Protein AF-0000000079003391 (afdb_homodimer)

InterPro domains:
  IPR000846 Dihydrodipicolinate reductase, N-terminal [PF01113] (1-74)
  IPR036291 NAD(P)-binding domain superfamily [SSF51735] (1-126)
  IPR045760 2,4-diaminopentanoate dehydrogenase, C-terminal domain [PF19328] (134-318)

Radius of gyration: 26.22 Å; Cα contacts (8 Å, |Δi|>4): 1685; chains: 2; bounding box: 51×78×64 Å

Secondary structure (DSSP, 8-state):
-EEEEE--SHHHHHHHHHHHHTTPEEEEEE---TTTTTSBHHHHHT-SS--S-BEES-GGGGTT-SEEEE-S-S-HHHHHHHHHHHHHTT-EEEE--GGGGSTTTT-HHHHHHHHHHHHHHT-EEEE--STTTTTTTHHHHHTTTT-SSEEEEEEEEEEEGGGS-HHHHHHTTTTS-HHHHHHHHHHTS---S--HHHHHHHHHHHHT---SEEEEEEEEEE-SS-EEETTEEE-TTSEEEEEEEEEEEETTEEEEEEEEEEETTPPPEEEEEEEESS-EEEEEES---HHHHHHHHHHHHHTTGGGSPSEEE-HHHH------B--/-EEEEE--SHHHHHHHHHHHHTTPEEEEEE---TTTTTSBHHHHHT-SS--S-BEES-GGGGTT-SEEEE-S-S-HHHHHHHHHHHHHTT-EEEE--GGGGSTTTT-HHHHHHHHHHHHHHT-EEEE--STTTTTTTHHHHHTTTT-SSEEEEEEEEEEEGGGS-HHHHHHTTTTS-HHHHHHHHHHTS---S--HHHHHHHHHHHHT---SEEEEEEEEEE-SS-EEETTEEE-TTSEEEEEEEEEEEETTEEEEEEEEEEETTPPPEEEEEEEESS-EEEEEES---HHHHHHHHHHHHHTTGGGSPSEEE-HHHH------B--

Solvent-accessible surface area (backbone atoms only — not comparable to full-atom values): 32470 Å² total; per-residue (Å²): 101,36,34,15,34,38,21,67,48,75,68,26,46,50,40,51,56,55,37,47,75,73,64,35,42,73,59,25,36,28,39,84,56,75,90,49,50,71,36,40,48,17,62,75,72,65,44,95,53,77,67,83,35,45,27,30,77,57,73,71,56,36,66,81,24,65,29,31,45,36,39,78,54,55,42,50,87,81,39,43,67,62,54,48,54,39,33,75,64,54,29,29,34,36,26,53,21,23,36,41,33,34,26,61,75,88,36,43,67,63,38,52,52,48,24,52,49,17,47,76,50,63,19,28,36,34,19,32,23,38,70,24,44,26,69,62,17,48,46,56,39,53,69,34,39,50,39,65,36,33,57,31,41,39,31,38,38,32,32,35,39,76,78,50,55,68,71,58,41,59,31,35,32,55,54,31,50,55,67,59,43,53,49,29,42,73,70,62,77,29,67,51,81,60,27,43,57,29,18,44,48,44,43,31,55,34,39,72,52,81,66,78,42,75,48,68,52,73,45,75,35,62,30,90,46,70,43,75,54,90,92,44,74,32,50,51,60,16,17,40,10,34,40,32,36,13,34,28,24,45,94,92,34,78,34,34,40,36,35,44,32,37,22,63,79,38,70,45,24,36,38,40,34,41,34,31,83,87,54,64,39,42,36,37,36,60,27,76,61,61,70,62,17,20,43,11,29,42,51,44,47,52,73,48,46,85,78,51,73,53,18,62,44,38,64,59,75,50,42,68,53,50,45,41,63,70,129,102,36,34,16,34,39,20,66,50,75,67,27,46,49,40,51,56,54,38,46,76,74,66,36,40,72,60,24,35,27,40,83,56,74,90,49,51,70,37,40,48,16,62,75,72,65,45,95,52,75,65,84,35,45,27,30,76,58,73,72,56,37,64,82,25,65,30,31,44,35,40,78,53,56,43,50,85,80,38,43,66,62,54,48,54,38,35,75,66,54,31,30,34,37,26,53,21,23,36,40,32,34,27,59,75,88,37,44,68,61,40,52,51,49,24,51,48,17,47,74,50,63,18,28,35,34,20,33,23,38,69,25,45,26,70,63,18,50,48,56,39,52,68,34,39,51,39,64,37,32,59,31,41,38,31,37,37,32,34,36,40,76,78,50,56,68,68,58,41,59,31,35,34,55,55,30,50,54,67,59,42,54,48,30,43,74,70,63,76,28,67,51,82,60,27,44,56,30,19,45,46,45,44,32,55,36,40,72,51,82,66,78,42,75,48,70,50,73,45,76,38,64,30,88,46,70,44,75,56,91,90,43,74,32,50,53,59,14,15,39,11,34,38,33,36,13,36,30,25,45,96,93,33,76,36,35,40,36,36,45,34,38,21,62,80,38,69,46,24,36,37,41,32,43,34,32,82,88,53,62,37,42,36,38,36,60,29,77,60,62,71,63,18,21,43,11,29,43,51,44,46,55,72,47,46,84,80,49,73,53,18,61,43,41,64,61,74,50,43,68,54,49,44,41,62,69,129

pLDDT: mean 97.01, std 3.18, range [74.75, 99.0]

Organism: Staphylothermus marinus (strain ATCC 43588 / DSM 3639 / JCM 9404 / F1) (NCBI:txid399550)

Nearest PDB structures (foldseek):
  7xdu-assembly1_A  TM=9.373E-01  e=1.355E-35  Thermoanaerobacter thermohydrosulfuricus
  6g1h-assembly1_A-2  TM=9.211E-01  e=6.405E-36  Petrotoga mobilis SJ95
  6g1m-assembly2_C  TM=9.127E-01  e=1.635E-35  Petrotoga mobilis SJ95
  6g1m-assembly1_B  TM=9.037E-01  e=2.531E-35  Petrotoga mobilis SJ95
  6iaq-assembly1_A  TM=8.822E-01  e=6.039E-28  Mycolicibacterium smegmatis

Structure (mmCIF, N/CA/C/O backbone):
data_AF-0000000079003391-model_v1
#
loop_
_entity.id
_entity.type
_entity.pdbx_description
1 polymer 'Dihydrodipicolinate reductase'
#
loop_
_atom_site.group_PDB
_atom_site.id
_atom_site.type_symbol
_atom_site.label_atom_id
_atom_site.label_alt_id
_atom_site.label_comp_id
_atom_site.label_asym_id
_atom_site.label_entity_id
_atom_site.label_seq_id
_atom_site.pdbx_PDB_ins_code
_atom_site.Cartn_x
_atom_site.Cartn_y
_atom_site.Cartn_z
_atom_site.occupancy
_atom_site.B_iso_or_equiv
_atom_site.auth_seq_id
_atom_site.auth_comp_id
_atom_site.auth_asym_id
_atom_site.auth_atom_id
_atom_site.pdbx_PDB_model_num
ATOM 1 N N . MET A 1 1 ? -21.406 12.531 0.949 1 96.5 1 MET A N 1
ATOM 2 C CA . MET A 1 1 ? -20.703 12.602 2.23 1 96.5 1 MET A CA 1
ATOM 3 C C . MET A 1 1 ? -20.719 14.016 2.785 1 96.5 1 MET A C 1
ATOM 5 O O . MET A 1 1 ? -20.516 14.984 2.045 1 96.5 1 MET A O 1
ATOM 9 N N . ARG A 1 2 ? -21.141 14.242 4.055 1 98.69 2 ARG A N 1
ATOM 10 C CA . ARG A 1 2 ? -21.078 15.516 4.766 1 98.69 2 ARG A CA 1
ATOM 11 C C . ARG A 1 2 ? -19.812 15.633 5.594 1 98.69 2 ARG A C 1
ATOM 13 O O . ARG A 1 2 ? -19.562 14.812 6.477 1 98.69 2 ARG A O 1
ATOM 20 N N . ILE A 1 3 ? -18.969 16.672 5.281 1 98.94 3 ILE A N 1
ATOM 21 C CA . ILE A 1 3 ? -17.656 16.781 5.922 1 98.94 3 ILE A CA 1
ATOM 22 C C . ILE A 1 3 ? -17.594 18.078 6.734 1 98.94 3 ILE A C 1
ATOM 24 O O . ILE A 1 3 ? -18.109 19.109 6.309 1 98.94 3 ILE A O 1
ATOM 28 N N . GLY A 1 4 ? -17.109 17.984 7.945 1 98.94 4 GLY A N 1
ATOM 29 C CA . GLY A 1 4 ? -16.703 19.156 8.727 1 98.94 4 GLY A CA 1
ATOM 30 C C . GLY A 1 4 ? -15.203 19.391 8.695 1 98.94 4 GLY A C 1
ATOM 31 O O . GLY A 1 4 ? -14.422 18.438 8.555 1 98.94 4 GLY A O 1
ATOM 32 N N . ILE A 1 5 ? -14.836 20.609 8.836 1 98.94 5 ILE A N 1
ATOM 33 C CA . ILE A 1 5 ? -13.414 20.969 8.844 1 98.94 5 ILE A CA 1
ATOM 34 C C . ILE A 1 5 ? -13.07 21.703 10.133 1 98.94 5 ILE A C 1
ATOM 36 O O . ILE A 1 5 ? -13.68 22.719 10.453 1 98.94 5 ILE A O 1
ATOM 40 N N . TYR A 1 6 ? -12.195 21.172 10.953 1 98.94 6 TYR A N 1
ATOM 41 C CA . TYR A 1 6 ? -11.664 21.797 12.156 1 98.94 6 TYR A CA 1
ATOM 42 C C . TYR A 1 6 ? -10.25 22.312 11.922 1 98.94 6 TYR A C 1
ATOM 44 O O . TYR A 1 6 ? -9.297 21.531 11.891 1 98.94 6 TYR A O 1
ATOM 52 N N . GLY A 1 7 ? -10.039 23.516 11.875 1 98.81 7 GLY A N 1
ATOM 53 C CA . GLY A 1 7 ? -8.867 24.203 11.352 1 98.81 7 GLY A CA 1
ATOM 54 C C . GLY A 1 7 ? -9.023 24.656 9.914 1 98.81 7 GLY A C 1
ATOM 55 O O . GLY A 1 7 ? -9 23.844 8.992 1 98.81 7 GLY A O 1
ATOM 56 N N . PHE A 1 8 ? -9.211 25.953 9.703 1 98.56 8 PHE A N 1
ATOM 57 C CA . PHE A 1 8 ? -9.484 26.469 8.367 1 98.56 8 PHE A CA 1
ATOM 58 C C . PHE A 1 8 ? -8.344 27.359 7.887 1 98.56 8 PHE A C 1
ATOM 60 O O . PHE A 1 8 ? -8.578 28.438 7.348 1 98.56 8 PHE A O 1
ATOM 67 N N . GLY A 1 9 ? -7.129 26.891 8.234 1 97 9 GLY A N 1
ATOM 68 C CA . GLY A 1 9 ? -5.922 27.453 7.637 1 97 9 GLY A CA 1
ATOM 69 C C . GLY A 1 9 ? -5.652 26.922 6.238 1 97 9 GLY A C 1
ATOM 70 O O . GLY A 1 9 ? -6.582 26.562 5.516 1 97 9 GLY A O 1
ATOM 71 N N . SER A 1 10 ? -4.371 26.938 5.816 1 95.75 10 SER A N 1
ATOM 72 C CA . SER A 1 10 ? -3.99 26.562 4.457 1 95.75 10 SER A CA 1
ATOM 73 C C . SER A 1 10 ? -4.441 25.156 4.121 1 95.75 10 SER A C 1
ATOM 75 O O . SER A 1 10 ? -5.066 24.922 3.082 1 95.75 10 SER A O 1
ATOM 77 N N . ILE A 1 11 ? -4.137 24.188 5.02 1 97.62 11 ILE A N 1
ATOM 78 C CA . ILE A 1 11 ? -4.484 22.781 4.766 1 97.62 11 ILE A CA 1
ATOM 79 C C . ILE A 1 11 ? -6 22.609 4.832 1 97.62 11 ILE A C 1
ATOM 81 O O . ILE A 1 11 ? -6.594 21.953 3.977 1 97.62 11 ILE A O 1
ATOM 85 N N . GLY A 1 12 ? -6.641 23.172 5.832 1 98.62 12 GLY A N 1
ATOM 86 C CA . GLY A 1 12 ? -8.086 23.094 5.945 1 98.62 12 GLY A CA 1
ATOM 87 C C . GLY A 1 12 ? -8.812 23.641 4.738 1 98.62 12 GLY A C 1
ATOM 88 O O . GLY A 1 12 ? -9.812 23.078 4.289 1 98.62 12 GLY A O 1
ATOM 89 N N . ARG A 1 13 ? -8.375 24.75 4.219 1 98.56 13 ARG A N 1
ATOM 90 C CA . ARG A 1 13 ? -8.969 25.359 3.035 1 98.56 13 ARG A CA 1
ATOM 91 C C . ARG A 1 13 ? -8.789 24.484 1.808 1 98.56 13 ARG A 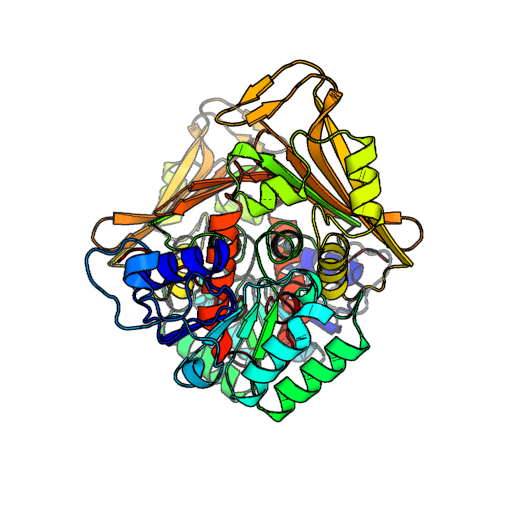C 1
ATOM 93 O O . ARG A 1 13 ? -9.695 24.344 0.985 1 98.56 13 ARG A O 1
ATOM 100 N N . LEU A 1 14 ? -7.582 23.906 1.726 1 98.38 14 LEU A N 1
ATOM 101 C CA . LEU A 1 14 ? -7.344 23 0.618 1 98.38 14 LEU A CA 1
ATOM 102 C C . LEU A 1 14 ? -8.227 21.75 0.735 1 98.38 14 LEU A C 1
ATOM 104 O O . LEU A 1 14 ? -8.75 21.266 -0.269 1 98.38 14 LEU A O 1
ATOM 108 N N . VAL A 1 15 ? -8.445 21.25 1.946 1 98.81 15 VAL A N 1
ATOM 109 C CA . VAL A 1 15 ? -9.367 20.141 2.186 1 98.81 15 VAL A CA 1
ATOM 110 C C . VAL A 1 15 ? -10.758 20.516 1.682 1 98.81 15 VAL A C 1
ATOM 112 O O . VAL A 1 15 ? -11.406 19.719 0.981 1 98.81 15 VAL A O 1
ATOM 115 N N . ALA A 1 16 ? -11.18 21.703 2.012 1 98.88 16 ALA A N 1
ATOM 116 C CA . ALA A 1 16 ? -12.5 22.156 1.607 1 98.88 16 ALA A CA 1
ATOM 117 C C . ALA A 1 16 ? -12.641 22.172 0.087 1 98.88 16 ALA A C 1
ATOM 119 O O . ALA A 1 16 ? -13.594 21.609 -0.46 1 98.88 16 ALA A O 1
ATOM 120 N N . ARG A 1 17 ? -11.68 22.781 -0.566 1 98.31 17 ARG A N 1
ATOM 121 C CA . ARG A 1 17 ? -11.719 22.875 -2.021 1 98.31 17 ARG A CA 1
ATOM 122 C C . ARG A 1 17 ? -11.758 21.5 -2.662 1 98.31 17 ARG A C 1
ATOM 124 O O . ARG A 1 17 ? -12.555 21.25 -3.572 1 98.31 17 ARG A O 1
ATOM 131 N N . GLU A 1 18 ? -10.891 20.594 -2.186 1 98.38 18 GLU A N 1
ATOM 132 C CA . GLU A 1 18 ? -10.773 19.266 -2.785 1 98.38 18 GLU A CA 1
ATOM 133 C C . GLU A 1 18 ? -12 18.406 -2.477 1 98.38 18 GLU A C 1
ATOM 135 O O . GLU A 1 18 ? -12.414 17.594 -3.301 1 98.38 18 GLU A O 1
ATOM 140 N N . ALA A 1 19 ? -12.555 18.562 -1.299 1 98.5 19 ALA A N 1
ATOM 141 C CA . ALA A 1 19 ? -13.773 17.844 -0.953 1 98.5 19 ALA A CA 1
ATOM 142 C C . ALA A 1 19 ? -14.93 18.25 -1.867 1 98.5 19 ALA A C 1
ATOM 144 O O . ALA A 1 19 ? -15.695 17.391 -2.324 1 98.5 19 ALA A O 1
ATOM 145 N N . VAL A 1 20 ? -15.055 19.531 -2.115 1 97.81 20 VAL A N 1
ATOM 146 C CA . VAL A 1 20 ? -16.109 20.031 -2.996 1 97.81 20 VAL A CA 1
ATOM 147 C C . VAL A 1 20 ? -15.922 19.453 -4.398 1 97.81 20 VAL A C 1
ATOM 149 O O . VAL A 1 20 ? -16.891 19.062 -5.051 1 97.81 20 VAL A O 1
ATOM 152 N N . LYS A 1 21 ? -14.656 19.359 -4.84 1 96.44 21 LYS A N 1
ATOM 153 C CA . LYS A 1 21 ? -14.367 18.781 -6.152 1 96.44 21 LYS A CA 1
ATOM 154 C C . LYS A 1 21 ? -14.852 17.328 -6.238 1 96.44 21 LYS A C 1
ATOM 156 O O . LYS A 1 21 ? -15.203 16.859 -7.316 1 96.44 21 LYS A O 1
ATOM 161 N N . ARG A 1 22 ? -14.93 16.609 -5.094 1 95.75 22 ARG A N 1
ATOM 162 C CA . ARG A 1 22 ? -15.383 15.219 -5.039 1 95.75 22 ARG A CA 1
ATOM 163 C C . ARG A 1 22 ? -16.906 15.141 -4.977 1 95.75 22 ARG A C 1
ATOM 165 O O . ARG A 1 22 ? -17.469 14.047 -5.023 1 95.75 22 ARG A O 1
ATOM 172 N N . GLY A 1 23 ? -17.484 16.234 -4.711 1 96.94 23 GLY A N 1
ATOM 173 C CA . GLY A 1 23 ? -18.938 16.25 -4.574 1 96.94 23 GLY A CA 1
ATOM 174 C C . GLY A 1 23 ? -19.406 16.141 -3.137 1 96.94 23 GLY A C 1
ATOM 175 O O . GLY A 1 23 ? -20.578 15.828 -2.879 1 96.94 23 GLY A O 1
ATOM 176 N N . TRP A 1 24 ? -18.469 16.344 -2.205 1 98.25 24 TRP A N 1
ATOM 177 C CA . TRP A 1 24 ? -18.844 16.297 -0.798 1 98.25 24 TRP A CA 1
ATOM 178 C C . TRP A 1 24 ? -19.438 17.625 -0.347 1 98.25 24 TRP A C 1
ATOM 180 O O . TRP A 1 24 ? -19.203 18.656 -0.972 1 98.25 24 TRP A O 1
ATOM 190 N N . GLU A 1 25 ? -20.234 17.594 0.652 1 98.75 25 GLU A N 1
ATOM 191 C CA . GLU A 1 25 ? -20.859 18.781 1.211 1 98.75 25 GLU A CA 1
ATOM 192 C C . GLU A 1 25 ? -20.172 19.219 2.492 1 98.75 25 GLU A C 1
ATOM 194 O O . GLU A 1 25 ? -20.031 18.438 3.432 1 98.75 25 GLU A O 1
ATOM 199 N N . ILE A 1 26 ? -19.719 20.453 2.488 1 98.81 26 ILE A N 1
ATOM 200 C CA . ILE A 1 26 ? -19.141 21.016 3.705 1 98.81 26 ILE A CA 1
ATOM 201 C C . ILE A 1 26 ? -20.25 21.516 4.625 1 98.81 26 ILE A C 1
ATOM 203 O O . ILE A 1 26 ? -21.031 22.391 4.246 1 98.81 26 ILE A O 1
ATOM 207 N N . VAL A 1 27 ? -20.266 21 5.848 1 98.81 27 VAL A N 1
ATOM 208 C CA . VAL A 1 27 ? -21.438 21.312 6.68 1 98.81 27 VAL A CA 1
ATOM 209 C C . VAL A 1 27 ? -21.016 22.234 7.824 1 98.81 27 VAL A C 1
ATOM 211 O O . VAL A 1 27 ? -21.859 22.766 8.547 1 98.81 27 VAL A O 1
ATOM 214 N N . GLY A 1 28 ? -19.688 22.406 7.988 1 98.75 28 GLY A N 1
ATOM 215 C CA . GLY A 1 28 ? -19.172 23.281 9.039 1 98.75 28 GLY A CA 1
ATOM 216 C C . GLY A 1 28 ? -17.672 23.5 8.945 1 98.75 28 GLY A C 1
ATOM 217 O O . GLY A 1 28 ? -16.953 22.688 8.352 1 98.75 28 GLY A O 1
ATOM 218 N N . ALA A 1 29 ? -17.234 24.594 9.469 1 98.88 29 ALA A N 1
ATOM 219 C CA . ALA A 1 29 ? -15.82 24.969 9.539 1 98.88 29 ALA A CA 1
ATOM 220 C C . ALA A 1 29 ? -15.508 25.672 10.859 1 98.88 29 ALA A C 1
ATOM 222 O O . ALA A 1 29 ? -16.203 26.609 11.25 1 98.88 29 ALA A O 1
ATOM 223 N N . ILE A 1 30 ? -14.492 25.156 11.492 1 98.88 30 ILE A N 1
ATOM 224 C CA . ILE A 1 30 ? -14.109 25.688 12.797 1 98.88 30 ILE A CA 1
ATOM 225 C C . ILE A 1 30 ? -12.711 26.281 12.727 1 98.88 30 ILE A C 1
ATOM 227 O O . ILE A 1 30 ? -11.805 25.688 12.141 1 98.88 30 ILE A O 1
ATOM 231 N N . ASP A 1 31 ? -12.523 27.422 13.242 1 98.56 31 ASP A N 1
ATOM 232 C CA . ASP A 1 31 ? -11.211 28.047 13.398 1 98.56 31 ASP A CA 1
ATOM 233 C C . ASP A 1 31 ? -11.203 29.031 14.555 1 98.56 31 ASP A C 1
ATOM 235 O O . ASP A 1 31 ? -12.266 29.406 15.07 1 98.56 31 ASP A O 1
ATOM 239 N N . ILE A 1 32 ? -10.016 29.391 15.023 1 97.38 32 ILE A N 1
ATOM 240 C CA . ILE A 1 32 ? -9.914 30.312 16.141 1 97.38 32 ILE A CA 1
ATOM 241 C C . ILE A 1 32 ? -9.539 31.703 15.633 1 97.38 32 ILE A C 1
ATOM 243 O O . ILE A 1 32 ? -9.578 32.688 16.375 1 97.38 32 ILE A O 1
ATOM 247 N N . ASP A 1 33 ? -9.086 31.797 14.336 1 97.25 33 ASP A N 1
ATOM 248 C CA . ASP A 1 33 ? -8.633 33.062 13.773 1 97.25 33 ASP A CA 1
ATOM 249 C C . ASP A 1 33 ? -9.773 34.062 13.703 1 97.25 33 ASP A C 1
ATOM 251 O O . ASP A 1 33 ? -10.672 33.938 12.867 1 97.25 33 ASP A O 1
ATOM 255 N N . GLU A 1 34 ? -9.641 35.188 14.414 1 97.38 34 GLU A N 1
ATOM 256 C CA . GLU A 1 34 ? -10.68 36.219 14.508 1 97.38 34 GLU A CA 1
ATOM 257 C C . GLU A 1 34 ? -10.938 36.875 13.156 1 97.38 34 GLU A C 1
ATOM 259 O O . GLU A 1 34 ? -12.039 37.375 12.898 1 97.38 34 GLU A O 1
ATOM 264 N N . LYS A 1 35 ? -10.008 36.812 12.305 1 97.69 35 LYS A N 1
ATOM 265 C CA . LYS A 1 35 ? -10.094 37.5 11.008 1 97.69 35 LYS A CA 1
ATOM 266 C C . LYS A 1 35 ? -11.07 36.781 10.078 1 97.69 35 LYS A C 1
ATOM 268 O O . LYS A 1 35 ? -11.586 37.375 9.133 1 97.69 35 LYS A O 1
ATOM 273 N N . ILE A 1 36 ? -11.32 35.5 10.375 1 98 36 ILE A N 1
ATOM 274 C CA . ILE A 1 36 ? -12.133 34.75 9.406 1 98 36 ILE A CA 1
ATOM 275 C C . ILE A 1 36 ? -13.414 34.25 10.078 1 98 36 ILE A C 1
ATOM 277 O O . ILE A 1 36 ? -14.352 33.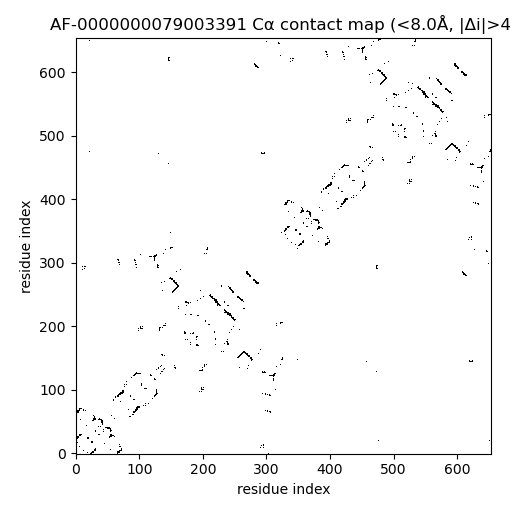844 9.398 1 98 36 ILE A O 1
ATOM 281 N N . ILE A 1 37 ? -13.57 34.344 11.367 1 98.06 37 ILE A N 1
ATOM 282 C CA . ILE A 1 37 ? -14.781 33.938 12.078 1 98.06 37 ILE A CA 1
ATOM 283 C C . ILE A 1 37 ? -15.969 34.75 11.57 1 98.06 37 ILE A C 1
ATOM 285 O O . ILE A 1 37 ? -15.867 35.969 11.422 1 98.06 37 ILE A O 1
ATOM 289 N N . GLY A 1 38 ? -17.031 34.062 11.273 1 98.19 38 GLY A N 1
ATOM 290 C CA . GLY A 1 38 ? -18.234 34.719 10.812 1 98.19 38 GLY A CA 1
ATOM 291 C C . GLY A 1 38 ? -18.281 34.906 9.305 1 98.19 38 GLY A C 1
ATOM 292 O O . GLY A 1 38 ? -19.328 35.25 8.75 1 98.19 38 GLY A O 1
ATOM 293 N N . LYS A 1 39 ? -17.25 34.625 8.664 1 98.38 39 LYS A N 1
ATOM 294 C CA . LYS A 1 39 ? -17.188 34.781 7.215 1 98.38 39 LYS A CA 1
ATOM 295 C C . LYS A 1 39 ? -17.609 33.469 6.523 1 98.38 39 LYS A C 1
ATOM 297 O O . LYS A 1 39 ? -17.312 32.375 7.004 1 98.38 39 LYS A O 1
ATOM 302 N N . ASP A 1 40 ? -18.281 33.625 5.359 1 98.75 40 ASP A N 1
ATOM 303 C CA . ASP A 1 40 ? -18.672 32.469 4.555 1 98.75 40 ASP A CA 1
ATOM 304 C C . ASP A 1 40 ? -17.453 31.781 3.943 1 98.75 40 ASP A C 1
ATOM 306 O O . ASP A 1 40 ? -16.562 32.438 3.41 1 98.75 40 ASP A O 1
ATOM 310 N N . ILE A 1 41 ? -17.406 30.453 3.99 1 98.69 41 ILE A N 1
ATOM 311 C CA . ILE A 1 41 ? -16.234 29.719 3.508 1 98.69 41 ILE A CA 1
ATOM 312 C C . ILE A 1 41 ? -16.094 29.922 2 1 98.69 41 ILE A C 1
ATOM 314 O O . ILE A 1 41 ? -14.984 29.875 1.467 1 98.69 41 ILE A O 1
ATOM 318 N N . GLY A 1 42 ? -17.172 30.078 1.275 1 98.25 42 GLY A N 1
ATOM 319 C CA . GLY A 1 42 ? -17.078 30.359 -0.149 1 98.25 42 GLY A CA 1
ATOM 320 C C . GLY A 1 42 ? -16.297 31.625 -0.457 1 98.25 42 GLY A C 1
ATOM 321 O O . GLY A 1 42 ? -15.5 31.656 -1.397 1 98.25 42 GLY A O 1
ATOM 322 N N . GLU A 1 43 ? -16.547 32.688 0.321 1 97.81 43 GLU A N 1
ATOM 323 C CA . GLU A 1 43 ? -15.812 33.938 0.179 1 97.81 43 GLU A CA 1
ATOM 324 C C . GLU A 1 43 ? -14.328 33.719 0.455 1 97.81 43 GLU A C 1
ATOM 326 O O . GLU A 1 43 ? -13.477 34.219 -0.285 1 97.81 43 GLU A O 1
ATOM 331 N N . ILE A 1 44 ? -14.141 33.031 1.476 1 98.06 44 ILE A N 1
ATOM 332 C CA . ILE A 1 44 ? -12.758 32.781 1.88 1 98.06 44 ILE A CA 1
ATOM 333 C C . ILE A 1 44 ? -12.039 31.984 0.796 1 98.06 44 ILE A C 1
ATOM 335 O O . ILE A 1 44 ? -10.867 32.25 0.507 1 98.06 44 ILE A O 1
ATOM 339 N N . LEU A 1 45 ? -12.734 31.016 0.194 1 97.69 45 LEU A N 1
ATOM 340 C CA . LEU A 1 45 ? -12.133 30.109 -0.778 1 97.69 45 LEU A CA 1
ATOM 341 C C . LEU A 1 45 ? -12.148 30.719 -2.174 1 97.69 45 LEU A C 1
ATOM 343 O O . LEU A 1 45 ? -11.562 30.172 -3.107 1 97.69 45 LEU A O 1
ATOM 347 N N . GLY A 1 46 ? -12.82 31.828 -2.354 1 96.62 46 GLY A N 1
ATOM 348 C CA . GLY A 1 46 ? -12.859 32.531 -3.637 1 96.62 46 GLY A CA 1
ATOM 349 C C . GLY A 1 46 ? -13.875 31.938 -4.598 1 96.62 46 GLY A C 1
ATOM 350 O O . GLY A 1 46 ? -13.672 31.969 -5.812 1 96.62 46 GLY A O 1
ATOM 351 N N . PHE A 1 47 ? -14.922 31.344 -4.027 1 96.5 47 PHE A N 1
ATOM 352 C CA . PHE A 1 47 ? -16 30.859 -4.875 1 96.5 47 PHE A CA 1
ATOM 353 C C . PHE A 1 47 ? -16.844 32 -5.402 1 96.5 47 PHE A C 1
ATOM 355 O O . PHE A 1 47 ? -16.812 33.125 -4.836 1 96.5 47 PHE A O 1
ATOM 362 N N . GLU A 1 48 ? -17.484 31.766 -6.516 1 94.31 48 GLU A N 1
ATOM 363 C CA . GLU A 1 48 ? -18.297 32.812 -7.129 1 94.31 48 GLU A CA 1
ATOM 364 C C . GLU A 1 48 ? -19.484 33.188 -6.23 1 94.31 48 GLU A C 1
ATOM 366 O O . GLU A 1 48 ? -19.859 34.344 -6.152 1 94.31 48 GLU A O 1
ATOM 371 N N . GLU A 1 49 ? -20.016 32.156 -5.551 1 95.25 49 GLU A N 1
ATOM 372 C CA . GLU A 1 49 ? -21.172 32.375 -4.668 1 95.25 49 GLU A CA 1
ATOM 373 C C . GLU A 1 49 ? -20.859 31.906 -3.248 1 95.25 49 GLU A C 1
ATOM 375 O O . GLU A 1 49 ? -19.953 31.094 -3.037 1 95.25 49 GLU A O 1
ATOM 380 N N . LYS A 1 50 ? -21.609 32.5 -2.391 1 97.12 50 LYS A N 1
ATOM 381 C CA . LYS A 1 50 ? -21.531 32.031 -1.015 1 97.12 50 LYS A CA 1
ATOM 382 C C . LYS A 1 50 ? -21.859 30.531 -0.93 1 97.12 50 LYS A C 1
ATOM 384 O O . LYS A 1 50 ? -22.734 30.047 -1.649 1 97.12 50 LYS A O 1
ATOM 389 N N . TYR A 1 51 ? -21.094 29.891 -0.074 1 97.88 51 TYR A N 1
ATOM 390 C CA . TYR A 1 51 ? -21.328 28.469 0.105 1 97.88 51 TYR A CA 1
ATOM 391 C C . TYR A 1 51 ? -22.484 28.203 1.049 1 97.88 51 TYR A C 1
ATOM 393 O O . TYR A 1 51 ? -23.203 27.203 0.914 1 97.88 51 TYR A O 1
ATOM 401 N N . GLY A 1 52 ? -22.656 29.125 2.043 1 98.19 52 GLY A N 1
ATOM 402 C CA . GLY A 1 52 ? -23.734 28.984 3.01 1 98.19 52 GLY A CA 1
ATOM 403 C C . GLY A 1 52 ? -23.281 28.438 4.344 1 98.19 52 GLY A C 1
ATOM 404 O O . GLY A 1 52 ? -2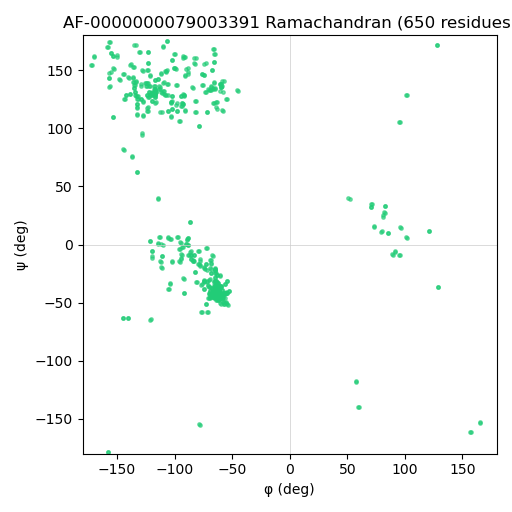4.094 28.109 5.203 1 98.19 52 GLY A O 1
ATOM 405 N N . VAL A 1 53 ? -22.016 28.281 4.504 1 98.5 53 VAL A N 1
ATOM 406 C CA . VAL A 1 53 ? -21.391 27.859 5.75 1 98.5 53 VAL A CA 1
ATOM 407 C C . VAL A 1 53 ? -20.406 28.922 6.23 1 98.5 53 VAL A C 1
ATOM 409 O O . VAL A 1 53 ? -19.578 29.391 5.457 1 98.5 53 VAL A O 1
ATOM 412 N N . VAL A 1 54 ? -20.484 29.328 7.461 1 98.44 54 VAL A N 1
ATOM 413 C CA . VAL A 1 54 ? -19.594 30.344 8.008 1 98.44 54 VAL A CA 1
ATOM 414 C C . VAL A 1 54 ? -18.594 29.688 8.969 1 98.44 54 VAL A C 1
ATOM 416 O O . VAL A 1 54 ? -18.906 28.656 9.586 1 98.44 54 VAL A O 1
ATOM 419 N N . VAL A 1 55 ? -17.422 30.234 9.062 1 98.75 55 VAL A N 1
ATOM 420 C CA . VAL A 1 55 ? -16.438 29.766 10.023 1 98.75 55 VAL A CA 1
ATOM 421 C C . VAL A 1 55 ? -16.891 30.094 11.438 1 98.75 55 VAL A C 1
ATOM 423 O O . VAL A 1 55 ? -17.312 31.219 11.711 1 98.75 55 VAL A O 1
ATOM 426 N N . SER A 1 56 ? -16.828 29.172 12.32 1 98.62 56 SER A N 1
ATOM 427 C CA . SER A 1 56 ? -17.297 29.344 13.695 1 98.62 56 SER A CA 1
ATOM 428 C C . SER A 1 56 ? -16.234 28.891 14.695 1 98.62 56 SER A C 1
ATOM 430 O O . SER A 1 56 ? -15.25 28.25 14.32 1 98.62 56 SER A O 1
ATOM 432 N N . ARG A 1 57 ? -16.469 29.297 15.938 1 97.56 57 ARG A N 1
ATOM 433 C CA . ARG A 1 57 ? -15.648 28.797 17.031 1 97.56 57 ARG A CA 1
ATOM 434 C C . ARG A 1 57 ? -16.312 27.609 17.719 1 97.56 57 ARG A C 1
ATOM 436 O O . ARG A 1 57 ? -15.656 26.891 18.484 1 97.56 57 ARG A O 1
ATOM 443 N N . ASP A 1 58 ? -17.5 27.453 17.438 1 97.75 58 ASP A N 1
ATOM 444 C CA . ASP A 1 58 ? -18.297 26.484 18.172 1 97.75 58 ASP A CA 1
ATOM 445 C C . ASP A 1 58 ? -18.266 25.109 17.484 1 97.75 58 ASP A C 1
ATOM 447 O O . ASP A 1 58 ? -18.875 24.922 16.438 1 97.75 58 ASP A O 1
ATOM 451 N N . VAL A 1 59 ? -17.703 24.156 18.156 1 98.38 59 VAL A N 1
ATOM 452 C CA . VAL A 1 59 ? -17.5 22.812 17.625 1 98.38 59 VAL A CA 1
ATOM 453 C C . VAL A 1 59 ? -18.859 22.156 17.375 1 98.38 59 VAL A C 1
ATOM 455 O O . VAL A 1 59 ? -18.984 21.266 16.516 1 98.38 59 VAL A O 1
ATOM 458 N N . GLU A 1 60 ? -19.938 22.594 17.984 1 98.25 60 GLU A N 1
ATOM 459 C CA . GLU A 1 60 ? -21.281 22.031 17.828 1 98.25 60 GLU A CA 1
ATOM 460 C C . GLU A 1 60 ? -21.797 22.219 16.406 1 98.25 60 GLU A C 1
ATOM 462 O O . GLU A 1 60 ? -22.688 21.5 15.961 1 98.25 60 GLU A O 1
ATOM 467 N N . GLU A 1 61 ? -21.234 23.141 15.727 1 98.12 61 GLU A N 1
ATOM 468 C CA . GLU A 1 61 ? -21.625 23.406 14.352 1 98.12 61 GLU A CA 1
ATOM 469 C C . GLU A 1 61 ? -21.25 22.25 13.43 1 98.12 61 GLU A C 1
ATOM 471 O O . GLU A 1 61 ? -21.719 22.172 12.297 1 98.12 61 GLU A O 1
ATOM 476 N N . LEU A 1 62 ? -20.469 21.281 13.945 1 98.69 62 LEU A N 1
ATOM 477 C CA . LEU A 1 62 ? -20.031 20.141 13.141 1 98.69 62 LEU A CA 1
ATOM 478 C C . LEU A 1 62 ? -20.922 18.938 13.383 1 98.69 62 LEU A C 1
ATOM 480 O O . LEU A 1 62 ? -20.703 17.875 12.797 1 98.69 62 LEU A O 1
ATOM 484 N N . ILE A 1 63 ? -21.953 19.062 14.094 1 97.94 63 ILE A N 1
ATOM 485 C CA . ILE A 1 63 ? -22.734 17.953 14.617 1 97.94 63 ILE A CA 1
ATOM 486 C C . ILE A 1 63 ? -23.328 17.156 13.461 1 97.94 63 ILE A C 1
ATOM 488 O O . ILE A 1 63 ? -23.562 15.945 13.586 1 97.94 63 ILE A O 1
ATOM 492 N N . ASP A 1 64 ? -23.562 17.75 12.297 1 97.62 64 ASP A N 1
ATOM 493 C CA . ASP A 1 64 ? -24.219 17.078 11.172 1 97.62 64 ASP A CA 1
ATOM 494 C C . ASP A 1 64 ? -23.203 16.391 10.266 1 97.62 64 ASP A C 1
ATOM 496 O O . ASP A 1 64 ? -23.578 15.789 9.258 1 97.62 64 ASP A O 1
ATOM 500 N N . ALA A 1 65 ? -21.938 16.453 10.57 1 98.88 65 ALA A N 1
ATOM 501 C CA . ALA A 1 65 ? -20.891 15.891 9.719 1 98.88 65 ALA A CA 1
ATOM 502 C C . ALA A 1 65 ? -20.844 14.367 9.836 1 98.88 65 ALA A C 1
ATOM 504 O O . ALA A 1 65 ? -20.984 13.82 10.93 1 98.88 65 ALA A O 1
ATOM 505 N N . ASP A 1 66 ? -20.688 13.688 8.688 1 98.81 66 ASP A N 1
ATOM 506 C CA . ASP A 1 66 ? -20.375 12.258 8.695 1 98.81 66 ASP A CA 1
ATOM 507 C C . ASP A 1 66 ? -18.953 12.008 9.18 1 98.81 66 ASP A C 1
ATOM 509 O O . ASP A 1 66 ? -18.656 10.961 9.758 1 98.81 66 ASP A O 1
ATOM 513 N N . VAL A 1 67 ? -18.062 12.969 8.922 1 98.94 67 VAL A N 1
ATOM 514 C CA . VAL A 1 67 ? -16.641 12.891 9.25 1 98.94 67 VAL A CA 1
ATOM 515 C C . VAL A 1 67 ? -16.078 14.305 9.383 1 98.94 67 VAL A C 1
ATOM 517 O O . VAL A 1 67 ? -16.547 15.242 8.742 1 98.94 67 VAL A O 1
ATOM 520 N N . VAL A 1 68 ? -15.094 14.461 10.25 1 98.94 68 VAL A N 1
ATOM 521 C CA . VAL A 1 68 ? -14.383 15.734 10.375 1 98.94 68 VAL A CA 1
ATOM 522 C C . VAL A 1 68 ? -12.914 15.531 10.023 1 98.94 68 VAL A C 1
ATOM 524 O O . VAL A 1 68 ? -12.289 14.562 10.461 1 98.94 68 VAL A O 1
ATOM 527 N N . VAL A 1 69 ? -12.414 16.391 9.188 1 98.94 69 VAL A N 1
ATOM 528 C CA . VAL A 1 69 ? -10.969 16.516 9.016 1 98.94 69 VAL A CA 1
ATOM 529 C C . VAL A 1 69 ? -10.43 17.594 9.953 1 98.94 69 VAL A C 1
ATOM 531 O O . VAL A 1 69 ? -10.906 18.734 9.93 1 98.94 69 VAL A O 1
ATOM 534 N N . HIS A 1 70 ? -9.516 17.188 10.805 1 98.94 70 HIS A N 1
ATOM 535 C CA . HIS A 1 70 ? -8.883 18.062 11.789 1 98.94 70 HIS A CA 1
ATOM 536 C C . HIS A 1 70 ? -7.48 18.469 11.344 1 98.94 70 HIS A C 1
ATOM 538 O O . HIS A 1 70 ? -6.617 17.609 11.148 1 98.94 70 HIS A O 1
ATOM 544 N N . ALA A 1 71 ? -7.207 19.719 11.109 1 98.5 71 ALA A N 1
ATOM 545 C CA . ALA A 1 71 ? -5.938 20.219 10.594 1 98.5 71 ALA A CA 1
ATOM 546 C C . ALA A 1 71 ? -5.508 21.484 11.336 1 98.5 71 ALA A C 1
ATOM 548 O O . ALA A 1 71 ? -5.531 22.578 10.781 1 98.5 71 ALA A O 1
ATOM 549 N N . THR A 1 72 ? -4.996 21.344 12.57 1 97.5 72 THR A N 1
ATOM 550 C CA . THR A 1 72 ? -4.66 22.516 13.367 1 97.5 72 THR A CA 1
ATOM 551 C C . THR A 1 72 ? -3.18 22.5 13.742 1 97.5 72 THR A C 1
ATOM 553 O O . THR A 1 72 ? -2.383 23.25 13.156 1 97.5 72 THR A O 1
ATOM 556 N N . SER A 1 73 ? -2.758 21.5 14.562 1 95.12 73 SER A N 1
ATOM 557 C CA . SER A 1 73 ? -1.382 21.5 15.047 1 95.12 73 SER A CA 1
ATOM 558 C C . SER A 1 73 ? -0.74 20.125 14.914 1 95.12 73 SER A C 1
ATOM 560 O O . SER A 1 73 ? -1.425 19.141 14.633 1 95.12 73 SER A O 1
ATOM 562 N N . SER A 1 74 ? 0.59 20.125 15.188 1 96.06 74 SER A N 1
ATOM 563 C CA . SER A 1 74 ? 1.382 18.938 14.938 1 96.06 74 SER A CA 1
ATOM 564 C C . SER A 1 74 ? 1.501 18.078 16.203 1 96.06 74 SER A C 1
ATOM 566 O O . SER A 1 74 ? 1.963 16.938 16.141 1 96.06 74 SER A O 1
ATOM 568 N N . TYR A 1 75 ? 1.05 18.578 17.312 1 97.12 75 TYR A N 1
ATOM 569 C CA . TYR A 1 75 ? 1.353 17.922 18.578 1 97.12 75 TYR A CA 1
ATOM 570 C C . TYR A 1 75 ? 0.073 17.547 19.312 1 97.12 75 TYR A C 1
ATOM 572 O O . TYR A 1 75 ? -0.79 18.391 19.547 1 97.12 75 TYR A O 1
ATOM 580 N N . LEU A 1 76 ? 0.017 16.328 19.75 1 98.56 76 LEU A N 1
ATOM 581 C CA . LEU A 1 76 ? -1.206 15.758 20.312 1 98.56 76 LEU A CA 1
ATOM 582 C C . LEU A 1 76 ? -1.62 16.5 21.578 1 98.56 76 LEU A C 1
ATOM 584 O O . LEU A 1 76 ? -2.811 16.734 21.797 1 98.56 76 LEU A O 1
ATOM 588 N N . ASP A 1 77 ? -0.642 16.906 22.344 1 97.81 77 ASP A N 1
ATOM 589 C CA . ASP A 1 77 ? -0.985 17.594 23.594 1 97.81 77 ASP A CA 1
ATOM 590 C C . ASP A 1 77 ? -1.679 18.922 23.297 1 97.81 77 ASP A C 1
ATOM 592 O O . ASP A 1 77 ? -2.516 19.375 24.078 1 97.81 77 ASP A O 1
ATOM 596 N N . LYS A 1 78 ? -1.363 19.5 22.172 1 97.19 78 LYS A N 1
ATOM 597 C CA . LYS A 1 78 ? -1.949 20.781 21.812 1 97.19 78 LYS A CA 1
ATOM 598 C C . LYS A 1 78 ? -3.33 20.594 21.188 1 97.19 78 LYS A C 1
ATOM 600 O O . LYS A 1 78 ? -4.176 21.5 21.266 1 97.19 78 LYS A O 1
ATOM 605 N N . VAL A 1 79 ? -3.553 19.375 20.625 1 98.38 79 VAL A N 1
ATOM 606 C CA . VAL A 1 79 ? -4.797 19.234 19.891 1 98.38 79 VAL A CA 1
ATOM 607 C C . VAL A 1 79 ? -5.746 18.312 20.625 1 98.38 79 VAL A C 1
ATOM 609 O O . VAL A 1 79 ? -6.875 18.078 20.188 1 98.38 79 VAL A O 1
ATOM 612 N N . TYR A 1 80 ? -5.344 17.812 21.703 1 98.81 80 TYR A N 1
ATOM 613 C CA . TYR A 1 80 ? -6.082 16.781 22.422 1 98.81 80 TYR A CA 1
ATOM 614 C C . TYR A 1 80 ? -7.52 17.219 22.672 1 98.81 80 TYR A C 1
ATOM 616 O O . TYR A 1 80 ? -8.461 16.5 22.328 1 98.81 80 TYR A O 1
ATOM 624 N N . ASP A 1 81 ? -7.715 18.391 23.234 1 98.75 81 ASP A N 1
ATOM 625 C CA . ASP A 1 81 ? -9.047 18.859 23.594 1 98.75 81 ASP A CA 1
ATOM 626 C C . ASP A 1 81 ? -9.922 19.062 22.359 1 98.75 81 ASP A C 1
ATOM 628 O O . ASP A 1 81 ? -11.133 18.844 22.406 1 98.75 81 ASP A O 1
ATOM 632 N N . GLN A 1 82 ? -9.32 19.5 21.297 1 98.81 82 GLN A N 1
ATOM 633 C CA . GLN A 1 82 ? -10.047 19.656 20.047 1 98.81 82 GLN A CA 1
ATOM 634 C C . GLN A 1 82 ? -10.594 18.328 19.547 1 98.81 82 GLN A C 1
ATOM 636 O O . GLN A 1 82 ? -11.781 18.203 19.25 1 98.81 82 GLN A O 1
ATOM 641 N N . ILE A 1 83 ? -9.742 17.312 19.547 1 98.94 83 ILE A N 1
ATOM 642 C CA . ILE A 1 83 ? -10.133 15.992 19.062 1 98.94 83 ILE A CA 1
ATOM 643 C C . ILE A 1 83 ? -11.141 15.367 20.016 1 98.94 83 ILE A C 1
ATOM 645 O O . ILE A 1 83 ? -12.125 14.766 19.578 1 98.94 83 ILE A O 1
ATOM 649 N N . LEU A 1 84 ? -10.898 15.562 21.281 1 98.88 84 LEU A N 1
ATOM 650 C CA . LEU A 1 84 ? -11.812 15.023 22.281 1 98.88 84 LEU A CA 1
ATOM 651 C C . LEU A 1 84 ? -13.211 15.602 22.109 1 98.88 84 LEU A C 1
ATOM 653 O O . LEU A 1 84 ? -14.203 14.891 22.266 1 98.88 84 LEU A O 1
ATOM 657 N N . SER A 1 85 ? -13.328 16.859 21.844 1 98.88 85 SER A N 1
ATOM 658 C CA . SER A 1 85 ? -14.625 17.484 21.641 1 98.88 85 SER A CA 1
ATOM 659 C C . SER A 1 85 ? -15.375 16.844 20.469 1 98.88 85 SER A C 1
ATOM 661 O O . SER A 1 85 ? -16.594 16.703 20.516 1 98.88 85 SER A O 1
ATOM 663 N N . LEU A 1 86 ? -14.703 16.453 19.438 1 98.94 86 LEU A N 1
ATOM 664 C CA . LEU A 1 86 ? -15.312 15.781 18.297 1 98.94 86 LEU A CA 1
ATOM 665 C C . LEU A 1 86 ? -15.766 14.375 18.672 1 98.94 86 LEU A C 1
ATOM 667 O O . LEU A 1 86 ? -16.859 13.945 18.281 1 98.94 86 LEU A O 1
ATOM 671 N N . VAL A 1 87 ? -14.898 13.695 19.422 1 98.88 87 VAL A N 1
ATOM 672 C CA . VAL A 1 87 ? -15.234 12.359 19.922 1 98.88 87 VAL A CA 1
ATOM 673 C C . VAL A 1 87 ? -16.531 12.422 20.719 1 98.88 87 VAL A C 1
ATOM 675 O O . VAL A 1 87 ? -17.438 11.609 20.5 1 98.88 87 VAL A O 1
ATOM 678 N N . ARG A 1 88 ? -16.672 13.422 21.516 1 98.56 88 ARG A N 1
ATOM 679 C CA . ARG A 1 88 ? -17.812 13.547 22.406 1 98.56 88 ARG A CA 1
ATOM 680 C C . ARG A 1 88 ? -19.062 13.945 21.625 1 98.56 88 ARG A C 1
ATOM 682 O O . ARG A 1 88 ? -20.188 13.758 22.094 1 98.56 88 ARG A O 1
ATOM 689 N N . LEU A 1 89 ? -18.938 14.484 20.438 1 98.62 89 LEU A N 1
ATOM 690 C CA . LEU A 1 89 ? -20.047 14.766 19.547 1 98.62 89 LEU A CA 1
ATOM 691 C C . LEU A 1 89 ? -20.438 13.531 18.75 1 98.62 89 LEU A C 1
ATOM 693 O O . LEU A 1 89 ? -21.422 13.547 18.016 1 98.62 89 LEU A O 1
ATOM 697 N N . GLY A 1 90 ? -19.625 12.438 18.812 1 98.81 90 GLY A N 1
ATOM 698 C CA . GLY A 1 90 ? -19.922 11.195 18.125 1 98.81 90 GLY A CA 1
ATOM 699 C C . GLY A 1 90 ? -19.5 11.219 16.656 1 98.81 90 GLY A C 1
ATOM 700 O O . GLY A 1 90 ? -20.141 10.586 15.812 1 98.81 90 GLY A O 1
ATOM 701 N N . ILE A 1 91 ? -18.422 11.922 16.344 1 98.94 91 ILE A N 1
ATOM 702 C CA . ILE A 1 91 ? -18.062 12.094 14.93 1 98.94 91 ILE A CA 1
ATOM 703 C C . ILE A 1 91 ? -16.703 11.445 14.664 1 98.94 91 ILE A C 1
ATOM 705 O O . ILE A 1 91 ? -15.742 11.695 15.383 1 98.94 91 ILE A O 1
ATOM 709 N N . ASP A 1 92 ? -16.547 10.586 13.648 1 98.94 92 ASP A N 1
ATOM 710 C CA . ASP A 1 92 ? -15.281 10.062 13.172 1 98.94 92 ASP A CA 1
ATOM 711 C C . ASP A 1 92 ? -14.367 11.188 12.695 1 98.94 92 ASP A C 1
ATOM 713 O O . ASP A 1 92 ? -14.828 12.133 12.055 1 98.94 92 ASP A O 1
ATOM 717 N N . THR A 1 93 ? -13.055 11.062 13.062 1 98.94 93 THR A N 1
ATOM 718 C CA . THR A 1 93 ? -12.148 12.188 12.828 1 98.94 93 THR A CA 1
ATOM 719 C C . THR A 1 93 ? -10.844 11.703 12.195 1 98.94 93 THR A C 1
ATOM 721 O O . THR A 1 93 ? -10.234 10.742 12.672 1 98.94 93 THR A O 1
ATOM 724 N N . VAL A 1 94 ? -10.453 12.297 11.102 1 99 94 VAL A N 1
ATOM 725 C CA . VAL A 1 94 ? -9.117 12.148 10.539 1 99 94 VAL A CA 1
ATOM 726 C C . VAL A 1 94 ? -8.305 13.422 10.781 1 99 94 VAL A C 1
ATOM 728 O O . VAL A 1 94 ? -8.758 14.523 10.445 1 99 94 VAL A O 1
ATOM 731 N N . SER A 1 95 ? -7.129 13.305 11.328 1 98.94 95 SER A N 1
ATOM 732 C CA . SER A 1 95 ? -6.344 14.477 11.703 1 98.94 95 SER A CA 1
ATOM 733 C C . SER A 1 95 ? -4.992 14.484 11 1 98.94 95 SER A C 1
ATOM 735 O O . SER A 1 95 ? -4.367 13.438 10.828 1 98.94 95 SER A O 1
ATOM 737 N N . THR A 1 96 ? -4.48 15.664 10.648 1 98.62 96 THR A N 1
ATOM 738 C CA . THR A 1 96 ? -3.164 15.812 10.047 1 98.62 96 THR A CA 1
ATOM 739 C C . THR A 1 96 ? -2.09 15.977 11.117 1 98.62 96 THR A C 1
ATOM 741 O O . THR A 1 96 ? -0.924 16.219 10.805 1 98.62 96 THR A O 1
ATOM 744 N N . CYS A 1 97 ? -2.486 15.875 12.391 1 98.5 97 CYS A N 1
ATOM 745 C CA . CYS A 1 97 ? -1.533 15.977 13.492 1 98.5 97 CYS A CA 1
ATOM 746 C C . CYS A 1 97 ? -0.458 14.898 13.375 1 98.5 97 CYS A C 1
ATOM 748 O O . CYS A 1 97 ? -0.741 13.711 13.547 1 98.5 97 CYS A O 1
ATOM 750 N N . GLU A 1 98 ? 0.761 15.336 13.18 1 98.12 98 GLU A N 1
ATOM 751 C CA . GLU A 1 98 ? 1.847 14.406 12.891 1 98.12 98 GLU A CA 1
ATOM 752 C C . GLU A 1 98 ? 2.09 13.453 14.055 1 98.12 98 GLU A C 1
ATOM 754 O O . GLU A 1 98 ? 2.285 12.25 13.859 1 98.12 98 GLU A O 1
ATOM 759 N N . THR A 1 99 ? 1.969 13.945 15.281 1 98.5 99 THR A N 1
ATOM 760 C CA . THR A 1 99 ? 2.264 13.086 16.422 1 98.5 99 THR A CA 1
ATOM 761 C C . THR A 1 99 ? 1.107 12.133 16.703 1 98.5 99 THR A C 1
ATOM 763 O O . THR A 1 99 ? 1.264 11.148 17.422 1 98.5 99 THR A O 1
ATOM 766 N N . LEU A 1 100 ? 0.01 12.367 16.109 1 98.81 100 LEU A N 1
ATOM 767 C CA . LEU A 1 100 ? -1.135 11.469 16.25 1 98.81 100 LEU A CA 1
ATOM 768 C C . LEU A 1 100 ? -0.972 10.25 15.352 1 98.81 100 LEU A C 1
ATOM 770 O O . LEU A 1 100 ? -1.672 9.25 15.523 1 98.81 100 LEU A O 1
ATOM 774 N N . SER A 1 101 ? -0.062 10.305 14.359 1 98.62 101 SER A N 1
ATOM 775 C CA . SER A 1 101 ? 0.17 9.164 13.469 1 98.62 101 SER A CA 1
ATOM 776 C C . SER A 1 101 ? 0.677 7.953 14.242 1 98.62 101 SER A C 1
ATOM 778 O O . SER A 1 101 ? 0.415 6.812 13.859 1 98.62 101 SER A O 1
ATOM 780 N N . TYR A 1 102 ? 1.422 8.203 15.273 1 98.75 102 TYR A N 1
ATOM 781 C CA . TYR A 1 102 ? 1.812 7.223 16.281 1 98.75 102 TYR A CA 1
ATOM 782 C C . TYR A 1 102 ? 1.882 7.855 17.656 1 98.75 102 TYR A C 1
ATOM 784 O O . TYR A 1 102 ? 2.971 8.109 18.172 1 98.75 102 TYR A O 1
ATOM 792 N N . PRO A 1 103 ? 0.809 7.988 18.297 1 98.56 103 PRO A N 1
ATOM 793 C CA . PRO A 1 103 ? 0.69 8.859 19.469 1 98.56 103 PRO A CA 1
ATOM 794 C C . PRO A 1 103 ? 1.257 8.227 20.734 1 98.56 103 PRO A C 1
ATOM 796 O O . PRO A 1 103 ? 1.427 8.906 21.75 1 98.56 103 PRO A O 1
ATOM 799 N N . TYR A 1 104 ? 1.651 7.016 20.672 1 96.81 104 TYR A N 1
ATOM 800 C CA . TYR A 1 104 ? 2.037 6.27 21.859 1 96.81 104 TYR A CA 1
ATOM 801 C C . TYR A 1 104 ? 3.5 6.52 22.219 1 96.81 104 TYR A C 1
ATOM 803 O O . TYR A 1 104 ? 3.945 6.195 23.312 1 96.81 104 TYR A O 1
ATOM 811 N N . TYR A 1 105 ? 4.211 7.129 21.281 1 95.19 105 TYR A N 1
ATOM 812 C CA . TYR A 1 105 ? 5.625 7.414 21.5 1 95.19 105 TYR A CA 1
ATOM 813 C C . TYR A 1 105 ? 5.797 8.609 22.422 1 95.19 105 TYR A C 1
ATOM 815 O O . TYR A 1 105 ? 6.273 8.469 23.562 1 95.19 105 TYR A O 1
ATOM 823 N N . ARG A 1 106 ? 5.258 9.781 22.078 1 96.31 106 ARG A N 1
ATOM 824 C CA . ARG A 1 106 ? 5.488 11.016 22.812 1 96.31 106 ARG A CA 1
ATOM 825 C C . ARG A 1 106 ? 4.41 11.234 23.859 1 96.31 106 ARG A C 1
ATOM 827 O O . ARG A 1 106 ? 4.668 11.852 24.906 1 96.31 106 ARG A O 1
ATOM 834 N N . TYR A 1 107 ? 3.213 10.672 23.516 1 98.19 107 TYR A N 1
ATOM 835 C CA . TYR A 1 107 ? 2.078 10.984 24.375 1 98.19 107 TYR A CA 1
ATOM 836 C C . TYR A 1 107 ? 1.3 9.727 24.734 1 98.19 107 TYR A C 1
ATOM 838 O O . TYR A 1 107 ? 0.087 9.656 24.516 1 98.19 107 TYR A O 1
ATOM 846 N N . PRO A 1 108 ? 1.935 8.75 25.438 1 98.31 108 PRO A N 1
ATOM 847 C CA . PRO A 1 108 ? 1.264 7.473 25.688 1 98.31 108 PRO A CA 1
ATOM 848 C C . PRO A 1 108 ? 0.02 7.617 26.562 1 98.31 108 PRO A C 1
ATOM 850 O O . PRO A 1 108 ? -0.993 6.957 26.312 1 98.31 108 PRO A O 1
ATOM 853 N N . VAL A 1 109 ? 0.058 8.492 27.531 1 98.69 109 VAL A N 1
ATOM 854 C CA . VAL A 1 109 ? -1.064 8.664 28.438 1 98.69 109 VAL A CA 1
ATOM 855 C C . VAL A 1 109 ? -2.238 9.305 27.719 1 98.69 109 VAL A C 1
ATOM 857 O O . VAL A 1 109 ? -3.363 8.805 27.766 1 98.69 109 VAL A O 1
ATOM 860 N N . LEU A 1 110 ? -1.992 10.367 26.938 1 98.81 110 LEU A N 1
ATOM 861 C CA . LEU A 1 110 ? -3.045 11.031 26.188 1 98.81 110 LEU A CA 1
ATOM 862 C C . LEU A 1 110 ? -3.627 10.102 25.125 1 98.81 110 LEU A C 1
ATOM 864 O O . LEU A 1 110 ? -4.836 10.109 24.891 1 98.81 110 LEU A O 1
ATOM 868 N N . ALA A 1 111 ? -2.76 9.344 24.547 1 98.81 111 ALA A N 1
ATOM 869 C CA . ALA A 1 111 ? -3.191 8.406 23.516 1 98.81 111 ALA A CA 1
ATOM 870 C C . ALA A 1 111 ? -4.164 7.379 24.078 1 98.81 111 ALA A C 1
ATOM 872 O O . ALA A 1 111 ? -5.211 7.113 23.484 1 98.81 111 ALA A O 1
ATOM 873 N N . ARG A 1 112 ? -3.814 6.809 25.203 1 98.75 112 ARG A N 1
ATOM 874 C CA . ARG A 1 112 ? -4.668 5.805 25.844 1 98.75 112 ARG A CA 1
ATOM 875 C C . ARG A 1 112 ? -6.008 6.402 26.25 1 98.75 112 ARG A C 1
ATOM 877 O O . ARG A 1 112 ? -7.055 5.773 26.062 1 98.75 112 ARG A O 1
ATOM 884 N N . LYS A 1 113 ? -5.945 7.598 26.766 1 98.81 113 LYS A N 1
ATOM 885 C CA . LYS A 1 113 ? -7.18 8.281 27.141 1 98.81 113 LYS A CA 1
ATOM 886 C C . LYS A 1 113 ? -8.062 8.539 25.922 1 98.81 113 LYS A C 1
ATOM 888 O O . LYS A 1 113 ? -9.273 8.328 25.969 1 98.81 113 LYS A O 1
ATOM 893 N N . LEU A 1 114 ? -7.434 9 24.891 1 98.94 114 LEU A N 1
ATOM 894 C CA . LEU A 1 114 ? -8.18 9.281 23.672 1 98.94 114 LEU A CA 1
ATOM 895 C C . LEU A 1 114 ? -8.797 8 23.109 1 98.94 114 LEU A C 1
ATOM 897 O O . LEU A 1 114 ? -9.938 8.016 22.641 1 98.94 114 LEU A O 1
ATOM 901 N N . ASN A 1 115 ? -8.039 6.91 23.094 1 98.94 115 ASN A N 1
ATOM 902 C CA . ASN A 1 115 ? -8.562 5.629 22.625 1 98.94 115 ASN A CA 1
ATOM 903 C C . ASN A 1 115 ? -9.773 5.191 23.453 1 98.94 115 ASN A C 1
ATOM 905 O O . ASN A 1 115 ? -10.781 4.746 22.891 1 98.94 115 ASN A O 1
ATOM 909 N N . GLU A 1 116 ? -9.648 5.324 24.734 1 98.88 116 GLU A N 1
ATOM 910 C CA . GLU A 1 116 ? -10.742 4.945 25.625 1 98.88 116 GLU A CA 1
ATOM 911 C C . GLU A 1 116 ? -12.008 5.75 25.312 1 98.88 116 GLU A C 1
ATOM 913 O O . GLU A 1 116 ? -13.102 5.191 25.266 1 98.88 116 GLU A O 1
ATOM 918 N N . GLU A 1 117 ? -11.828 7.043 25.125 1 98.88 117 GLU A N 1
ATOM 919 C CA . GLU A 1 117 ? -12.969 7.902 24.828 1 98.88 117 GLU A CA 1
ATOM 920 C C . GLU A 1 117 ? -13.57 7.555 23.469 1 98.88 117 GLU A C 1
ATOM 922 O O . GLU A 1 117 ? -14.797 7.52 23.312 1 98.88 117 GLU A O 1
ATOM 927 N N . ALA A 1 118 ? -12.719 7.332 22.484 1 98.94 118 ALA A N 1
ATOM 928 C CA . ALA A 1 118 ? -13.195 6.969 21.156 1 98.94 118 ALA A CA 1
ATOM 929 C C . ALA A 1 118 ? -14.016 5.68 21.188 1 98.94 118 ALA A C 1
ATOM 931 O O . ALA A 1 118 ? -15.062 5.582 20.547 1 98.94 118 ALA A O 1
ATOM 932 N N . LEU A 1 119 ? -13.539 4.695 21.953 1 98.88 119 LEU A N 1
ATOM 933 C CA . LEU A 1 119 ? -14.266 3.443 22.125 1 98.88 119 LEU A CA 1
ATOM 934 C C . LEU A 1 119 ? -15.602 3.684 22.828 1 98.88 119 LEU A C 1
ATOM 936 O O . LEU A 1 119 ? -16.625 3.146 22.406 1 98.88 119 LEU A O 1
ATOM 940 N N . ARG A 1 120 ? -15.555 4.496 23.875 1 98.81 120 ARG A N 1
ATOM 941 C CA . ARG A 1 120 ? -16.75 4.797 24.656 1 98.81 120 ARG A CA 1
ATOM 942 C C . ARG A 1 120 ? -17.828 5.426 23.781 1 98.81 120 ARG A C 1
ATOM 944 O O . ARG A 1 120 ? -19.016 5.094 23.922 1 98.81 120 ARG A O 1
ATOM 951 N N . TYR A 1 121 ? -17.484 6.281 22.875 1 98.81 121 TYR A N 1
ATOM 952 C CA . TYR A 1 121 ? -18.438 7.016 22.078 1 98.81 121 TYR A CA 1
ATOM 953 C C . TYR A 1 121 ? -18.672 6.32 20.734 1 98.81 121 TYR A C 1
ATOM 955 O O . TYR A 1 121 ? -19.484 6.773 19.922 1 98.81 121 TYR A O 1
ATOM 963 N N . GLY A 1 122 ? -17.953 5.242 20.453 1 98.75 122 GLY A N 1
ATOM 964 C CA . GLY A 1 122 ? -18.156 4.434 19.266 1 98.75 122 GLY A CA 1
ATOM 965 C C . GLY A 1 122 ? -17.703 5.117 18 1 98.75 122 GLY A C 1
ATOM 966 O O . GLY A 1 122 ? -18.344 5 16.953 1 98.75 122 GLY A O 1
ATOM 967 N N . VAL A 1 123 ? -16.609 5.922 18.094 1 98.88 123 VAL A N 1
ATOM 968 C CA . VAL A 1 123 ? -16.141 6.641 16.922 1 98.88 123 VAL A CA 1
ATOM 969 C C . VAL A 1 123 ? -14.68 6.266 16.641 1 98.88 123 VAL A C 1
ATOM 971 O O . VAL A 1 123 ? -14.016 5.66 17.484 1 98.88 123 VAL A O 1
ATOM 974 N N . THR A 1 124 ? -14.219 6.594 15.484 1 98.94 124 THR A N 1
ATOM 975 C CA . THR A 1 124 ? -12.852 6.336 15.047 1 98.94 124 THR A CA 1
ATOM 976 C C . THR A 1 124 ? -12.062 7.641 14.945 1 98.94 124 THR A C 1
ATOM 978 O O . THR A 1 124 ? -12.57 8.641 14.43 1 98.94 124 THR A O 1
ATOM 981 N N . VAL A 1 125 ? -10.875 7.664 15.5 1 98.94 125 VAL A N 1
ATOM 982 C CA . VAL A 1 125 ? -9.906 8.742 15.336 1 98.94 125 VAL A CA 1
ATOM 983 C C . VAL A 1 125 ? -8.633 8.203 14.688 1 98.94 125 VAL A C 1
ATOM 985 O O . VAL A 1 125 ? -8.109 7.16 15.102 1 98.94 125 VAL A O 1
ATOM 988 N N . LEU A 1 126 ? -8.156 8.852 13.664 1 98.94 126 LEU A N 1
ATOM 989 C CA . LEU A 1 126 ? -6.961 8.398 12.969 1 98.94 126 LEU A CA 1
ATOM 990 C C . LEU A 1 126 ? -6.117 9.578 12.508 1 98.94 126 LEU A C 1
ATOM 992 O O . LEU A 1 126 ? -6.633 10.523 11.906 1 98.94 126 LEU A O 1
ATOM 996 N N . GLY A 1 127 ? -4.848 9.594 12.891 1 98.88 127 GLY A N 1
ATOM 997 C CA . GLY A 1 127 ? -3.889 10.562 12.391 1 98.88 127 GLY A CA 1
ATOM 998 C C . GLY A 1 127 ? -3.141 10.078 11.156 1 98.88 127 GLY A C 1
ATOM 999 O O . GLY A 1 127 ? -2.631 8.961 11.141 1 98.88 127 GLY A O 1
ATOM 1000 N N . THR A 1 128 ? -3.129 10.875 10.109 1 98.75 128 THR A N 1
ATOM 1001 C CA . THR A 1 128 ? -2.393 10.5 8.906 1 98.75 128 THR A CA 1
ATOM 1002 C C . THR A 1 128 ? -2.047 11.727 8.07 1 98.75 128 THR A C 1
ATOM 1004 O O . THR A 1 128 ? -2.291 12.859 8.492 1 98.75 128 THR A O 1
ATOM 1007 N N . GLY A 1 129 ? -1.417 11.609 6.953 1 98.25 129 GLY A N 1
ATOM 1008 C CA . GLY A 1 129 ? -0.908 12.602 6.02 1 98.25 129 GLY A CA 1
ATOM 1009 C C . GLY A 1 129 ? 0.08 12.023 5.023 1 98.25 129 GLY A C 1
ATOM 1010 O O . GLY A 1 129 ? 0.029 10.836 4.703 1 98.25 129 GLY A O 1
ATOM 1011 N N . ILE A 1 130 ? 0.951 12.883 4.547 1 97.5 130 ILE A N 1
ATOM 1012 C CA . ILE A 1 130 ? 1.893 12.453 3.518 1 97.5 130 ILE A CA 1
ATOM 1013 C C . ILE A 1 130 ? 3.18 11.961 4.172 1 97.5 130 ILE A C 1
ATOM 1015 O O . ILE A 1 130 ? 3.723 10.922 3.777 1 97.5 130 ILE A O 1
ATOM 1019 N N . ASN A 1 131 ? 3.674 12.75 5.301 1 95.94 131 ASN A N 1
ATOM 1020 C CA . ASN A 1 131 ? 4.789 12.398 6.172 1 95.94 131 ASN A CA 1
ATOM 1021 C C . ASN A 1 131 ? 4.641 13.023 7.555 1 95.94 131 ASN A C 1
ATOM 1023 O O . ASN A 1 131 ? 4.879 14.219 7.727 1 95.94 131 ASN A O 1
ATOM 1027 N N . PRO A 1 132 ? 4.371 12.203 8.523 1 97.81 132 PRO A N 1
ATOM 1028 C CA . PRO A 1 132 ? 4.008 10.789 8.523 1 97.81 132 PRO A CA 1
ATOM 1029 C C . PRO A 1 132 ? 2.641 10.523 7.895 1 97.81 132 PRO A C 1
ATOM 1031 O O . PRO A 1 132 ? 1.874 11.461 7.664 1 97.81 132 PRO A O 1
ATOM 1034 N N . GLY A 1 133 ? 2.42 9.219 7.676 1 98.44 133 GLY A N 1
ATOM 1035 C CA . GLY A 1 133 ? 1.097 8.766 7.273 1 98.44 133 GLY A CA 1
ATOM 1036 C C . GLY A 1 133 ? 1.117 7.887 6.035 1 98.44 133 GLY A C 1
ATOM 1037 O O . GLY A 1 133 ? 0.314 6.961 5.914 1 98.44 133 GLY A O 1
ATOM 1038 N N . PHE A 1 134 ? 2.061 8.25 5.07 1 98.81 134 PHE A N 1
ATOM 1039 C CA . PHE A 1 134 ? 1.953 7.461 3.85 1 98.81 134 PHE A CA 1
ATOM 1040 C C . PHE A 1 134 ? 3.328 7.215 3.24 1 98.81 134 PHE A C 1
ATOM 1042 O O . PHE A 1 134 ? 3.895 6.133 3.389 1 98.81 134 PHE A O 1
ATOM 1049 N N . LEU A 1 135 ? 4.129 8.234 2.771 1 98.88 135 LEU A N 1
ATOM 1050 C CA . LEU A 1 135 ? 5.27 8.07 1.872 1 98.88 135 LEU A CA 1
ATOM 1051 C C . LEU A 1 135 ? 6.461 7.473 2.605 1 98.88 135 LEU A C 1
ATOM 1053 O O . LEU A 1 135 ? 7.27 6.758 2.004 1 98.88 135 LEU A O 1
ATOM 1057 N N . LEU A 1 136 ? 6.555 7.77 3.914 1 98.69 136 LEU A N 1
ATOM 1058 C CA . LEU A 1 136 ? 7.746 7.305 4.617 1 98.69 136 LEU A CA 1
ATOM 1059 C C . LEU A 1 136 ? 7.387 6.25 5.656 1 98.69 136 LEU A C 1
ATOM 1061 O O . LEU A 1 136 ? 8.227 5.871 6.477 1 98.69 136 LEU A O 1
ATOM 1065 N N . ASP A 1 137 ? 6.156 5.82 5.695 1 98.75 137 ASP A N 1
ATOM 1066 C CA . ASP A 1 137 ? 5.789 4.793 6.668 1 98.75 137 ASP A CA 1
ATOM 1067 C C . ASP A 1 137 ? 4.824 3.779 6.055 1 98.75 137 ASP A C 1
ATOM 1069 O O . ASP A 1 137 ? 5.246 2.729 5.57 1 98.75 137 ASP A O 1
ATOM 1073 N N . THR A 1 138 ? 3.6 4.145 5.633 1 98.94 138 THR A N 1
ATOM 1074 C CA . THR A 1 138 ? 2.619 3.211 5.09 1 98.94 138 THR A CA 1
ATOM 1075 C C . THR A 1 138 ? 3.131 2.584 3.795 1 98.94 138 THR A C 1
ATOM 1077 O O . THR A 1 138 ? 3.084 1.364 3.629 1 98.94 138 THR A O 1
ATOM 1080 N N . LEU A 1 139 ? 3.65 3.414 2.846 1 98.94 139 LEU A N 1
ATOM 1081 C CA . LEU A 1 139 ? 4.094 2.908 1.551 1 98.94 139 LEU A CA 1
ATOM 1082 C C . LEU A 1 139 ? 5.305 1.995 1.71 1 98.94 139 LEU A C 1
ATOM 1084 O O . LEU A 1 139 ? 5.348 0.905 1.136 1 98.94 139 LEU A O 1
ATOM 1088 N N . PRO A 1 140 ? 6.312 2.379 2.521 1 98.94 140 PRO A N 1
ATOM 1089 C CA . PRO A 1 140 ? 7.402 1.438 2.777 1 98.94 140 PRO A CA 1
ATOM 1090 C C . PRO A 1 140 ? 6.914 0.096 3.316 1 98.94 140 PRO A C 1
ATOM 1092 O O . PRO A 1 140 ? 7.418 -0.957 2.918 1 98.94 140 PRO A O 1
ATOM 1095 N N . ILE A 1 141 ? 5.953 0.129 4.219 1 98.94 141 ILE A N 1
ATOM 1096 C CA . ILE A 1 141 ? 5.391 -1.103 4.762 1 98.94 141 ILE A CA 1
ATOM 1097 C C . ILE A 1 141 ? 4.773 -1.93 3.635 1 98.94 141 ILE A C 1
ATOM 1099 O O . ILE A 1 141 ? 5.035 -3.129 3.523 1 98.94 141 ILE A O 1
ATOM 1103 N N . VAL A 1 142 ? 4.02 -1.312 2.779 1 98.94 142 VAL A N 1
ATOM 1104 C CA . VAL A 1 142 ? 3.344 -1.991 1.679 1 98.94 142 VAL A CA 1
ATOM 1105 C C . VAL A 1 142 ? 4.375 -2.617 0.744 1 98.94 142 VAL A C 1
ATOM 1107 O O . VAL A 1 142 ? 4.195 -3.742 0.273 1 98.94 142 VAL A O 1
ATOM 1110 N N . LEU A 1 143 ? 5.469 -1.901 0.508 1 98.94 143 LEU A N 1
ATOM 1111 C CA . LEU A 1 143 ? 6.473 -2.33 -0.457 1 98.94 143 LEU A CA 1
ATOM 1112 C C . LEU A 1 143 ? 7.266 -3.521 0.075 1 98.94 143 LEU A C 1
ATOM 1114 O O . LEU A 1 143 ? 8.07 -4.113 -0.651 1 98.94 143 LEU A O 1
ATOM 1118 N N . THR A 1 144 ? 7.016 -3.967 1.315 1 98.88 144 THR A N 1
ATOM 1119 C CA . THR A 1 144 ? 7.664 -5.16 1.848 1 98.88 144 THR A CA 1
ATOM 1120 C C . THR A 1 144 ? 6.871 -6.414 1.486 1 98.88 144 THR A C 1
ATOM 1122 O O . THR A 1 144 ? 7.352 -7.531 1.674 1 98.88 144 THR A O 1
ATOM 1125 N N . ALA A 1 145 ? 5.68 -6.262 0.935 1 98.81 145 ALA A N 1
ATOM 1126 C CA . ALA A 1 145 ? 4.781 -7.379 0.667 1 98.81 145 ALA A CA 1
ATOM 1127 C C . ALA A 1 145 ? 5.484 -8.469 -0.133 1 98.81 145 ALA A C 1
ATOM 1129 O O . ALA A 1 145 ? 5.344 -9.656 0.166 1 98.81 145 ALA A O 1
ATOM 1130 N N . PRO A 1 146 ? 6.352 -8.141 -1.149 1 98.75 146 PRO A N 1
ATOM 1131 C CA . PRO A 1 146 ? 7 -9.195 -1.93 1 98.75 146 PRO A CA 1
ATOM 1132 C C . PRO A 1 146 ? 8.289 -9.695 -1.287 1 98.75 146 PRO A C 1
ATOM 1134 O O . PRO A 1 146 ? 9.133 -10.297 -1.966 1 98.75 146 PRO A O 1
ATOM 1137 N N . PHE A 1 147 ? 8.469 -9.461 0.004 1 98.81 147 PHE A N 1
ATOM 1138 C CA . PHE A 1 147 ? 9.656 -9.93 0.709 1 98.81 147 PHE A CA 1
ATOM 1139 C C . PHE A 1 147 ? 9.273 -10.922 1.806 1 98.81 147 PHE A C 1
ATOM 1141 O O . PHE A 1 147 ? 8.406 -10.633 2.631 1 98.81 147 PHE A O 1
ATOM 1148 N N . ASN A 1 148 ? 9.922 -12.047 1.821 1 98.62 148 ASN A N 1
ATOM 1149 C CA . ASN A 1 148 ? 9.68 -13.047 2.854 1 98.62 148 ASN A CA 1
ATOM 1150 C C . ASN A 1 148 ? 10.258 -12.617 4.199 1 98.62 148 ASN A C 1
ATOM 1152 O O . ASN A 1 148 ? 9.57 -12.664 5.219 1 98.62 148 ASN A O 1
ATOM 1156 N N . ILE A 1 149 ? 11.484 -12.242 4.18 1 98.5 149 ILE A N 1
ATOM 1157 C CA . ILE A 1 149 ? 12.188 -11.75 5.359 1 98.5 149 ILE A CA 1
ATOM 1158 C C . ILE A 1 149 ? 12.867 -10.422 5.035 1 98.5 149 ILE A C 1
ATOM 1160 O O . ILE A 1 149 ? 13.664 -10.344 4.098 1 98.5 149 ILE A O 1
ATOM 1164 N N . VAL A 1 150 ? 12.578 -9.438 5.793 1 98.75 150 VAL A N 1
ATOM 1165 C CA . VAL A 1 150 ? 13.109 -8.094 5.602 1 98.75 150 VAL A CA 1
ATOM 1166 C C . VAL A 1 150 ? 14.297 -7.875 6.539 1 98.75 150 VAL A C 1
ATOM 1168 O O . VAL A 1 150 ? 14.25 -8.266 7.711 1 98.75 150 VAL A O 1
ATOM 1171 N N . GLU A 1 151 ? 15.336 -7.266 6.043 1 98.38 151 GLU A N 1
ATOM 1172 C CA . GLU A 1 151 ? 16.484 -6.93 6.875 1 98.38 151 GLU A CA 1
ATOM 1173 C C . GLU A 1 151 ? 16.531 -5.438 7.184 1 98.38 151 GLU A C 1
ATOM 1175 O O . GLU A 1 151 ? 16.922 -5.035 8.281 1 98.38 151 GLU A O 1
ATOM 1180 N N . LYS A 1 152 ? 16.188 -4.645 6.215 1 98.75 152 LYS A N 1
ATOM 1181 C CA . LYS A 1 152 ? 16.281 -3.199 6.387 1 98.75 152 LYS A CA 1
ATOM 1182 C C . LYS A 1 152 ? 15.352 -2.473 5.418 1 98.75 152 LYS A C 1
ATOM 1184 O O . LYS A 1 152 ? 15.141 -2.928 4.289 1 98.75 152 LYS A O 1
ATOM 1189 N N . ILE A 1 153 ? 14.773 -1.417 5.832 1 98.94 153 ILE A N 1
ATOM 1190 C CA . ILE A 1 153 ? 14.008 -0.488 5.008 1 98.94 153 ILE A CA 1
ATOM 1191 C C . ILE A 1 153 ? 14.68 0.886 5.023 1 98.94 153 ILE A C 1
ATOM 1193 O O . ILE A 1 153 ? 14.992 1.42 6.09 1 98.94 153 ILE A O 1
ATOM 1197 N N . VAL A 1 154 ? 14.961 1.468 3.857 1 98.94 154 VAL A N 1
ATOM 1198 C CA . VAL A 1 154 ? 15.484 2.822 3.699 1 98.94 154 VAL A CA 1
ATOM 1199 C C . VAL A 1 154 ? 14.547 3.637 2.814 1 98.94 154 VAL A C 1
ATOM 1201 O O . VAL A 1 154 ? 14.195 3.213 1.71 1 98.94 154 VAL A O 1
ATOM 1204 N N . ALA A 1 155 ? 14.148 4.777 3.324 1 98.88 155 ALA A N 1
ATOM 1205 C CA . ALA A 1 155 ? 13.281 5.645 2.541 1 98.88 155 ALA A CA 1
ATOM 1206 C C . ALA A 1 155 ? 13.742 7.098 2.619 1 98.88 155 ALA A C 1
ATOM 1208 O O . ALA A 1 155 ? 14.156 7.566 3.682 1 98.88 155 ALA A O 1
ATOM 1209 N N . LYS A 1 156 ? 13.672 7.77 1.484 1 98.81 156 LYS A N 1
ATOM 1210 C CA . LYS A 1 156 ? 14.078 9.164 1.377 1 98.81 156 LYS A CA 1
ATOM 1211 C C . LYS A 1 156 ? 13.062 9.977 0.574 1 98.81 156 LYS A C 1
ATOM 1213 O O . LYS A 1 156 ? 12.562 9.508 -0.449 1 98.81 156 LYS A O 1
ATOM 1218 N N . ARG A 1 157 ? 12.742 11.094 1.079 1 98.69 157 ARG A N 1
ATOM 1219 C CA . ARG A 1 157 ? 11.93 12.062 0.353 1 98.69 157 ARG A CA 1
ATOM 1220 C C . ARG A 1 157 ? 12.648 13.406 0.242 1 98.69 157 ARG A C 1
ATOM 1222 O O . ARG A 1 157 ? 13.195 13.906 1.229 1 98.69 157 ARG A O 1
ATOM 1229 N N . SER A 1 158 ? 12.719 13.883 -0.959 1 98.38 158 SER A N 1
ATOM 1230 C CA . SER A 1 158 ? 13.219 15.219 -1.256 1 98.38 158 SER A CA 1
ATOM 1231 C C . SER A 1 158 ? 12.133 16.094 -1.852 1 98.38 158 SER A C 1
ATOM 1233 O O . SER A 1 158 ? 11.391 15.672 -2.742 1 98.38 158 SER A O 1
ATOM 1235 N N . LEU A 1 159 ? 12.031 17.281 -1.278 1 96 159 LEU A N 1
ATOM 1236 C CA . LEU A 1 159 ? 10.969 18.172 -1.729 1 96 159 LEU A CA 1
ATOM 1237 C C . LEU A 1 159 ? 11.484 19.594 -1.904 1 96 159 LEU A C 1
ATOM 1239 O O . LEU A 1 159 ? 12.32 20.047 -1.124 1 96 159 LEU A O 1
ATOM 1243 N N . ASP A 1 160 ? 10.961 20.281 -2.906 1 95.75 160 ASP A N 1
ATOM 1244 C CA . ASP A 1 160 ? 11.273 21.688 -3.143 1 95.75 160 ASP A CA 1
ATOM 1245 C C . ASP A 1 160 ? 10.43 22.594 -2.246 1 95.75 160 ASP A C 1
ATOM 1247 O O . ASP A 1 160 ? 9.234 22.781 -2.484 1 95.75 160 ASP A O 1
ATOM 1251 N N . ALA A 1 161 ? 11.086 23.266 -1.36 1 94.38 161 ALA A N 1
ATOM 1252 C CA . ALA A 1 161 ? 10.398 24.078 -0.358 1 94.38 161 ALA A CA 1
ATOM 1253 C C . ALA A 1 161 ? 9.727 25.297 -1 1 94.38 161 ALA A C 1
ATOM 1255 O O . ALA A 1 161 ? 8.789 25.859 -0.436 1 94.38 161 ALA A O 1
ATOM 1256 N N . SER A 1 162 ? 10.188 25.641 -2.176 1 93.19 162 SER A N 1
ATOM 1257 C CA . SER A 1 162 ? 9.641 26.828 -2.834 1 93.19 162 SER A CA 1
ATOM 1258 C C . SER A 1 162 ? 8.195 26.609 -3.266 1 93.19 162 SER A C 1
ATOM 1260 O O . SER A 1 162 ? 7.477 27.562 -3.568 1 93.19 162 SER A O 1
ATOM 1262 N N . LYS A 1 163 ? 7.734 25.344 -3.254 1 89.62 163 LYS A N 1
ATOM 1263 C CA . LYS A 1 163 ? 6.402 25 -3.74 1 89.62 163 LYS A CA 1
ATOM 1264 C C . LYS A 1 163 ? 5.441 24.75 -2.582 1 89.62 163 LYS A C 1
ATOM 1266 O O . LYS A 1 163 ? 4.297 24.344 -2.795 1 89.62 163 LYS A O 1
ATOM 1271 N N . ARG A 1 164 ? 5.934 24.969 -1.431 1 90.62 164 ARG A N 1
ATOM 1272 C CA . ARG A 1 164 ? 5.133 24.672 -0.249 1 90.62 164 ARG A CA 1
ATOM 1273 C C . ARG A 1 164 ? 4.496 25.938 0.319 1 90.62 164 ARG A C 1
ATOM 1275 O O . ARG A 1 164 ? 4.891 27.047 -0.035 1 90.62 164 ARG A O 1
ATOM 1282 N N . ARG A 1 165 ? 3.521 25.688 1.165 1 84.5 165 ARG A N 1
ATOM 1283 C CA . ARG A 1 165 ? 2.799 26.797 1.796 1 84.5 165 ARG A CA 1
ATOM 1284 C C . ARG A 1 165 ? 3.711 27.594 2.721 1 84.5 165 ARG A C 1
ATOM 1286 O O . ARG A 1 165 ? 4.715 27.062 3.211 1 84.5 165 ARG A O 1
ATOM 1293 N N . LYS A 1 166 ? 3.238 28.719 3.02 1 85.25 166 LYS A N 1
ATOM 1294 C CA . LYS A 1 166 ? 4.023 29.688 3.783 1 85.25 166 LYS A CA 1
ATOM 1295 C C . LYS A 1 166 ? 4.348 29.141 5.176 1 85.25 166 LYS A C 1
ATOM 1297 O O . LYS A 1 166 ? 5.477 29.297 5.656 1 85.25 166 LYS A O 1
ATOM 1302 N N . SER A 1 167 ? 3.424 28.547 5.785 1 85.19 167 SER A N 1
ATOM 1303 C CA . SER A 1 167 ? 3.643 28.047 7.141 1 85.19 167 SER A CA 1
ATOM 1304 C C . SER A 1 167 ? 4.742 26.984 7.168 1 85.19 167 SER A C 1
ATOM 1306 O O . SER A 1 167 ? 5.543 26.953 8.109 1 85.19 167 SER A O 1
ATOM 1308 N N . PHE A 1 168 ? 4.816 26.219 6.141 1 87.5 168 PHE A N 1
ATOM 1309 C CA . PHE A 1 168 ? 5.867 25.203 6.043 1 87.5 168 PHE A CA 1
ATOM 1310 C C . PHE A 1 168 ? 7.23 25.859 5.852 1 87.5 168 PHE A C 1
ATOM 1312 O O . PHE A 1 168 ? 8.203 25.484 6.504 1 87.5 168 PHE A O 1
ATOM 1319 N N . VAL A 1 169 ? 7.305 26.844 5.035 1 87.06 169 VAL A N 1
ATOM 1320 C CA . VAL A 1 169 ? 8.539 27.578 4.734 1 87.06 169 VAL A CA 1
ATOM 1321 C C . VAL A 1 169 ? 9.07 28.234 6.004 1 87.06 169 VAL A C 1
ATOM 1323 O O . VAL A 1 169 ? 10.273 28.203 6.273 1 87.06 169 VAL A O 1
ATOM 1326 N N . GLU A 1 170 ? 8.18 28.719 6.75 1 87.06 170 GLU A N 1
ATOM 1327 C CA . GLU A 1 170 ? 8.562 29.359 8.008 1 87.06 170 GLU A CA 1
ATOM 1328 C C . GLU A 1 170 ? 9.125 28.344 8.992 1 87.06 170 GLU A C 1
ATOM 1330 O O . GLU A 1 170 ? 10.133 28.594 9.656 1 87.06 170 GLU A O 1
ATOM 1335 N N . LYS A 1 171 ? 8.531 27.219 8.961 1 90.19 171 LYS A N 1
ATOM 1336 C CA . LYS A 1 171 ? 8.906 26.172 9.914 1 90.19 171 LYS A CA 1
ATOM 1337 C C . LYS A 1 171 ? 10.312 25.641 9.633 1 90.19 171 LYS A C 1
ATOM 1339 O O . LYS A 1 171 ? 10.992 25.172 10.539 1 90.19 171 LYS A O 1
ATOM 1344 N N . ILE A 1 172 ? 10.75 25.797 8.359 1 91.44 172 ILE A N 1
ATOM 1345 C CA . ILE A 1 172 ? 12.039 25.203 8.039 1 91.44 172 ILE A CA 1
ATOM 1346 C C . ILE A 1 172 ? 13.109 26.281 7.926 1 91.44 172 ILE A C 1
ATOM 1348 O O . ILE A 1 172 ? 14.234 26.016 7.504 1 91.44 172 ILE A O 1
ATOM 1352 N N . GLY A 1 173 ? 12.758 27.547 8.25 1 92.06 173 GLY A N 1
ATOM 1353 C CA . GLY A 1 173 ? 13.711 28.594 8.594 1 92.06 173 GLY A CA 1
ATOM 1354 C C . GLY A 1 173 ? 14.352 29.25 7.375 1 92.06 173 GLY A C 1
ATOM 1355 O O . GLY A 1 173 ? 15.477 29.734 7.449 1 92.06 173 GLY A O 1
ATOM 1356 N N . ILE A 1 174 ? 13.734 29.203 6.266 1 93.81 174 ILE A N 1
ATOM 1357 C CA . ILE A 1 174 ? 14.305 29.781 5.055 1 93.81 174 ILE A CA 1
ATOM 1358 C C . ILE A 1 174 ? 14.664 31.25 5.289 1 93.81 174 ILE A C 1
ATOM 1360 O O . ILE A 1 174 ? 13.836 32.031 5.777 1 93.81 174 ILE A O 1
ATOM 1364 N N . GLY A 1 175 ? 15.844 31.562 5.043 1 94.38 175 GLY A N 1
ATOM 1365 C CA . GLY A 1 175 ? 16.297 32.938 5.137 1 94.38 175 GLY A CA 1
ATOM 1366 C C . GLY A 1 175 ? 16.859 33.312 6.504 1 94.38 175 GLY A C 1
ATOM 1367 O O . GLY A 1 175 ? 17.406 34.375 6.691 1 94.38 175 GLY A O 1
ATOM 1368 N N . MET A 1 176 ? 16.75 32.438 7.414 1 95.38 176 MET A N 1
ATOM 1369 C CA . MET A 1 176 ? 17.203 32.688 8.773 1 95.38 176 MET A CA 1
ATOM 1370 C C . MET A 1 176 ? 18.703 32.469 8.906 1 95.38 176 MET A C 1
ATOM 1372 O O . MET A 1 176 ? 19.297 31.734 8.094 1 95.38 176 MET A O 1
ATOM 1376 N N . ASP A 1 177 ? 19.203 33.062 9.961 1 96.06 177 ASP A N 1
ATOM 1377 C CA . ASP A 1 177 ? 20.547 32.719 10.398 1 96.06 177 ASP A CA 1
ATOM 1378 C C . ASP A 1 177 ? 20.562 31.297 10.992 1 96.06 177 ASP A C 1
ATOM 1380 O O . ASP A 1 177 ? 19.688 30.938 11.781 1 96.06 177 ASP A O 1
ATOM 1384 N N . PRO A 1 178 ? 21.578 30.516 10.547 1 95.94 178 PRO A N 1
ATOM 1385 C CA . PRO A 1 178 ? 21.609 29.125 11 1 95.94 178 PRO A CA 1
ATOM 1386 C C . PRO A 1 178 ? 21.609 29 12.516 1 95.94 178 PRO A C 1
ATOM 1388 O O . PRO A 1 178 ? 20.953 28.125 13.07 1 95.94 178 PRO A O 1
ATOM 1391 N N . GLU A 1 179 ? 22.344 29.797 13.211 1 95.25 179 GLU A N 1
ATOM 1392 C CA . GLU A 1 179 ? 22.406 29.734 14.664 1 95.25 179 GLU A CA 1
ATOM 1393 C C . GLU A 1 179 ? 21.062 30.125 15.297 1 95.25 179 GLU A C 1
ATOM 1395 O O . GLU A 1 179 ? 20.641 29.516 16.266 1 95.25 179 GLU A O 1
ATOM 1400 N N . GLU A 1 180 ? 20.531 31.109 14.734 1 95 180 GLU A N 1
ATOM 1401 C CA . GLU A 1 180 ? 19.219 31.531 15.203 1 95 180 GLU A CA 1
ATOM 1402 C C . GLU A 1 180 ? 18.172 30.438 14.984 1 95 180 GLU A C 1
ATOM 1404 O O . GLU A 1 180 ? 17.312 30.203 15.836 1 95 180 GLU A O 1
ATOM 1409 N N . TYR A 1 181 ? 18.344 29.844 13.844 1 94.38 181 TYR A N 1
ATOM 1410 C CA . TYR A 1 181 ? 17.406 28.766 13.523 1 94.38 181 TYR A CA 1
ATOM 1411 C C . TYR A 1 181 ? 17.578 27.594 14.492 1 94.38 181 TYR A C 1
ATOM 1413 O O . TYR A 1 181 ? 16.578 27.078 15.023 1 94.38 181 TYR A O 1
ATOM 1421 N N . MET A 1 182 ? 18.734 27.203 14.75 1 93 182 MET A N 1
ATOM 1422 C CA . MET A 1 182 ? 19 26.094 15.664 1 93 182 MET A CA 1
ATOM 1423 C C . MET A 1 182 ? 18.516 26.422 17.062 1 93 182 MET A C 1
ATOM 1425 O O . MET A 1 182 ? 17.984 25.547 17.766 1 93 182 MET A O 1
ATOM 1429 N N . LYS A 1 183 ? 18.688 27.672 17.453 1 93.12 183 LYS A N 1
ATOM 1430 C CA . LYS A 1 183 ? 18.203 28.109 18.75 1 93.12 183 LYS A CA 1
ATOM 1431 C C . LYS A 1 183 ? 16.672 28.016 18.812 1 93.12 183 LYS A C 1
ATOM 1433 O O . LYS A 1 183 ? 16.125 27.547 19.812 1 93.12 183 LYS A O 1
ATOM 1438 N N . ALA A 1 184 ? 16.078 28.422 17.75 1 91.62 184 ALA A N 1
ATOM 1439 C CA . ALA A 1 184 ? 14.625 28.359 17.688 1 91.62 184 ALA A CA 1
ATOM 1440 C C . ALA A 1 184 ? 14.125 26.922 17.75 1 91.62 184 ALA A C 1
ATOM 1442 O O . ALA A 1 184 ? 13.094 26.641 18.375 1 91.62 184 ALA A O 1
ATOM 1443 N N . LEU A 1 185 ? 14.844 25.984 17.156 1 88.19 185 LEU A N 1
ATOM 1444 C CA . LEU A 1 185 ? 14.492 24.578 17.203 1 88.19 185 LEU A CA 1
ATOM 1445 C C . LEU A 1 185 ? 14.609 24.047 18.641 1 88.19 185 LEU A C 1
ATOM 1447 O O . LEU A 1 185 ? 13.695 23.375 19.125 1 88.19 185 LEU A O 1
ATOM 1451 N N . ARG A 1 186 ? 15.656 24.438 19.219 1 87.69 186 ARG A N 1
ATOM 1452 C CA . ARG A 1 186 ? 15.914 23.969 20.578 1 87.69 186 ARG A CA 1
ATOM 1453 C C . ARG A 1 186 ? 14.867 24.5 21.547 1 87.69 186 ARG A C 1
ATOM 1455 O O . ARG A 1 186 ? 14.461 23.797 22.484 1 87.69 186 ARG A O 1
ATOM 1462 N N . GLU A 1 187 ? 14.445 25.688 21.266 1 90.31 187 GLU A N 1
ATOM 1463 C CA . GLU A 1 187 ? 13.492 26.344 22.156 1 90.31 187 GLU A CA 1
ATOM 1464 C C . GLU A 1 187 ? 12.055 25.969 21.812 1 90.31 187 GLU A C 1
ATOM 1466 O O . GLU A 1 187 ? 11.117 26.344 22.531 1 90.31 187 GLU A O 1
ATOM 1471 N N . GLY A 1 188 ? 11.906 25.25 20.734 1 84.06 188 GLY A N 1
ATOM 1472 C CA . GLY A 1 188 ? 10.586 24.797 20.344 1 84.06 188 GLY A CA 1
ATOM 1473 C C . GLY A 1 188 ? 9.781 25.875 19.641 1 84.06 188 GLY A C 1
ATOM 1474 O O . GLY A 1 188 ? 8.562 25.75 19.469 1 84.06 188 GLY A O 1
ATOM 1475 N N . LYS A 1 189 ? 10.453 26.969 19.266 1 86.81 189 LYS A N 1
ATOM 1476 C CA . LYS A 1 189 ? 9.789 28.047 18.547 1 86.81 189 LYS A CA 1
ATOM 1477 C C . LYS A 1 189 ? 9.531 27.656 17.094 1 86.81 189 LYS A C 1
ATOM 1479 O O . LYS A 1 189 ? 8.578 28.125 16.469 1 86.81 189 LYS A O 1
ATOM 1484 N N . LEU A 1 190 ? 10.422 26.844 16.562 1 86.81 190 LEU A N 1
ATOM 1485 C CA . LEU A 1 190 ? 10.281 26.219 15.25 1 86.81 190 LEU A CA 1
ATOM 1486 C C . LEU A 1 190 ? 10.398 24.703 15.367 1 86.81 190 LEU A C 1
ATOM 1488 O O . LEU A 1 190 ? 11.039 24.188 16.281 1 86.81 190 LEU A O 1
ATOM 1492 N N . THR A 1 191 ? 9.742 24.125 14.516 1 84.56 191 THR A N 1
ATOM 1493 C CA . THR A 1 191 ? 9.695 22.672 14.703 1 84.56 191 THR A CA 1
ATOM 1494 C C . THR A 1 191 ? 10.461 21.953 13.594 1 84.56 191 THR A C 1
ATOM 1496 O O . THR A 1 191 ? 10.891 20.812 13.773 1 84.56 191 THR A O 1
ATOM 1499 N N . GLY A 1 192 ? 10.672 22.672 12.477 1 90.19 192 GLY A N 1
ATOM 1500 C CA . GLY A 1 192 ? 11.102 21.906 11.32 1 90.19 192 GLY A CA 1
ATOM 1501 C C . GLY A 1 192 ? 10.102 20.844 10.914 1 90.19 192 GLY A C 1
ATOM 1502 O O . GLY A 1 192 ? 8.898 21.094 10.859 1 90.19 192 GLY A O 1
ATOM 1503 N N . HIS A 1 193 ? 10.641 19.672 10.539 1 92.06 193 HIS A N 1
ATOM 1504 C CA . HIS A 1 193 ? 9.766 18.547 10.266 1 92.06 193 HIS A CA 1
ATOM 1505 C C . HIS A 1 193 ? 9.398 17.797 11.547 1 92.06 193 HIS A C 1
ATOM 1507 O O . HIS A 1 193 ? 10.258 17.578 12.406 1 92.06 193 HIS A O 1
ATOM 1513 N N . VAL A 1 194 ? 8.156 17.484 11.695 1 93.5 194 VAL A N 1
ATOM 1514 C CA . VAL A 1 194 ? 7.652 16.719 12.828 1 93.5 194 VAL A CA 1
ATOM 1515 C C . VAL A 1 194 ? 7.203 15.328 12.352 1 93.5 194 VAL A C 1
ATOM 1517 O O . VAL A 1 194 ? 6.504 15.211 11.344 1 93.5 194 VAL A O 1
ATOM 1520 N N 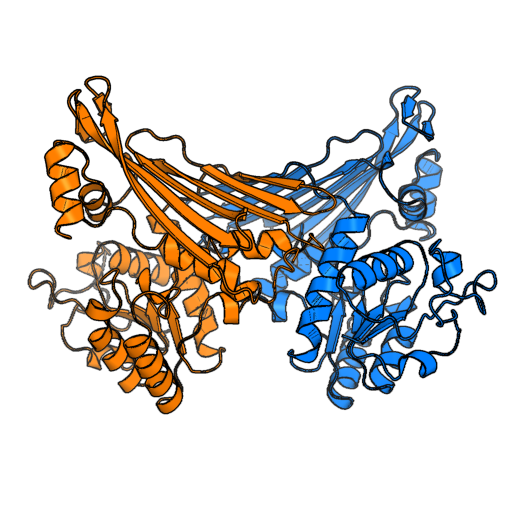. GLY A 1 195 ? 7.656 14.242 13.055 1 96.25 195 GLY A N 1
ATOM 1521 C CA . GLY A 1 195 ? 7.051 12.945 12.797 1 96.25 195 GLY A CA 1
ATOM 1522 C C . GLY A 1 195 ? 8.047 11.898 12.32 1 96.25 195 GLY A C 1
ATOM 1523 O O . GLY A 1 195 ? 7.66 10.828 11.859 1 96.25 195 GLY A O 1
ATOM 1524 N N . TYR A 1 196 ? 9.406 12.234 12.438 1 97.12 196 TYR A N 1
ATOM 1525 C CA . TYR A 1 196 ? 10.398 11.242 12.062 1 97.12 196 TYR A CA 1
ATOM 1526 C C . TYR A 1 196 ? 10.211 9.953 12.859 1 97.12 196 TYR A C 1
ATOM 1528 O O . TYR A 1 196 ? 10.102 8.867 12.281 1 97.12 196 TYR A O 1
ATOM 1536 N N . ALA A 1 197 ? 10.141 10.164 14.148 1 97.88 197 ALA A N 1
ATOM 1537 C CA . ALA A 1 197 ? 10.031 9.008 15.039 1 97.88 197 ALA A CA 1
ATOM 1538 C C . ALA A 1 197 ? 8.695 8.289 14.828 1 97.88 197 ALA A C 1
ATOM 1540 O O . ALA A 1 197 ? 8.641 7.055 14.859 1 97.88 197 ALA A O 1
ATOM 1541 N N . GLU A 1 198 ? 7.648 9.055 14.688 1 98.62 198 GLU A N 1
ATOM 1542 C CA . GLU A 1 198 ? 6.328 8.469 14.469 1 98.62 198 GLU A CA 1
ATOM 1543 C C . GLU A 1 198 ? 6.332 7.52 13.281 1 98.62 198 GLU A C 1
ATOM 1545 O O . GLU A 1 198 ? 5.789 6.418 13.352 1 98.62 198 GLU A O 1
ATOM 1550 N N . SER A 1 199 ? 7.016 7.895 12.164 1 98.81 199 SER A N 1
ATOM 1551 C CA . SER A 1 199 ? 7.09 7.043 10.984 1 98.81 199 SER A CA 1
ATOM 1552 C C . SER A 1 199 ? 7.902 5.781 11.258 1 98.81 199 SER A C 1
ATOM 1554 O O . SER A 1 199 ? 7.527 4.691 10.82 1 98.81 199 SER A O 1
ATOM 1556 N N . VAL A 1 200 ? 8.992 5.973 11.984 1 98.88 200 VAL A N 1
ATOM 1557 C CA . VAL A 1 200 ? 9.82 4.824 12.328 1 98.88 200 VAL A CA 1
ATOM 1558 C C . VAL A 1 200 ? 9.008 3.828 13.156 1 98.88 200 VAL A C 1
ATOM 1560 O O . VAL A 1 200 ? 9.008 2.629 12.867 1 98.88 200 VAL A O 1
ATOM 1563 N N . TYR A 1 201 ? 8.258 4.328 14.094 1 98.69 201 TYR A N 1
ATOM 1564 C CA . TYR A 1 201 ? 7.492 3.469 14.992 1 98.69 201 TYR A CA 1
ATOM 1565 C C . TYR A 1 201 ? 6.324 2.82 14.266 1 98.69 201 TYR A C 1
ATOM 1567 O O . TYR A 1 201 ? 5.941 1.689 14.578 1 98.69 201 TYR A O 1
ATOM 1575 N N . LEU A 1 202 ? 5.758 3.484 13.297 1 98.75 202 LEU A N 1
ATOM 1576 C CA . LEU A 1 202 ? 4.703 2.869 12.492 1 98.75 202 LEU A CA 1
ATOM 1577 C C . LEU A 1 202 ? 5.219 1.629 11.773 1 98.75 202 LEU A C 1
ATOM 1579 O O . LEU A 1 202 ? 4.551 0.592 11.758 1 98.75 202 LEU A O 1
ATOM 1583 N N . ILE A 1 203 ? 6.395 1.74 11.188 1 98.81 203 ILE A N 1
ATOM 1584 C CA . ILE A 1 203 ? 6.973 0.603 10.477 1 98.81 203 ILE A CA 1
ATOM 1585 C C . ILE A 1 203 ? 7.246 -0.533 11.461 1 98.81 203 ILE A C 1
ATOM 1587 O O . ILE A 1 203 ? 6.902 -1.687 11.195 1 98.81 203 ILE A O 1
ATOM 1591 N N . ALA A 1 204 ? 7.805 -0.135 12.617 1 98.56 204 ALA A N 1
ATOM 1592 C CA . ALA A 1 204 ? 8.094 -1.14 13.633 1 98.56 204 ALA A CA 1
ATOM 1593 C C . ALA A 1 204 ? 6.809 -1.785 14.148 1 98.56 204 ALA A C 1
ATOM 1595 O O . ALA A 1 204 ? 6.762 -2.996 14.375 1 98.56 204 ALA A O 1
ATOM 1596 N N . ASP A 1 205 ? 5.805 -0.97 14.344 1 97.94 205 ASP A N 1
ATOM 1597 C CA . ASP A 1 205 ? 4.508 -1.446 14.812 1 97.94 205 ASP A CA 1
ATOM 1598 C C . ASP A 1 205 ? 3.914 -2.463 13.844 1 97.94 205 ASP A C 1
ATOM 1600 O O . ASP A 1 205 ? 3.434 -3.52 14.258 1 97.94 205 ASP A O 1
ATOM 1604 N N . ALA A 1 206 ? 3.965 -2.176 12.562 1 98.31 206 ALA A N 1
ATOM 1605 C CA . ALA A 1 206 ? 3.453 -3.088 11.547 1 98.31 206 ALA A CA 1
ATOM 1606 C C . ALA A 1 206 ? 4.18 -4.43 11.602 1 98.31 206 ALA A C 1
ATOM 1608 O O . ALA A 1 206 ? 3.572 -5.48 11.367 1 98.31 206 ALA A O 1
ATOM 1609 N N . ALA A 1 207 ? 5.441 -4.387 11.898 1 97.75 207 ALA A N 1
ATOM 1610 C CA . ALA A 1 207 ? 6.281 -5.582 11.914 1 97.75 207 ALA A CA 1
ATOM 1611 C C . ALA A 1 207 ? 6.148 -6.328 13.242 1 97.75 207 ALA A C 1
ATOM 1613 O O . ALA A 1 207 ? 6.664 -7.438 13.391 1 97.75 207 ALA A O 1
ATOM 1614 N N . GLY A 1 208 ? 5.559 -5.691 14.266 1 96.69 208 GLY A N 1
ATOM 1615 C CA . GLY A 1 208 ? 5.465 -6.289 15.586 1 96.69 208 GLY A CA 1
ATOM 1616 C C . GLY A 1 208 ? 6.801 -6.359 16.297 1 96.69 208 GLY A C 1
ATOM 1617 O O . GLY A 1 208 ? 7.062 -7.305 17.047 1 96.69 208 GLY A O 1
ATOM 1618 N N . ILE A 1 209 ? 7.645 -5.379 16.016 1 96.5 209 ILE A N 1
ATOM 1619 C CA . ILE A 1 209 ? 8.961 -5.438 16.641 1 96.5 209 ILE A CA 1
ATOM 1620 C C . ILE A 1 209 ? 9.109 -4.301 17.656 1 96.5 209 ILE A C 1
ATOM 1622 O O . ILE A 1 209 ? 8.547 -3.219 17.469 1 96.5 209 ILE A O 1
ATOM 1626 N N . HIS A 1 210 ? 9.828 -4.543 18.688 1 96.38 210 HIS A N 1
ATOM 1627 C CA . HIS A 1 210 ? 10.242 -3.535 19.656 1 96.38 210 HIS A CA 1
ATOM 1628 C C . HIS A 1 210 ? 11.664 -3.047 19.375 1 96.38 210 HIS A C 1
ATOM 1630 O O . HIS A 1 210 ? 12.625 -3.811 19.484 1 96.38 210 HIS A O 1
ATOM 1636 N N . LEU A 1 211 ? 11.781 -1.833 19.031 1 97.75 211 LEU A N 1
ATOM 1637 C CA . LEU A 1 211 ? 13.078 -1.25 18.703 1 97.75 211 LEU A CA 1
ATOM 1638 C C . LEU A 1 211 ? 13.875 -0.974 19.984 1 97.75 211 LEU A C 1
ATOM 1640 O O . LEU A 1 211 ? 13.312 -0.59 21 1 97.75 211 LEU A O 1
ATOM 1644 N N . ASP A 1 212 ? 15.211 -1.106 19.891 1 97.88 212 ASP A N 1
ATOM 1645 C CA . ASP A 1 212 ? 16.094 -0.79 21.016 1 97.88 212 ASP A CA 1
ATOM 1646 C C . ASP A 1 212 ? 16.266 0.719 21.156 1 97.88 212 ASP A C 1
ATOM 1648 O O . ASP A 1 212 ? 16.422 1.225 22.281 1 97.88 212 ASP A O 1
ATOM 1652 N N . LYS A 1 213 ? 16.266 1.338 20.016 1 97.5 213 LYS A N 1
ATOM 1653 C CA . LYS A 1 213 ? 16.547 2.77 19.984 1 97.5 213 LYS A CA 1
ATOM 1654 C C . LYS A 1 213 ? 15.961 3.418 18.734 1 97.5 213 LYS A C 1
ATOM 1656 O O . LYS A 1 213 ? 16 2.834 17.656 1 97.5 213 LYS A O 1
ATOM 1661 N N . VAL A 1 214 ? 15.359 4.551 18.953 1 98.19 214 VAL A N 1
ATOM 1662 C CA . VAL A 1 214 ? 14.938 5.41 17.859 1 98.19 214 VAL A CA 1
ATOM 1663 C C . VAL A 1 214 ? 15.633 6.762 17.953 1 98.19 214 VAL A C 1
ATOM 1665 O O . VAL A 1 214 ? 15.672 7.367 19.031 1 98.19 214 VAL A O 1
ATOM 1668 N N . GLU A 1 215 ? 16.234 7.195 16.844 1 97.31 215 GLU A N 1
ATOM 1669 C CA . GLU A 1 215 ? 16.922 8.484 16.781 1 97.31 215 GLU A CA 1
ATOM 1670 C C . GLU A 1 215 ? 16.328 9.383 15.711 1 97.31 215 GLU A C 1
ATOM 1672 O O . GLU A 1 215 ? 15.93 8.906 14.641 1 97.31 215 GLU A O 1
ATOM 1677 N N . GLU A 1 216 ? 16.172 10.578 16.062 1 95.38 216 GLU A N 1
ATOM 1678 C CA . GLU A 1 216 ? 15.781 11.602 15.094 1 95.38 216 GLU A CA 1
ATOM 1679 C C . GLU A 1 216 ? 16.766 12.773 15.117 1 95.38 216 GLU A C 1
ATOM 1681 O O . GLU A 1 216 ? 17.25 13.156 16.172 1 95.38 216 GLU A O 1
ATOM 1686 N N . ARG A 1 217 ? 17.062 13.227 13.945 1 93.44 217 ARG A N 1
ATOM 1687 C CA . ARG A 1 217 ? 17.922 14.391 13.789 1 93.44 217 ARG A CA 1
ATOM 1688 C C . ARG A 1 217 ? 17.484 15.25 12.617 1 93.44 217 ARG A C 1
ATOM 1690 O O . ARG A 1 217 ? 16.922 14.742 11.648 1 93.44 217 ARG A O 1
ATOM 1697 N N . GLN A 1 218 ? 17.688 16.547 12.773 1 93.75 218 GLN A N 1
ATOM 1698 C CA . GLN A 1 218 ? 17.469 17.469 11.664 1 93.75 218 GLN A CA 1
ATOM 1699 C C . GLN A 1 218 ? 18.438 18.656 11.758 1 93.75 218 GLN A C 1
ATOM 1701 O O . GLN A 1 218 ? 18.766 19.109 12.852 1 93.75 218 GLN A O 1
ATOM 1706 N N . GLU A 1 219 ? 18.922 19.109 10.664 1 93.69 219 GLU A N 1
ATOM 1707 C CA . GLU A 1 219 ? 19.859 20.219 10.578 1 93.69 219 GLU A CA 1
ATOM 1708 C C . GLU A 1 219 ? 19.5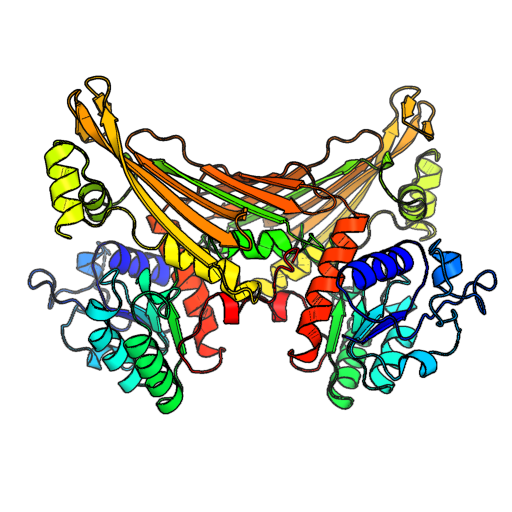16 21.156 9.414 1 93.69 219 GLU A C 1
ATOM 1710 O O . GLU A 1 219 ? 18.906 20.719 8.438 1 93.69 219 GLU A O 1
ATOM 1715 N N . PRO A 1 220 ? 19.938 22.375 9.578 1 96.06 220 PRO A N 1
ATOM 1716 C CA . PRO A 1 220 ? 19.672 23.312 8.477 1 96.06 220 PRO A CA 1
ATOM 1717 C C . PRO A 1 220 ? 20.594 23.078 7.277 1 96.06 220 PRO A C 1
ATOM 1719 O O . PRO A 1 220 ? 21.719 22.609 7.434 1 96.06 220 PRO A O 1
ATOM 1722 N N . ILE A 1 221 ? 20.047 23.312 6.086 1 96.94 221 ILE A N 1
ATOM 1723 C CA . ILE A 1 221 ? 20.844 23.422 4.867 1 96.94 221 ILE A CA 1
ATOM 1724 C C . ILE A 1 221 ? 21.172 24.891 4.598 1 96.94 221 ILE A C 1
ATOM 1726 O O . ILE A 1 221 ? 20.281 25.734 4.562 1 96.94 221 ILE A O 1
ATOM 1730 N N . ILE A 1 222 ? 22.438 25.172 4.41 1 97.25 222 ILE A N 1
ATOM 1731 C CA . ILE A 1 222 ? 22.891 26.547 4.328 1 97.25 222 ILE A CA 1
ATOM 1732 C C . ILE A 1 222 ? 23.234 26.891 2.877 1 97.25 222 ILE A C 1
ATOM 1734 O O . ILE A 1 222 ? 23.828 26.094 2.162 1 97.25 222 ILE A O 1
ATOM 1738 N N . ALA A 1 223 ? 22.828 28.078 2.465 1 96.94 223 ALA A N 1
ATOM 1739 C CA . ALA A 1 223 ? 23.125 28.547 1.117 1 96.94 223 ALA A CA 1
ATOM 1740 C C . ALA A 1 223 ? 24.625 28.766 0.935 1 96.94 223 ALA A C 1
ATOM 1742 O O . ALA A 1 223 ? 25.266 29.422 1.755 1 96.94 223 ALA A O 1
ATOM 1743 N N . ASP A 1 224 ? 25.156 28.297 -0.163 1 96.19 224 ASP A N 1
ATOM 1744 C CA . ASP A 1 224 ? 26.562 28.484 -0.445 1 96.19 224 ASP A CA 1
ATOM 1745 C C . ASP A 1 224 ? 26.797 29.719 -1.312 1 96.19 224 ASP A C 1
ATOM 1747 O O . ASP A 1 224 ? 27.938 30.141 -1.505 1 96.19 224 ASP A O 1
ATOM 1751 N N . LYS A 1 225 ? 25.781 30.25 -1.846 1 96.69 225 LYS A N 1
ATOM 1752 C CA . LYS A 1 225 ? 25.781 31.469 -2.639 1 96.69 225 LYS A CA 1
ATOM 1753 C C . LYS A 1 225 ? 24.453 32.219 -2.516 1 96.69 225 LYS A C 1
ATOM 1755 O O . LYS A 1 225 ? 23.469 31.641 -2.027 1 96.69 225 LYS A O 1
ATOM 1760 N N . ASP A 1 226 ? 24.531 33.531 -2.895 1 96.25 226 ASP A N 1
ATOM 1761 C CA . ASP A 1 226 ? 23.25 34.219 -2.998 1 96.25 226 ASP A CA 1
ATOM 1762 C C . ASP A 1 226 ? 22.328 33.562 -4.008 1 96.25 226 ASP A C 1
ATOM 1764 O O . ASP A 1 226 ? 22.781 33.094 -5.062 1 96.25 226 ASP A O 1
ATOM 1768 N N . MET A 1 227 ? 21.078 33.406 -3.617 1 93.75 227 MET A N 1
ATOM 1769 C CA . MET A 1 227 ? 20.156 32.719 -4.508 1 93.75 227 MET A CA 1
ATOM 1770 C C . MET A 1 227 ? 18.781 33.375 -4.52 1 93.75 227 MET A C 1
ATOM 1772 O O . MET A 1 227 ? 18.375 33.969 -3.521 1 93.75 227 MET A O 1
ATOM 1776 N N . ILE A 1 228 ? 18.203 33.375 -5.68 1 93.5 228 ILE A N 1
ATOM 1777 C CA . ILE A 1 228 ? 16.828 33.812 -5.863 1 93.5 228 ILE A CA 1
ATOM 1778 C C . ILE A 1 228 ? 16.016 32.688 -6.504 1 93.5 228 ILE A C 1
ATOM 1780 O O . ILE A 1 228 ? 16.312 32.25 -7.621 1 93.5 228 ILE A O 1
ATOM 1784 N N . ILE A 1 229 ? 15.086 32.188 -5.785 1 91.56 229 ILE A N 1
ATOM 1785 C CA . ILE A 1 229 ? 14.172 31.172 -6.285 1 91.56 229 ILE A CA 1
ATOM 1786 C C . ILE A 1 229 ? 12.727 31.609 -6.047 1 91.56 229 ILE A C 1
ATOM 1788 O O . ILE A 1 229 ? 12.258 31.641 -4.906 1 91.56 229 ILE A O 1
ATOM 1792 N N . GLY A 1 230 ? 12.023 31.906 -7.16 1 89.44 230 GLY A N 1
ATOM 1793 C CA . GLY A 1 230 ? 10.688 32.469 -6.996 1 89.44 230 GLY A CA 1
ATOM 1794 C C . GLY A 1 230 ? 10.672 33.75 -6.188 1 89.44 230 GLY A C 1
ATOM 1795 O O . GLY A 1 230 ? 11.383 34.688 -6.508 1 89.44 230 GLY A O 1
ATOM 1796 N N . GLU A 1 231 ? 9.953 33.625 -5.059 1 90.81 231 GLU A N 1
ATOM 1797 C CA . GLU A 1 231 ? 9.828 34.812 -4.23 1 90.81 231 GLU A CA 1
ATOM 1798 C C . GLU A 1 231 ? 10.875 34.844 -3.125 1 90.81 231 GLU A C 1
ATOM 1800 O O . GLU A 1 231 ? 10.961 35.812 -2.355 1 90.81 231 GLU A O 1
ATOM 1805 N N . PHE A 1 232 ? 11.68 33.844 -3.18 1 93.25 232 PHE A N 1
ATOM 1806 C CA . PHE A 1 232 ? 12.625 33.688 -2.076 1 93.25 232 PHE A CA 1
ATOM 1807 C C . PHE A 1 232 ? 13.984 34.25 -2.461 1 93.25 232 PHE A C 1
ATOM 1809 O O . PHE A 1 232 ? 14.555 33.875 -3.484 1 93.25 232 PHE A O 1
ATOM 1816 N N . LYS A 1 233 ? 14.438 35.25 -1.696 1 94.44 233 LYS A N 1
ATOM 1817 C CA . LYS A 1 233 ? 15.797 35.781 -1.773 1 94.44 233 LYS A CA 1
ATOM 1818 C C . LYS A 1 233 ? 16.594 35.438 -0.521 1 94.44 233 LYS A C 1
ATOM 1820 O O . LYS A 1 233 ? 16.25 35.875 0.582 1 94.44 233 LYS A O 1
ATOM 1825 N N . VAL A 1 234 ? 17.578 34.625 -0.746 1 96.38 234 VAL A N 1
ATOM 1826 C CA . VAL A 1 234 ? 18.375 34.156 0.381 1 96.38 234 VAL A CA 1
ATOM 1827 C C . VAL A 1 234 ? 19.859 34.5 0.134 1 96.38 234 VAL A C 1
ATOM 1829 O O . VAL A 1 234 ? 20.344 34.344 -0.988 1 96.38 234 VAL A O 1
ATOM 1832 N N . ARG A 1 235 ? 20.562 35 1.17 1 96.19 235 ARG A N 1
ATOM 1833 C CA . ARG A 1 235 ? 21.984 35.344 1.071 1 96.19 235 ARG A CA 1
ATOM 1834 C C . ARG A 1 235 ? 22.844 34.125 1.44 1 96.19 235 ARG A C 1
ATOM 1836 O O . ARG A 1 235 ? 22.406 33.25 2.174 1 96.19 235 ARG A O 1
ATOM 1843 N N . LYS A 1 236 ? 23.953 34.156 0.841 1 97.12 236 LYS A N 1
ATOM 1844 C CA . LYS A 1 236 ? 24.938 33.156 1.283 1 97.12 236 LYS A CA 1
ATOM 1845 C C . LYS A 1 236 ? 25 33.094 2.807 1 97.12 236 LYS A C 1
ATOM 1847 O O . LYS A 1 236 ? 25.031 34.125 3.479 1 97.12 236 LYS A O 1
ATOM 1852 N N . GLY A 1 237 ? 24.969 31.859 3.277 1 97.38 237 GLY A N 1
ATOM 1853 C CA . GLY A 1 237 ? 25.094 31.672 4.715 1 97.38 237 GLY A CA 1
ATOM 1854 C C . GLY A 1 237 ? 23.766 31.562 5.422 1 97.38 237 GLY A C 1
ATOM 1855 O O . GLY A 1 237 ? 23.703 31.172 6.594 1 97.38 237 GLY A O 1
ATOM 1856 N N . GLU A 1 238 ? 22.734 31.812 4.73 1 97.62 238 GLU A N 1
ATOM 1857 C CA . GLU A 1 238 ? 21.406 31.719 5.32 1 97.62 238 GLU A CA 1
ATOM 1858 C C . GLU A 1 238 ? 20.797 30.328 5.09 1 97.62 238 GLU A C 1
ATOM 1860 O O . GLU A 1 238 ? 21.266 29.578 4.23 1 97.62 238 GLU A O 1
ATOM 1865 N N . VAL A 1 239 ? 19.828 30.047 5.863 1 97.38 239 VAL A N 1
ATOM 1866 C CA . VAL A 1 239 ? 19.156 28.75 5.793 1 97.38 239 VAL A CA 1
ATOM 1867 C C . VAL A 1 239 ? 18.281 28.688 4.543 1 97.38 239 VAL A C 1
ATOM 1869 O O . VAL A 1 239 ? 17.531 29.625 4.258 1 97.38 239 VAL A O 1
ATOM 1872 N N . ILE A 1 240 ? 18.438 27.562 3.793 1 96.94 240 ILE A N 1
ATOM 1873 C CA . ILE A 1 240 ? 17.594 27.406 2.607 1 96.94 240 ILE A CA 1
ATOM 1874 C C . ILE A 1 240 ? 16.656 26.219 2.797 1 96.94 240 ILE A C 1
ATOM 1876 O O . ILE A 1 240 ? 15.867 25.906 1.906 1 96.94 240 ILE A O 1
ATOM 1880 N N . GLY A 1 241 ? 16.734 25.594 3.908 1 96.5 241 GLY A N 1
ATOM 1881 C CA . GLY A 1 241 ? 15.875 24.453 4.211 1 96.5 241 GLY A CA 1
ATOM 1882 C C . GLY A 1 241 ? 16.469 23.531 5.266 1 96.5 241 GLY A C 1
ATOM 1883 O O . GLY A 1 241 ? 17.281 23.953 6.09 1 96.5 241 GLY A O 1
ATOM 1884 N N . ILE A 1 242 ? 15.961 22.312 5.309 1 96.5 242 ILE A N 1
ATOM 1885 C CA . ILE A 1 242 ? 16.391 21.375 6.344 1 96.5 242 ILE A CA 1
ATOM 1886 C C . ILE A 1 242 ? 16.625 20 5.723 1 96.5 242 ILE A C 1
ATOM 1888 O O . ILE A 1 242 ? 16.078 19.688 4.66 1 96.5 242 ILE A O 1
ATOM 1892 N N . LYS A 1 243 ? 17.453 19.266 6.305 1 96.56 243 LYS A N 1
ATOM 1893 C CA . LYS A 1 243 ? 17.609 17.844 6.09 1 96.56 243 LYS A CA 1
ATOM 1894 C C . LYS A 1 243 ? 17.594 17.078 7.414 1 96.56 243 LYS A C 1
ATOM 1896 O O . LYS A 1 243 ? 18.109 17.562 8.422 1 96.56 243 LYS A O 1
ATOM 1901 N N . GLY A 1 244 ? 16.922 15.977 7.426 1 96.56 244 GLY A N 1
ATOM 1902 C CA . GLY A 1 244 ? 16.828 15.203 8.656 1 96.56 244 GLY A CA 1
ATOM 1903 C C . GLY A 1 244 ? 16.516 13.742 8.414 1 96.56 244 GLY A C 1
ATOM 1904 O O . GLY A 1 244 ? 16.406 13.305 7.266 1 96.56 244 GLY A O 1
ATOM 1905 N N . TYR A 1 245 ? 16.547 12.992 9.539 1 97.62 245 TYR A N 1
ATOM 1906 C CA . TYR A 1 245 ? 16.281 11.562 9.43 1 97.62 245 TYR A CA 1
ATOM 1907 C C . TYR A 1 245 ? 15.711 11.008 10.727 1 97.62 245 TYR A C 1
ATOM 1909 O O . TYR A 1 245 ? 15.805 11.648 11.773 1 97.62 245 TYR A O 1
ATOM 1917 N N . GLY A 1 246 ? 14.922 9.984 10.625 1 98.44 246 GLY A N 1
ATOM 1918 C CA . GLY A 1 246 ? 14.578 9.055 11.688 1 98.44 246 GLY A CA 1
ATOM 1919 C C . GLY A 1 246 ? 15.117 7.656 11.461 1 98.44 246 GLY A C 1
ATOM 1920 O O . GLY A 1 246 ? 15.102 7.156 10.336 1 98.44 246 GLY A O 1
ATOM 1921 N N . THR A 1 247 ? 15.688 7.059 12.531 1 98.5 247 THR A N 1
ATOM 1922 C CA . THR A 1 247 ? 16.25 5.719 12.391 1 98.5 247 THR A CA 1
ATOM 1923 C C . THR A 1 247 ? 15.805 4.82 13.539 1 98.5 247 THR A C 1
ATOM 1925 O O . THR A 1 247 ? 15.617 5.289 14.664 1 98.5 247 THR A O 1
ATOM 1928 N N . GLY A 1 248 ? 15.516 3.611 13.219 1 98.62 248 GLY A N 1
ATOM 1929 C CA . GLY A 1 248 ? 15.234 2.582 14.211 1 98.62 248 GLY A CA 1
ATOM 1930 C C . GLY A 1 248 ? 16.281 1.489 14.25 1 98.62 248 GLY A C 1
ATOM 1931 O O . GLY A 1 248 ? 16.75 1.025 13.211 1 98.62 248 GLY A O 1
ATOM 1932 N N . TYR A 1 249 ? 16.688 1.148 15.523 1 98.38 249 TYR A N 1
ATOM 1933 C CA . TYR A 1 249 ? 17.734 0.143 15.719 1 98.38 249 TYR A CA 1
ATOM 1934 C C . TYR A 1 249 ? 17.172 -1.09 16.422 1 98.38 249 TYR A C 1
ATOM 1936 O O . TYR A 1 249 ? 16.312 -0.978 17.297 1 98.38 249 TYR A O 1
ATOM 1944 N N . LYS A 1 250 ? 17.609 -2.199 16.047 1 97.5 250 LYS A N 1
ATOM 1945 C CA . LYS A 1 250 ? 17.391 -3.477 16.719 1 97.5 250 LYS A CA 1
ATOM 1946 C C . LYS A 1 250 ? 18.656 -4.32 16.734 1 97.5 250 LYS A C 1
ATOM 1948 O O . LYS A 1 250 ? 19.312 -4.492 15.703 1 97.5 250 LYS A O 1
ATOM 1953 N N . ASN A 1 251 ? 19.078 -4.848 17.938 1 95.75 251 ASN A N 1
ATOM 1954 C CA . ASN A 1 251 ? 20.281 -5.641 18.094 1 95.75 251 ASN A CA 1
ATOM 1955 C C . ASN A 1 251 ? 21.5 -4.93 17.5 1 95.75 251 ASN A C 1
ATOM 1957 O O . ASN A 1 251 ? 22.266 -5.523 16.734 1 95.75 251 ASN A O 1
ATOM 1961 N N . ARG A 1 252 ? 21.578 -3.639 17.672 1 94.88 252 ARG A N 1
ATOM 1962 C CA . ARG A 1 252 ? 22.703 -2.766 17.328 1 94.88 252 ARG A CA 1
ATOM 1963 C C . ARG A 1 252 ? 22.797 -2.561 15.828 1 94.88 252 ARG A C 1
ATOM 1965 O O . ARG A 1 252 ? 23.812 -2.096 15.32 1 94.88 252 ARG A O 1
ATOM 1972 N N . LYS A 1 253 ? 21.719 -2.91 15.18 1 97.06 253 LYS A N 1
ATOM 1973 C CA . LYS A 1 253 ? 21.672 -2.707 13.734 1 97.06 253 LYS A CA 1
ATOM 1974 C C . LYS A 1 253 ? 20.578 -1.718 13.352 1 97.06 253 LYS A C 1
ATOM 1976 O O . LYS A 1 253 ? 19.469 -1.755 13.906 1 97.06 253 LYS A O 1
ATOM 1981 N N . GLU A 1 254 ? 20.953 -0.809 12.422 1 98.19 254 GLU A N 1
ATOM 1982 C CA . GLU A 1 254 ? 19.938 0.049 11.82 1 98.19 254 GLU A CA 1
ATOM 1983 C C . GLU A 1 254 ? 19.047 -0.738 10.867 1 98.19 254 GLU A C 1
ATOM 1985 O O . GLU A 1 254 ? 19.516 -1.21 9.82 1 98.19 254 GLU A O 1
ATOM 1990 N N . ILE A 1 255 ? 17.766 -0.875 11.203 1 98.62 255 ILE A N 1
ATOM 1991 C CA . ILE A 1 255 ? 16.922 -1.701 10.352 1 98.62 255 ILE A CA 1
ATOM 1992 C C . ILE A 1 255 ? 15.883 -0.825 9.648 1 98.62 255 ILE A C 1
ATOM 1994 O O . ILE A 1 255 ? 15.234 -1.265 8.695 1 98.62 255 ILE A O 1
ATOM 1998 N N . ILE A 1 256 ? 15.727 0.417 10.125 1 98.88 256 ILE A N 1
ATOM 1999 C CA . ILE A 1 256 ? 14.875 1.407 9.477 1 98.88 256 ILE A CA 1
ATOM 2000 C C . ILE A 1 256 ? 15.617 2.734 9.359 1 98.88 256 ILE A C 1
ATOM 2002 O O . ILE A 1 256 ? 16.203 3.211 10.328 1 98.88 256 ILE A O 1
ATOM 2006 N N . ARG A 1 257 ? 15.688 3.312 8.18 1 98.88 257 ARG A N 1
ATOM 2007 C CA . ARG A 1 257 ? 16.25 4.637 7.93 1 98.88 257 ARG A CA 1
ATOM 2008 C C . ARG A 1 257 ? 15.32 5.465 7.043 1 98.88 257 ARG A C 1
ATOM 2010 O O . ARG A 1 257 ? 15.055 5.098 5.898 1 98.88 257 ARG A O 1
ATOM 2017 N N . LEU A 1 258 ? 14.859 6.555 7.602 1 98.88 258 LEU A N 1
ATOM 2018 C CA . LEU A 1 258 ? 13.984 7.48 6.879 1 98.88 258 LEU A CA 1
ATOM 2019 C C . LEU A 1 258 ? 14.625 8.867 6.785 1 98.88 258 LEU A C 1
ATOM 2021 O O . LEU A 1 258 ? 15.062 9.422 7.793 1 98.88 258 LEU A O 1
ATOM 2025 N N . GLU A 1 259 ? 14.68 9.383 5.625 1 98.69 259 GLU A N 1
ATOM 2026 C CA . GLU A 1 259 ? 15.266 10.695 5.414 1 98.69 259 GLU A CA 1
ATOM 2027 C C . GLU A 1 259 ? 14.281 11.648 4.738 1 98.69 259 GLU A C 1
ATOM 2029 O O . GLU A 1 259 ? 13.531 11.234 3.848 1 98.69 259 GLU A O 1
ATOM 2034 N N . PHE A 1 260 ? 14.305 12.82 5.219 1 98.12 260 PHE A N 1
ATOM 2035 C CA . PHE A 1 260 ? 13.484 13.883 4.652 1 98.12 260 PHE A CA 1
ATOM 2036 C C . PHE A 1 260 ? 14.305 15.148 4.434 1 98.12 260 PHE A C 1
ATOM 2038 O O . PHE A 1 260 ? 14.898 15.68 5.375 1 98.12 260 PHE A O 1
ATOM 2045 N N . HIS A 1 261 ? 14.328 15.562 3.174 1 97.56 261 HIS A N 1
ATOM 2046 C CA . HIS A 1 261 ? 15.016 16.781 2.775 1 97.56 261 HIS A CA 1
ATOM 2047 C C . HIS A 1 261 ? 14.055 17.781 2.143 1 97.56 261 HIS A C 1
ATOM 2049 O O . HIS A 1 261 ? 13.336 17.438 1.198 1 97.56 261 HIS A O 1
ATOM 2055 N N . ALA A 1 262 ? 14.023 18.938 2.705 1 96.69 262 ALA A N 1
ATOM 2056 C CA . ALA A 1 262 ? 13.211 20.016 2.166 1 96.69 262 ALA A CA 1
ATOM 2057 C C . ALA A 1 262 ? 14.008 21.312 2.084 1 96.69 262 ALA A C 1
ATOM 2059 O O . ALA A 1 262 ? 14.375 21.891 3.109 1 96.69 262 ALA A O 1
ATOM 2060 N N . TYR A 1 263 ? 14.289 21.766 0.923 1 96.5 263 TYR A N 1
ATOM 2061 C CA . TYR A 1 263 ? 15.047 23 0.759 1 96.5 263 TYR A CA 1
ATOM 2062 C C . TYR A 1 263 ? 14.758 23.656 -0.591 1 96.5 263 TYR A C 1
ATOM 2064 O O . TYR A 1 263 ? 14.211 23 -1.487 1 96.5 263 TYR A O 1
ATOM 2072 N N . LEU A 1 264 ? 15.141 24.891 -0.678 1 96.12 264 LEU A N 1
ATOM 2073 C CA . LEU A 1 264 ? 14.875 25.656 -1.89 1 96.12 264 LEU A CA 1
ATOM 2074 C C . LEU A 1 264 ? 15.609 25.062 -3.086 1 96.12 264 LEU A C 1
ATOM 2076 O O . LEU A 1 264 ? 16.828 24.859 -3.037 1 96.12 264 LEU A O 1
ATOM 2080 N N . GLY A 1 265 ? 14.82 24.719 -4.113 1 93.94 265 GLY A N 1
ATOM 2081 C CA . GLY A 1 265 ? 15.414 24.25 -5.352 1 93.94 265 GLY A CA 1
ATOM 2082 C C . GLY A 1 265 ? 15.703 22.766 -5.344 1 93.94 265 GLY A C 1
ATOM 2083 O O . GLY A 1 265 ? 16.297 22.234 -6.285 1 93.94 265 GLY A O 1
ATOM 2084 N N . ALA A 1 266 ? 15.234 22.109 -4.395 1 96.38 266 ALA A N 1
ATOM 2085 C CA . ALA A 1 266 ? 15.484 20.672 -4.301 1 96.38 266 ALA A CA 1
ATOM 2086 C C . ALA A 1 266 ? 14.812 19.922 -5.449 1 96.38 266 ALA A C 1
ATOM 2088 O O . ALA A 1 266 ? 13.703 20.266 -5.855 1 96.38 266 ALA A O 1
ATOM 2089 N N . LYS A 1 267 ? 15.555 18.922 -5.984 1 97 267 LYS A N 1
ATOM 2090 C CA . LYS A 1 267 ? 14.875 17.953 -6.848 1 97 267 LYS A CA 1
ATOM 2091 C C . LYS A 1 267 ? 13.852 17.141 -6.062 1 97 267 LYS A C 1
ATOM 2093 O O . LYS A 1 267 ? 14.125 16.703 -4.945 1 97 267 LYS A O 1
ATOM 2098 N N . GLU A 1 268 ? 12.711 17.016 -6.645 1 98.06 268 GLU A N 1
ATOM 2099 C CA . GLU A 1 268 ? 11.641 16.312 -5.941 1 98.06 268 GLU A CA 1
ATOM 2100 C C . GLU A 1 268 ? 11.633 14.828 -6.305 1 98.06 268 GLU A C 1
ATOM 2102 O O . GLU A 1 268 ? 11.672 14.477 -7.484 1 98.06 268 GLU A O 1
ATOM 2107 N N . TYR A 1 269 ? 11.617 13.984 -5.309 1 98.69 269 TYR A N 1
ATOM 2108 C CA . TYR A 1 269 ? 11.508 12.547 -5.508 1 98.69 269 TYR A CA 1
ATOM 2109 C C . TYR A 1 269 ? 11.273 11.828 -4.184 1 98.69 269 TYR A C 1
ATOM 2111 O O . TYR A 1 269 ? 11.461 12.406 -3.113 1 98.69 269 TYR A O 1
ATOM 2119 N N . GLU A 1 270 ? 10.82 10.68 -4.211 1 98.88 270 GLU A N 1
ATOM 2120 C CA . GLU A 1 270 ? 10.906 9.68 -3.15 1 98.88 270 GLU A CA 1
ATOM 2121 C C . GLU A 1 270 ? 11.711 8.461 -3.604 1 98.88 270 GLU A C 1
ATOM 2123 O O . GLU A 1 270 ? 11.633 8.055 -4.766 1 98.88 270 GLU A O 1
ATOM 2128 N N . GLU A 1 271 ? 12.453 7.961 -2.744 1 98.94 271 GLU A N 1
ATOM 2129 C CA . GLU A 1 271 ? 13.18 6.715 -2.965 1 98.94 271 GLU A CA 1
ATOM 2130 C C . GLU A 1 271 ? 13.016 5.762 -1.785 1 98.94 271 GLU A C 1
ATOM 2132 O O . GLU A 1 271 ? 13.266 6.133 -0.638 1 98.94 271 GLU A O 1
ATOM 2137 N N . ILE A 1 272 ? 12.562 4.57 -2.059 1 98.94 272 ILE A N 1
ATOM 2138 C CA . ILE A 1 272 ? 12.344 3.564 -1.024 1 98.94 272 ILE A CA 1
ATOM 2139 C C . ILE A 1 272 ? 13.055 2.268 -1.404 1 98.94 272 ILE A C 1
ATOM 2141 O O . ILE A 1 272 ? 12.82 1.721 -2.484 1 98.94 272 ILE A O 1
ATOM 2145 N N . MET A 1 273 ? 13.867 1.843 -0.575 1 98.94 273 MET A N 1
ATOM 2146 C CA . MET A 1 273 ? 14.609 0.599 -0.759 1 98.94 273 MET A CA 1
ATOM 2147 C C . MET A 1 273 ? 14.25 -0.416 0.32 1 98.94 273 MET A C 1
ATOM 2149 O O . MET A 1 273 ? 14.328 -0.117 1.513 1 98.94 273 MET A O 1
ATOM 2153 N N . VAL A 1 274 ? 13.781 -1.547 -0.076 1 98.94 274 VAL A N 1
ATOM 2154 C CA . VAL A 1 274 ? 13.602 -2.682 0.823 1 98.94 274 VAL A CA 1
ATOM 2155 C C . VAL A 1 274 ? 14.719 -3.699 0.603 1 98.94 274 VAL A C 1
ATOM 2157 O O . VAL A 1 274 ? 14.938 -4.152 -0.523 1 98.94 274 VAL A O 1
ATOM 2160 N N . ILE A 1 275 ? 15.406 -3.963 1.624 1 98.81 275 ILE A N 1
ATOM 2161 C CA . ILE A 1 275 ? 16.469 -4.957 1.618 1 98.81 275 ILE A CA 1
ATOM 2162 C C . ILE A 1 275 ? 16.016 -6.219 2.344 1 98.81 275 ILE A C 1
ATOM 2164 O O . ILE A 1 275 ? 15.719 -6.18 3.543 1 98.81 275 ILE A O 1
ATOM 2168 N N . GLY A 1 276 ? 15.898 -7.32 1.626 1 98.5 276 GLY A N 1
ATOM 2169 C CA . GLY A 1 276 ? 15.562 -8.609 2.197 1 98.5 276 GLY A CA 1
ATOM 2170 C C . GLY A 1 276 ? 16.734 -9.57 2.25 1 98.5 276 GLY A C 1
ATOM 2171 O O . GLY A 1 276 ? 17.828 -9.234 1.797 1 98.5 276 GLY A O 1
ATOM 2172 N N . THR A 1 277 ? 16.5 -10.703 2.846 1 97.62 277 THR A N 1
ATOM 2173 C CA . THR A 1 277 ? 17.531 -11.719 2.969 1 97.62 277 THR A CA 1
ATOM 2174 C C . THR A 1 277 ? 17.969 -12.227 1.593 1 97.62 277 THR A C 1
ATOM 2176 O O . THR A 1 277 ? 19.141 -12.531 1.372 1 97.62 277 THR A O 1
ATOM 2179 N N . ASP A 1 278 ? 17.047 -12.25 0.647 1 97.19 278 ASP A N 1
ATOM 2180 C CA . ASP A 1 278 ? 17.312 -12.906 -0.626 1 97.19 278 ASP A CA 1
ATOM 2181 C C . ASP A 1 278 ? 17.594 -11.883 -1.727 1 97.19 278 ASP A C 1
ATOM 2183 O O . ASP A 1 278 ? 18.312 -12.172 -2.684 1 97.19 278 ASP A O 1
ATOM 2187 N N . TYR A 1 279 ? 16.984 -10.766 -1.69 1 98 279 TYR A N 1
ATOM 2188 C CA . TYR A 1 279 ? 17.156 -9.734 -2.705 1 98 279 TYR A CA 1
ATOM 2189 C C . TYR A 1 279 ? 16.766 -8.367 -2.162 1 98 279 TYR A C 1
ATOM 2191 O O . TYR A 1 279 ? 16.312 -8.25 -1.023 1 98 279 TYR A O 1
ATOM 2199 N N . GLU A 1 280 ? 17.062 -7.34 -2.889 1 98.75 280 GLU A N 1
ATOM 2200 C CA . GLU A 1 280 ? 16.656 -5.969 -2.58 1 98.75 280 GLU A CA 1
ATOM 2201 C C . GLU A 1 280 ? 15.969 -5.316 -3.773 1 98.75 280 GLU A C 1
ATOM 2203 O O . GLU A 1 280 ? 16.234 -5.672 -4.922 1 98.75 280 GLU A O 1
ATOM 2208 N N . VAL A 1 281 ? 15.062 -4.414 -3.566 1 98.88 281 VAL A N 1
ATOM 2209 C CA . VAL A 1 281 ? 14.367 -3.656 -4.602 1 98.88 281 VAL A CA 1
ATOM 2210 C C . VAL A 1 281 ? 14.32 -2.18 -4.215 1 98.88 281 VAL A C 1
ATOM 2212 O O . VAL A 1 281 ? 14 -1.84 -3.074 1 98.88 281 VAL A O 1
ATOM 2215 N N . ARG A 1 282 ? 14.672 -1.327 -5.121 1 98.88 282 ARG A N 1
ATOM 2216 C CA . ARG A 1 282 ? 14.586 0.121 -4.961 1 98.88 282 ARG A CA 1
ATOM 2217 C C . ARG A 1 282 ? 13.484 0.705 -5.836 1 98.88 282 ARG A C 1
ATOM 2219 O O . ARG A 1 282 ? 13.383 0.378 -7.02 1 98.88 282 ARG A O 1
ATOM 2226 N N . TRP A 1 283 ? 12.641 1.488 -5.258 1 98.94 283 TRP A N 1
ATOM 2227 C CA . TRP A 1 283 ? 11.625 2.27 -5.953 1 98.94 283 TRP A CA 1
ATOM 2228 C C . TRP A 1 283 ? 11.953 3.756 -5.914 1 98.94 283 TRP A C 1
ATOM 2230 O O . TRP A 1 283 ? 12.391 4.273 -4.883 1 98.94 283 TRP A O 1
ATOM 2240 N N . ARG A 1 284 ? 11.742 4.441 -7.023 1 98.88 284 ARG A N 1
ATOM 2241 C CA . ARG A 1 284 ? 11.953 5.883 -7.09 1 98.88 284 ARG A CA 1
ATOM 2242 C C . ARG A 1 284 ? 10.797 6.574 -7.797 1 98.88 284 ARG A C 1
ATOM 2244 O O . ARG A 1 284 ? 10.289 6.078 -8.805 1 98.88 284 ARG A O 1
ATOM 2251 N N . SER A 1 285 ? 10.367 7.699 -7.25 1 98.88 285 SER A N 1
ATOM 2252 C CA . SER A 1 285 ? 9.266 8.438 -7.859 1 98.88 285 SER A CA 1
ATOM 2253 C C . SER A 1 285 ? 9.75 9.75 -8.469 1 98.88 285 SER A C 1
ATOM 2255 O O . SER A 1 285 ? 10.906 10.133 -8.289 1 98.88 285 SER A O 1
ATOM 2257 N N . THR A 1 286 ? 8.828 10.367 -9.219 1 98.69 286 THR A N 1
ATOM 2258 C CA . THR A 1 286 ? 9.102 11.688 -9.781 1 98.69 286 THR A CA 1
ATOM 2259 C C . THR A 1 286 ? 8.703 12.781 -8.797 1 98.69 286 THR A C 1
ATOM 2261 O O . THR A 1 286 ? 8.695 13.969 -9.148 1 98.69 286 THR A O 1
ATOM 2264 N N . GLY A 1 287 ? 8.305 12.438 -7.598 1 98.56 287 GLY A N 1
ATOM 2265 C CA . GLY A 1 287 ? 7.996 13.414 -6.57 1 98.56 287 GLY A CA 1
ATOM 2266 C C . GLY A 1 287 ? 6.512 13.664 -6.398 1 98.56 287 GLY A C 1
ATOM 2267 O O . GLY A 1 287 ? 5.793 13.867 -7.383 1 98.56 287 GLY A O 1
ATOM 2268 N N . THR A 1 288 ? 6.008 13.586 -5.16 1 98.31 288 THR A N 1
ATOM 2269 C CA . THR A 1 288 ? 4.617 13.844 -4.801 1 98.31 288 THR A CA 1
ATOM 2270 C C . THR A 1 288 ? 4.473 15.227 -4.168 1 98.31 288 THR A C 1
ATOM 2272 O O . THR A 1 288 ? 5.207 15.57 -3.24 1 98.31 288 THR A O 1
ATOM 2275 N N . PRO A 1 289 ? 3.553 16.031 -4.691 1 96.94 289 PRO A N 1
ATOM 2276 C CA . PRO A 1 289 ? 3.324 17.328 -4.039 1 96.94 289 PRO A CA 1
ATOM 2277 C C . PRO A 1 289 ? 2.895 17.172 -2.58 1 96.94 289 PRO A C 1
ATOM 2279 O O . PRO A 1 289 ? 2.043 16.344 -2.264 1 96.94 289 PRO A O 1
ATOM 2282 N N . GLY A 1 290 ? 3.473 18 -1.738 1 94.88 290 GLY A N 1
ATOM 2283 C CA . GLY A 1 290 ? 3.314 17.812 -0.305 1 94.88 290 GLY A CA 1
ATOM 2284 C C . GLY A 1 290 ? 1.921 18.156 0.19 1 94.88 290 GLY A C 1
ATOM 2285 O O . GLY A 1 290 ? 1.235 17.297 0.763 1 94.88 290 GLY A O 1
ATOM 2286 N N . ASP A 1 291 ? 1.468 19.391 -0.042 1 96.31 291 ASP A N 1
ATOM 2287 C CA . ASP A 1 291 ? 0.193 19.875 0.486 1 96.31 291 ASP A CA 1
ATOM 2288 C C . ASP A 1 291 ? -0.979 19.141 -0.166 1 96.31 291 ASP A C 1
ATOM 2290 O O . ASP A 1 291 ? -1.865 18.641 0.526 1 96.31 291 ASP A O 1
ATOM 2294 N N . GLN A 1 292 ? -0.945 18.984 -1.487 1 97.5 292 GLN A N 1
ATOM 2295 C CA . GLN A 1 292 ? -2.002 18.281 -2.207 1 97.5 292 GLN A CA 1
ATOM 2296 C C . GLN A 1 292 ? -2.045 16.797 -1.818 1 97.5 292 GLN A C 1
ATOM 2298 O O . GLN A 1 292 ? -3.125 16.234 -1.656 1 97.5 292 GLN A O 1
ATOM 2303 N N . GLY A 1 293 ? -0.848 16.234 -1.699 1 98 293 GLY A N 1
ATOM 2304 C CA . GLY A 1 293 ? -0.774 14.844 -1.282 1 98 293 GLY A CA 1
ATOM 2305 C C . GLY A 1 293 ? -1.329 14.609 0.11 1 98 293 GLY A C 1
ATOM 2306 O O . GLY A 1 293 ? -2.031 13.617 0.345 1 98 293 GLY A O 1
ATOM 2307 N N . THR A 1 294 ? -0.984 15.484 1.037 1 97.94 294 THR A N 1
ATOM 2308 C CA . THR A 1 294 ? -1.506 15.398 2.396 1 97.94 294 THR A CA 1
ATOM 2309 C C . THR A 1 294 ? -3.031 15.383 2.391 1 97.94 294 THR A C 1
ATOM 2311 O O . THR A 1 294 ? -3.65 14.5 2.984 1 97.94 294 THR A O 1
ATOM 2314 N N . VAL A 1 295 ? -3.584 16.328 1.689 1 98.69 295 VAL A N 1
ATOM 2315 C CA . VAL A 1 295 ? -5.035 16.5 1.661 1 98.69 295 VAL A CA 1
ATOM 2316 C C . VAL A 1 295 ? -5.688 15.281 1.004 1 98.69 295 VAL A C 1
ATOM 2318 O O . VAL A 1 295 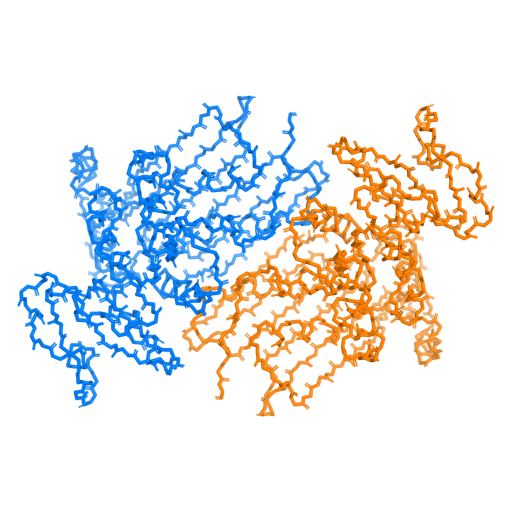? -6.711 14.789 1.479 1 98.69 295 VAL A O 1
ATOM 2321 N N . ALA A 1 296 ? -5.059 14.758 -0.034 1 98.81 296 ALA A N 1
ATOM 2322 C CA . ALA A 1 296 ? -5.602 13.594 -0.727 1 98.81 296 ALA A CA 1
ATOM 2323 C C . ALA A 1 296 ? -5.625 12.367 0.187 1 98.81 296 ALA A C 1
ATOM 2325 O O . ALA A 1 296 ? -6.633 11.664 0.266 1 98.81 296 ALA A O 1
ATOM 2326 N N . VAL A 1 297 ? -4.547 12.125 0.902 1 98.88 297 VAL A N 1
ATOM 2327 C CA . VAL A 1 297 ? -4.48 10.977 1.804 1 98.88 297 VAL A CA 1
ATOM 2328 C C . VAL A 1 297 ? -5.566 11.094 2.871 1 98.88 297 VAL A C 1
ATOM 2330 O O . VAL A 1 297 ? -6.293 10.133 3.137 1 98.88 297 VAL A O 1
ATOM 2333 N N . VAL A 1 298 ? -5.715 12.266 3.43 1 98.81 298 VAL A N 1
ATOM 2334 C CA . VAL A 1 298 ? -6.664 12.5 4.512 1 98.81 298 VAL A CA 1
ATOM 2335 C C . VAL A 1 298 ? -8.094 12.305 4.004 1 98.81 298 VAL A C 1
ATOM 2337 O O . VAL A 1 298 ? -8.914 11.664 4.66 1 98.81 298 VAL A O 1
ATOM 2340 N N . LEU A 1 299 ? -8.406 12.805 2.842 1 98.81 299 LEU A N 1
ATOM 2341 C CA . LEU A 1 299 ? -9.75 12.68 2.285 1 98.81 299 LEU A CA 1
ATOM 2342 C C . LEU A 1 299 ? -10.039 11.234 1.901 1 98.81 299 LEU A C 1
ATOM 2344 O O . LEU A 1 299 ? -11.172 10.766 2.051 1 98.81 299 LEU A O 1
ATOM 2348 N N . ASN A 1 300 ? -9.031 10.547 1.401 1 98.75 300 ASN A N 1
ATOM 2349 C CA . ASN A 1 300 ? -9.211 9.141 1.059 1 98.75 300 ASN A CA 1
ATOM 2350 C C . ASN A 1 300 ? -9.5 8.297 2.297 1 98.75 300 ASN A C 1
ATOM 2352 O O . ASN A 1 300 ? -10.312 7.375 2.246 1 98.75 300 ASN A O 1
ATOM 2356 N N . ILE A 1 301 ? -8.859 8.625 3.381 1 98.81 301 ILE A N 1
ATOM 2357 C CA . ILE A 1 301 ? -9.117 7.902 4.621 1 98.81 301 ILE A CA 1
ATOM 2358 C C . ILE A 1 301 ? -10.469 8.328 5.188 1 98.81 301 ILE A C 1
ATOM 2360 O O . ILE A 1 301 ? -11.227 7.496 5.707 1 98.81 301 ILE A O 1
ATOM 2364 N N . ALA A 1 302 ? -10.781 9.617 5.078 1 98.88 302 ALA A N 1
ATOM 2365 C CA . ALA A 1 302 ? -12.086 10.102 5.508 1 98.88 302 ALA A CA 1
ATOM 2366 C C . ALA A 1 302 ? -13.211 9.352 4.801 1 98.88 302 ALA A C 1
ATOM 2368 O O . ALA A 1 302 ? -14.258 9.078 5.391 1 98.88 302 ALA A O 1
ATOM 2369 N N . ASN A 1 303 ? -12.984 8.977 3.582 1 98.12 303 ASN A N 1
ATOM 2370 C CA . ASN A 1 303 ? -13.977 8.305 2.75 1 98.12 303 ASN A CA 1
ATOM 2371 C C . ASN A 1 303 ? -14.344 6.934 3.32 1 98.12 303 ASN A C 1
ATOM 2373 O O . ASN A 1 303 ? -15.445 6.434 3.08 1 98.12 303 ASN A O 1
ATOM 2377 N N . ILE A 1 304 ? -13.477 6.305 4.109 1 98.19 304 ILE A N 1
ATOM 2378 C CA . ILE A 1 304 ? -13.734 4.926 4.512 1 98.19 304 ILE A CA 1
ATOM 2379 C C . ILE A 1 304 ? -13.836 4.84 6.031 1 98.19 304 ILE A C 1
ATOM 2381 O O . ILE A 1 304 ? -14.156 3.785 6.582 1 98.19 304 ILE A O 1
ATOM 2385 N N . ILE A 1 305 ? -13.57 5.926 6.742 1 98.75 305 ILE A N 1
ATOM 2386 C CA . ILE A 1 305 ? -13.328 5.879 8.18 1 98.75 305 ILE A CA 1
ATOM 2387 C C . ILE A 1 305 ? -14.594 5.41 8.898 1 98.75 305 ILE A C 1
ATOM 2389 O O . ILE A 1 305 ? -14.516 4.73 9.922 1 98.75 305 ILE A O 1
ATOM 2393 N N . ASN A 1 306 ? -15.789 5.703 8.383 1 98.69 306 ASN A N 1
ATOM 2394 C CA . ASN A 1 306 ? -17.047 5.328 9.023 1 98.69 306 ASN A CA 1
ATOM 2395 C C . ASN A 1 306 ? -17.25 3.816 8.992 1 98.69 306 ASN A C 1
ATOM 2397 O O . ASN A 1 306 ? -18.094 3.287 9.734 1 98.69 306 ASN A O 1
ATOM 2401 N N . ASP A 1 307 ? -16.5 3.084 8.133 1 97.44 307 ASP A N 1
ATOM 2402 C CA . ASP A 1 307 ? -16.609 1.634 8.016 1 97.44 307 ASP A CA 1
ATOM 2403 C C . ASP A 1 307 ? -15.609 0.926 8.922 1 97.44 307 ASP A C 1
ATOM 2405 O O . ASP A 1 307 ? -15.602 -0.303 9.016 1 97.44 307 ASP A O 1
ATOM 2409 N N . LEU A 1 308 ? -14.766 1.657 9.633 1 98.31 308 LEU A N 1
ATOM 2410 C CA . LEU A 1 308 ? -13.727 1.078 10.484 1 98.31 308 LEU A CA 1
ATOM 2411 C C . LEU A 1 308 ? -14.242 0.871 11.906 1 98.31 308 LEU A C 1
ATOM 2413 O O . LEU A 1 308 ? -15.258 1.45 12.289 1 98.31 308 LEU A O 1
ATOM 2417 N N . SER A 1 309 ? -13.578 0.059 12.633 1 97.94 309 SER A N 1
ATOM 2418 C CA . SER A 1 309 ? -13.906 -0.154 14.039 1 97.94 309 SER A CA 1
ATOM 2419 C C . SER A 1 309 ? -13.625 1.095 14.867 1 97.94 309 SER A C 1
ATOM 2421 O O . SER A 1 309 ? -12.719 1.871 14.539 1 97.94 309 SER A O 1
ATOM 2423 N N . PRO A 1 310 ? -14.352 1.327 15.938 1 98.81 310 PRO A N 1
ATOM 2424 C CA . PRO A 1 310 ? -14.078 2.48 16.797 1 98.81 310 PRO A CA 1
ATOM 2425 C C . PRO A 1 310 ? -12.727 2.385 17.5 1 98.81 310 PRO A C 1
ATOM 2427 O O . PRO A 1 310 ? -12.18 1.289 17.656 1 98.81 310 PRO A O 1
ATOM 2430 N N . GLY A 1 311 ? -12.18 3.516 17.906 1 98.94 311 GLY A N 1
ATOM 2431 C CA . GLY A 1 311 ? -10.922 3.613 18.625 1 98.94 311 GLY A CA 1
ATOM 2432 C C . GLY A 1 311 ? -9.945 4.59 18 1 98.94 311 GLY A C 1
ATOM 2433 O O . GLY A 1 311 ? -10.242 5.191 16.969 1 98.94 311 GLY A O 1
ATOM 2434 N N . LEU A 1 312 ? -8.875 4.836 18.688 1 98.94 312 LEU A N 1
ATOM 2435 C CA . LEU A 1 312 ? -7.73 5.523 18.109 1 98.94 312 LEU A CA 1
ATOM 2436 C C . LEU A 1 312 ? -6.898 4.566 17.25 1 98.94 312 LEU A C 1
ATOM 2438 O O . LEU A 1 312 ? -6.148 3.746 17.781 1 98.94 312 LEU A O 1
ATOM 2442 N N . LEU A 1 313 ? -7.07 4.664 15.945 1 98.88 313 LEU A N 1
ATOM 2443 C CA . LEU A 1 313 ? -6.453 3.709 15.031 1 98.88 313 LEU A CA 1
ATOM 2444 C C . LEU A 1 313 ? -5.191 4.293 14.398 1 98.88 313 LEU A C 1
ATOM 2446 O O . LEU A 1 313 ? -5.047 5.512 14.305 1 98.88 313 LEU A O 1
ATOM 2450 N N . LEU A 1 314 ? -4.297 3.439 14.062 1 98.81 314 LEU A N 1
ATOM 2451 C CA . LEU A 1 314 ? -3.115 3.746 13.266 1 98.81 314 LEU A CA 1
ATOM 2452 C C . LEU A 1 314 ? -3.301 3.281 11.82 1 98.81 314 LEU A C 1
ATOM 2454 O O . LEU A 1 314 ? -4.145 2.426 11.547 1 98.81 314 LEU A O 1
ATOM 2458 N N . MET A 1 315 ? -2.529 3.863 10.93 1 98.81 315 MET A N 1
ATOM 2459 C CA . MET A 1 315 ? -2.533 3.354 9.562 1 98.81 315 MET A CA 1
ATOM 2460 C C . MET A 1 315 ? -2.221 1.861 9.539 1 98.81 315 MET A C 1
ATOM 2462 O O . MET A 1 315 ? -2.76 1.124 8.711 1 98.81 315 MET A O 1
ATOM 2466 N N . THR A 1 316 ? -1.409 1.393 10.484 1 98.44 316 THR A N 1
ATOM 2467 C CA . THR A 1 316 ? -0.983 -0.002 10.516 1 98.44 316 THR A CA 1
ATOM 2468 C C . THR A 1 316 ? -2.133 -0.909 10.945 1 98.44 316 THR A C 1
ATOM 2470 O O . THR A 1 316 ? -2.078 -2.125 10.75 1 98.44 316 THR A O 1
ATOM 2473 N N . ASP A 1 317 ? -3.201 -0.345 11.539 1 98.06 317 ASP A N 1
ATOM 2474 C CA . ASP A 1 317 ? -4.379 -1.119 11.922 1 98.06 317 ASP A CA 1
ATOM 2475 C C . ASP A 1 317 ? -5.258 -1.416 10.711 1 98.06 317 ASP A C 1
ATOM 2477 O O . ASP A 1 317 ? -6.07 -2.342 10.734 1 98.06 317 ASP A O 1
ATOM 2481 N N . ILE A 1 318 ? -5.066 -0.673 9.617 1 98.12 318 ILE A N 1
ATOM 2482 C CA . ILE A 1 318 ? -6.07 -0.784 8.562 1 98.12 318 ILE A CA 1
ATOM 2483 C C . ILE A 1 318 ? -5.406 -1.238 7.262 1 98.12 318 ILE A C 1
ATOM 2485 O O . ILE A 1 318 ? -6.051 -1.293 6.215 1 98.12 318 ILE A O 1
ATOM 2489 N N . ILE A 1 319 ? -4.098 -1.517 7.254 1 98.06 319 ILE A N 1
ATOM 2490 C CA . ILE A 1 319 ? -3.451 -2.166 6.121 1 98.06 319 ILE A CA 1
ATOM 2491 C C . ILE A 1 319 ? -3.094 -3.605 6.484 1 98.06 319 ILE A C 1
ATOM 2493 O O . ILE A 1 319 ? -2.758 -3.896 7.637 1 98.06 319 ILE A O 1
ATOM 2497 N N . PRO A 1 320 ? -3.1 -4.516 5.508 1 97.94 320 PRO A N 1
ATOM 2498 C CA . PRO A 1 320 ? -2.906 -5.934 5.809 1 97.94 320 PRO A CA 1
ATOM 2499 C C . PRO A 1 320 ? -1.436 -6.344 5.809 1 97.94 320 PRO A C 1
ATOM 2501 O O . PRO A 1 320 ? -1.117 -7.516 6.023 1 97.94 320 PRO A O 1
ATOM 2504 N N . PHE A 1 321 ? -0.533 -5.512 5.559 1 98 321 PHE A N 1
ATOM 2505 C CA . PHE A 1 321 ? 0.868 -5.848 5.332 1 98 321 PHE A CA 1
ATOM 2506 C C . PHE A 1 321 ? 1.666 -5.738 6.625 1 98 321 PHE A C 1
ATOM 2508 O O . PHE A 1 321 ? 1.651 -4.695 7.285 1 98 321 PHE A O 1
ATOM 2515 N N . LYS A 1 322 ? 2.27 -6.766 7.016 1 98 322 LYS A N 1
ATOM 2516 C CA . LYS A 1 322 ? 3.072 -6.898 8.227 1 98 322 LYS A CA 1
ATOM 2517 C C . LYS A 1 322 ? 4.453 -7.465 7.918 1 98 322 LYS A C 1
ATOM 2519 O O . LYS A 1 322 ? 4.629 -8.688 7.852 1 98 322 LYS A O 1
ATOM 2524 N N . PRO A 1 323 ? 5.441 -6.57 7.73 1 97.56 323 PRO A N 1
ATOM 2525 C CA . PRO A 1 323 ? 6.766 -7.09 7.379 1 97.56 323 PRO A CA 1
ATOM 2526 C C . PRO A 1 323 ? 7.328 -8.039 8.438 1 97.56 323 PRO A C 1
ATOM 2528 O O . PRO A 1 323 ? 7.148 -7.809 9.633 1 97.56 323 PRO A O 1
ATOM 2531 N N . PHE A 1 324 ? 7.934 -9.109 7.988 1 96.69 324 PHE A N 1
ATOM 2532 C CA . PHE A 1 324 ? 8.664 -10.031 8.844 1 96.69 324 PHE A CA 1
ATOM 2533 C C . PHE A 1 324 ? 10.156 -9.703 8.844 1 96.69 324 PHE A C 1
ATOM 2535 O O . PHE A 1 324 ? 10.852 -9.961 7.855 1 96.69 324 PHE A O 1
ATOM 2542 N N . PHE A 1 325 ? 10.648 -9.133 9.945 1 94.69 325 PHE A N 1
ATOM 2543 C CA . PHE A 1 325 ? 12.055 -8.75 10.023 1 94.69 325 PHE A CA 1
ATOM 2544 C C . PHE A 1 325 ? 12.898 -9.906 10.539 1 94.69 325 PHE A C 1
ATOM 2546 O O . PHE A 1 325 ? 12.453 -10.68 11.383 1 94.69 325 PHE A O 1
ATOM 2553 N N . LYS A 1 326 ? 14.117 -9.922 10.047 1 84.56 326 LYS A N 1
ATOM 2554 C CA . LYS A 1 326 ? 15.086 -10.914 10.492 1 84.56 326 LYS A CA 1
ATOM 2555 C C . LYS A 1 326 ? 15.453 -10.703 11.961 1 84.56 326 LYS A C 1
ATOM 2557 O O . LYS A 1 326 ? 15.68 -9.578 12.391 1 84.56 326 LYS A O 1
ATOM 2562 N N . HIS A 1 327 ? 15.266 -11.68 12.922 1 75.12 327 HIS A N 1
ATOM 2563 C CA . HIS A 1 327 ? 15.602 -11.586 14.336 1 75.12 327 HIS A CA 1
ATOM 2564 C C . HIS A 1 327 ? 17.094 -11.805 14.57 1 75.12 327 HIS A C 1
ATOM 2566 O O . HIS A 1 327 ? 17.75 -12.5 13.797 1 75.12 327 HIS A O 1
ATOM 2572 N N . MET B 1 1 ? 3.02 -20.719 13.734 1 96.56 1 MET B N 1
ATOM 2573 C CA . MET B 1 1 ? 1.982 -20.938 12.727 1 96.56 1 MET B CA 1
ATOM 2574 C C . MET B 1 1 ? 2.141 -22.297 12.062 1 96.56 1 MET B C 1
ATOM 2576 O O . MET B 1 1 ? 3.256 -22.703 11.727 1 96.56 1 MET B O 1
ATOM 2580 N N . ARG B 1 2 ? 1.081 -23.141 11.977 1 98.69 2 ARG B N 1
ATOM 2581 C CA . ARG B 1 2 ? 1.04 -24.406 11.266 1 98.69 2 ARG B CA 1
ATOM 2582 C C . ARG B 1 2 ? 0.472 -24.234 9.859 1 98.69 2 ARG B C 1
ATOM 2584 O O . ARG B 1 2 ? -0.671 -23.797 9.695 1 98.69 2 ARG B O 1
ATOM 2591 N N . ILE B 1 3 ? 1.294 -24.562 8.812 1 98.94 3 ILE B N 1
ATOM 2592 C CA . ILE B 1 3 ? 0.894 -24.297 7.434 1 98.94 3 ILE B CA 1
ATOM 2593 C C . ILE B 1 3 ? 0.771 -25.609 6.668 1 98.94 3 ILE B C 1
ATOM 2595 O O . ILE B 1 3 ? 1.576 -26.531 6.859 1 98.94 3 ILE B O 1
ATOM 2599 N N . GLY B 1 4 ? -0.297 -25.766 5.938 1 98.94 4 GLY B N 1
ATOM 2600 C CA . GLY B 1 4 ? -0.42 -26.797 4.922 1 98.94 4 GLY B CA 1
ATOM 2601 C C . GLY B 1 4 ? -0.161 -26.297 3.516 1 98.94 4 GLY B C 1
ATOM 2602 O O . GLY B 1 4 ? -0.395 -25.125 3.223 1 98.94 4 GLY B O 1
ATOM 2603 N N . ILE B 1 5 ? 0.309 -27.172 2.688 1 98.94 5 ILE B N 1
ATOM 2604 C CA . ILE B 1 5 ? 0.585 -26.797 1.303 1 98.94 5 ILE B CA 1
ATOM 2605 C C . ILE B 1 5 ? -0.188 -27.719 0.361 1 98.94 5 ILE B C 1
ATOM 2607 O O . ILE B 1 5 ? -0.051 -28.953 0.428 1 98.94 5 ILE B O 1
ATOM 2611 N N . TYR B 1 6 ? -1.09 -27.188 -0.433 1 98.94 6 TYR B N 1
ATOM 2612 C CA . TYR B 1 6 ? -1.818 -27.906 -1.475 1 98.94 6 TYR B CA 1
ATOM 2613 C C . TYR B 1 6 ? -1.254 -27.578 -2.854 1 98.94 6 TYR B C 1
ATOM 2615 O O . TYR B 1 6 ? -1.508 -26.5 -3.4 1 98.94 6 TYR B O 1
ATOM 2623 N N . GLY B 1 7 ? -0.642 -28.438 -3.475 1 98.81 7 GLY B N 1
ATOM 2624 C CA . GLY B 1 7 ? 0.228 -28.266 -4.625 1 98.81 7 GLY B CA 1
ATOM 2625 C C . GLY B 1 7 ? 1.696 -28.172 -4.254 1 98.81 7 GLY B C 1
ATOM 2626 O O . GLY B 1 7 ? 2.143 -27.156 -3.719 1 98.81 7 GLY B O 1
ATOM 2627 N N . PHE B 1 8 ? 2.457 -29.219 -4.508 1 98.56 8 PHE B N 1
ATOM 2628 C CA . PHE B 1 8 ? 3.854 -29.25 -4.086 1 98.56 8 PHE B CA 1
ATOM 2629 C C . PHE B 1 8 ? 4.781 -29.266 -5.297 1 98.56 8 PHE B C 1
ATOM 2631 O O . PHE B 1 8 ? 5.73 -30.062 -5.344 1 98.56 8 PHE B O 1
ATOM 2638 N N . GLY B 1 9 ? 4.367 -28.469 -6.289 1 97 9 GLY B N 1
ATOM 2639 C CA . GLY B 1 9 ? 5.25 -28.141 -7.398 1 97 9 GLY B CA 1
ATOM 2640 C C . GLY B 1 9 ? 6.273 -27.078 -7.051 1 97 9 GLY B C 1
ATOM 2641 O O . GLY B 1 9 ? 6.668 -26.938 -5.891 1 97 9 GLY B O 1
ATOM 2642 N N . SER B 1 10 ? 6.77 -26.344 -8.07 1 95.62 10 SER B N 1
ATOM 2643 C CA . SER B 1 10 ? 7.84 -25.375 -7.891 1 95.62 10 SER B CA 1
ATOM 2644 C C . SER B 1 10 ? 7.449 -24.312 -6.867 1 95.62 10 SER B C 1
ATOM 2646 O O . SER B 1 10 ? 8.211 -24.016 -5.938 1 95.62 10 SER B O 1
ATOM 2648 N N . ILE B 1 11 ? 6.234 -23.719 -7.027 1 97.62 11 ILE B N 1
ATOM 2649 C CA . ILE B 1 11 ? 5.797 -22.656 -6.129 1 97.62 11 ILE B CA 1
ATOM 2650 C C . ILE B 1 11 ? 5.527 -23.234 -4.742 1 97.62 11 ILE B C 1
ATOM 2652 O O . ILE B 1 11 ? 5.934 -22.656 -3.73 1 97.62 11 ILE B O 1
ATOM 2656 N N . GLY B 1 12 ? 4.836 -24.359 -4.668 1 98.62 12 GLY B N 1
ATOM 2657 C CA . GLY B 1 12 ? 4.57 -25 -3.387 1 98.62 12 GLY B CA 1
ATOM 2658 C C . GLY B 1 12 ? 5.832 -25.328 -2.615 1 98.62 12 GLY B C 1
ATOM 2659 O O . GLY B 1 12 ? 5.887 -25.156 -1.396 1 98.62 12 GLY B O 1
ATOM 2660 N N . ARG B 1 13 ? 6.844 -25.812 -3.27 1 98.56 13 ARG B N 1
ATOM 2661 C CA . ARG B 1 13 ? 8.117 -26.141 -2.639 1 98.56 13 ARG B CA 1
ATOM 2662 C C . ARG B 1 13 ? 8.812 -24.891 -2.129 1 98.56 13 ARG B C 1
ATOM 2664 O O . ARG B 1 13 ? 9.406 -24.891 -1.049 1 98.56 13 ARG B O 1
ATOM 2671 N N . LEU B 1 14 ? 8.734 -23.859 -2.961 1 98.31 14 LEU B N 1
ATOM 2672 C CA . LEU B 1 14 ? 9.312 -22.594 -2.521 1 98.31 14 LEU B CA 1
ATOM 2673 C C . LEU B 1 14 ? 8.57 -22.047 -1.309 1 98.31 14 LEU B C 1
ATOM 2675 O O . LEU B 1 14 ? 9.188 -21.5 -0.386 1 98.31 14 LEU B O 1
ATOM 2679 N N . VAL B 1 15 ? 7.242 -22.172 -1.265 1 98.81 15 VAL B N 1
ATOM 2680 C CA . VAL B 1 15 ? 6.445 -21.797 -0.104 1 98.81 15 VAL B CA 1
ATOM 2681 C C . VAL B 1 15 ? 6.941 -22.547 1.132 1 98.81 15 VAL B C 1
ATOM 2683 O O . VAL B 1 15 ? 7.148 -21.938 2.188 1 98.81 15 VAL B O 1
ATOM 2686 N N . ALA B 1 16 ? 7.156 -23.812 0.964 1 98.88 16 ALA B N 1
ATOM 2687 C CA . ALA B 1 16 ? 7.609 -24.641 2.078 1 98.88 16 ALA B CA 1
ATOM 2688 C C . ALA B 1 16 ? 8.945 -24.141 2.619 1 98.88 16 ALA B C 1
ATOM 2690 O O . ALA B 1 16 ? 9.094 -23.922 3.824 1 98.88 16 ALA B O 1
ATOM 2691 N N . ARG B 1 17 ? 9.891 -23.953 1.729 1 98.31 17 ARG B N 1
ATOM 2692 C CA . ARG B 1 17 ? 11.219 -23.516 2.127 1 98.31 17 ARG B CA 1
ATOM 2693 C C . ARG B 1 17 ? 11.148 -22.172 2.861 1 98.31 17 ARG B C 1
ATOM 2695 O O . ARG B 1 17 ? 11.781 -22 3.906 1 98.31 17 ARG B O 1
ATOM 2702 N N . GLU B 1 18 ? 10.391 -21.219 2.289 1 98.38 18 GLU B N 1
ATOM 2703 C CA . GLU B 1 18 ? 10.328 -19.875 2.848 1 98.38 18 GLU B CA 1
ATOM 2704 C C . GLU B 1 18 ? 9.555 -19.859 4.164 1 98.38 18 GLU B C 1
ATOM 2706 O O . GLU B 1 18 ? 9.883 -19.094 5.07 1 98.38 18 GLU B O 1
ATOM 2711 N N . ALA B 1 19 ? 8.547 -20.688 4.27 1 98.5 19 ALA B N 1
ATOM 2712 C CA . ALA B 1 19 ? 7.801 -20.781 5.523 1 98.5 19 ALA B CA 1
ATOM 2713 C C . ALA B 1 19 ? 8.695 -21.297 6.648 1 98.5 19 ALA B C 1
ATOM 2715 O O . ALA B 1 19 ? 8.641 -20.797 7.77 1 98.5 19 ALA B O 1
ATOM 2716 N N . VAL B 1 20 ? 9.492 -22.297 6.348 1 97.75 20 VAL B N 1
ATOM 2717 C CA . VAL B 1 20 ? 10.414 -22.859 7.336 1 97.75 20 VAL B CA 1
ATOM 2718 C C . VAL B 1 20 ? 11.398 -21.781 7.785 1 97.75 20 VAL B C 1
ATOM 2720 O O . VAL B 1 20 ? 11.719 -21.672 8.969 1 97.75 20 VAL B O 1
ATOM 2723 N N . LYS B 1 21 ? 11.852 -20.953 6.828 1 96.44 21 LYS B N 1
ATOM 2724 C CA . LYS B 1 21 ? 12.773 -19.875 7.16 1 96.44 21 LYS B CA 1
ATOM 2725 C C . LYS B 1 21 ? 12.148 -18.906 8.148 1 96.44 21 LYS B C 1
ATOM 2727 O O . LYS B 1 21 ? 12.852 -18.266 8.938 1 96.44 21 LYS B O 1
ATOM 2732 N N . ARG B 1 22 ? 10.797 -18.781 8.18 1 95.88 22 ARG B N 1
ATOM 2733 C CA . ARG B 1 22 ? 10.078 -17.891 9.086 1 95.88 22 ARG B CA 1
ATOM 2734 C C . ARG B 1 22 ? 9.859 -18.547 10.438 1 95.88 22 ARG B C 1
ATOM 2736 O O . ARG B 1 22 ? 9.352 -17.922 11.367 1 95.88 22 ARG B O 1
ATOM 2743 N N . GLY B 1 23 ? 10.07 -19.812 10.484 1 97 23 GLY B N 1
ATOM 2744 C CA . GLY B 1 23 ? 9.836 -20.531 11.711 1 97 23 GLY B CA 1
ATOM 2745 C C . GLY B 1 23 ? 8.469 -21.188 11.766 1 97 23 GLY B C 1
ATOM 2746 O O . GLY B 1 23 ? 7.996 -21.578 12.836 1 97 23 GLY B O 1
ATOM 2747 N N . TRP B 1 24 ? 7.812 -21.281 10.594 1 98.25 24 TRP B N 1
ATOM 2748 C CA . TRP B 1 24 ? 6.508 -21.938 10.562 1 98.25 24 TRP B CA 1
ATOM 2749 C C . TRP B 1 24 ? 6.668 -23.453 10.461 1 98.25 24 TRP B C 1
ATOM 2751 O O . TRP B 1 24 ? 7.715 -23.938 10.039 1 98.25 24 TRP B O 1
ATOM 2761 N N . GLU B 1 25 ? 5.699 -24.156 10.891 1 98.75 25 GLU B N 1
ATOM 2762 C CA . GLU B 1 25 ? 5.699 -25.609 10.844 1 98.75 25 GLU B CA 1
ATOM 2763 C C . GLU B 1 25 ? 4.828 -26.125 9.703 1 98.75 25 GLU B C 1
ATOM 2765 O O . GLU B 1 25 ? 3.646 -25.781 9.609 1 98.75 25 GLU B O 1
ATOM 2770 N N . ILE B 1 26 ? 5.434 -26.906 8.836 1 98.81 26 ILE B N 1
ATOM 2771 C CA . ILE B 1 26 ? 4.66 -27.547 7.777 1 98.81 26 ILE B CA 1
ATOM 2772 C C . ILE B 1 26 ? 3.979 -28.797 8.32 1 98.81 26 ILE B C 1
ATOM 2774 O O . ILE B 1 26 ? 4.645 -29.734 8.789 1 98.81 26 ILE B O 1
ATOM 2778 N N . VAL B 1 27 ? 2.664 -28.859 8.195 1 98.81 27 VAL B N 1
ATOM 2779 C CA . VAL B 1 27 ? 1.97 -29.953 8.867 1 98.81 27 VAL B CA 1
ATOM 2780 C C . VAL B 1 27 ? 1.409 -30.922 7.832 1 98.81 27 VAL B C 1
ATOM 2782 O O . VAL B 1 27 ? 0.939 -32 8.188 1 98.81 27 VAL B O 1
ATOM 2785 N N . GLY B 1 28 ? 1.464 -30.516 6.559 1 98.75 28 GLY B N 1
ATOM 2786 C CA . GLY B 1 28 ? 0.979 -31.375 5.488 1 98.75 28 GLY B CA 1
ATOM 2787 C C . GLY B 1 28 ? 1.29 -30.828 4.105 1 98.75 28 GLY B C 1
ATOM 2788 O O . GLY B 1 28 ? 1.506 -29.625 3.938 1 98.75 28 GLY B O 1
ATOM 2789 N N . ALA B 1 29 ? 1.365 -31.703 3.15 1 98.88 29 ALA B N 1
ATOM 2790 C CA . ALA B 1 29 ? 1.587 -31.391 1.741 1 98.88 29 ALA B CA 1
ATOM 2791 C C . ALA B 1 29 ? 0.765 -32.312 0.837 1 98.88 29 ALA B C 1
ATOM 2793 O O . ALA B 1 29 ? 0.79 -33.531 0.993 1 98.88 29 ALA B O 1
ATOM 2794 N N . ILE B 1 30 ? 0.062 -31.672 -0.046 1 98.88 30 ILE B N 1
ATOM 2795 C CA . ILE B 1 30 ? -0.814 -32.406 -0.944 1 98.88 30 ILE B CA 1
ATOM 2796 C C . ILE B 1 30 ? -0.356 -32.219 -2.389 1 98.88 30 ILE B C 1
ATOM 2798 O O . ILE B 1 30 ? -0.035 -31.109 -2.801 1 98.88 30 ILE B O 1
ATOM 2802 N N . ASP B 1 31 ? -0.276 -33.25 -3.111 1 98.62 31 ASP B N 1
ATOM 2803 C CA . ASP B 1 31 ? -0.009 -33.219 -4.547 1 98.62 31 ASP B CA 1
ATOM 2804 C C . ASP B 1 31 ? -0.584 -34.438 -5.25 1 98.62 31 ASP B C 1
ATOM 2806 O O . ASP B 1 31 ? -0.956 -35.438 -4.598 1 98.62 31 ASP B O 1
ATOM 2810 N N . ILE B 1 32 ? -0.735 -34.375 -6.559 1 97.38 32 ILE B N 1
ATOM 2811 C CA . ILE B 1 32 ? -1.295 -35.469 -7.312 1 97.38 32 ILE B CA 1
ATOM 2812 C C . ILE B 1 32 ? -0.175 -36.25 -8.023 1 97.38 32 ILE B C 1
ATOM 2814 O O . ILE B 1 32 ? -0.398 -37.312 -8.562 1 97.38 32 ILE B O 1
ATOM 2818 N N . ASP B 1 33 ? 1.055 -35.625 -8.102 1 97.25 33 ASP B N 1
ATOM 2819 C CA . ASP B 1 33 ? 2.172 -36.219 -8.812 1 97.25 33 ASP B CA 1
ATOM 2820 C C . ASP B 1 33 ? 2.596 -37.531 -8.164 1 97.25 33 ASP B C 1
ATOM 2822 O O . ASP B 1 33 ? 3.195 -37.531 -7.086 1 97.25 33 ASP B O 1
ATOM 2826 N N . GLU B 1 34 ? 2.482 -38.656 -8.883 1 97.38 34 GLU B N 1
ATOM 2827 C CA . GLU B 1 34 ? 2.773 -39.969 -8.367 1 97.38 34 GLU B CA 1
ATOM 2828 C C . GLU B 1 34 ? 4.25 -40.125 -8.008 1 97.38 34 GLU B C 1
ATOM 2830 O O . GLU B 1 34 ? 4.605 -40.906 -7.141 1 97.38 34 GLU B O 1
ATOM 2835 N N . LYS B 1 35 ? 5.07 -39.344 -8.57 1 97.69 35 LYS B N 1
ATOM 2836 C CA . LYS B 1 35 ? 6.516 -39.438 -8.383 1 97.69 35 LYS B CA 1
ATOM 2837 C C . LYS B 1 35 ? 6.926 -38.969 -6.992 1 97.69 35 LYS B C 1
ATOM 2839 O O . LYS B 1 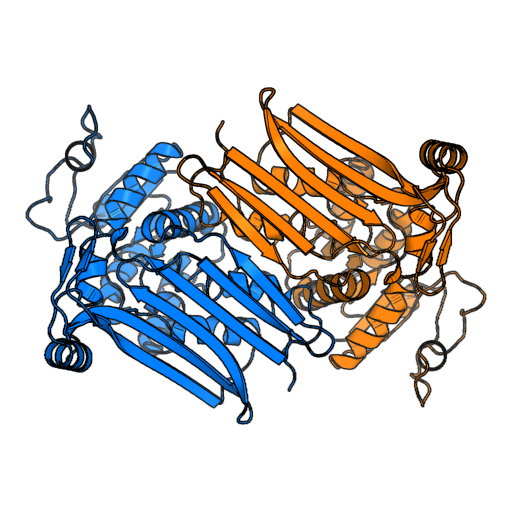35 ? 7.992 -39.312 -6.496 1 97.69 35 LYS B O 1
ATOM 2844 N N . ILE B 1 36 ? 6.055 -38.156 -6.383 1 98 36 ILE B N 1
ATOM 2845 C CA . ILE B 1 36 ? 6.512 -37.562 -5.125 1 98 36 ILE B CA 1
ATOM 2846 C C . ILE B 1 36 ? 5.578 -38 -3.994 1 98 36 ILE B C 1
ATOM 2848 O O . ILE B 1 36 ? 5.898 -37.812 -2.816 1 98 36 ILE B O 1
ATOM 2852 N N . ILE B 1 37 ? 4.438 -38.594 -4.234 1 98.06 37 ILE B N 1
ATOM 2853 C CA . ILE B 1 37 ? 3.523 -39.094 -3.209 1 98.06 37 ILE B CA 1
ATOM 2854 C C . ILE B 1 37 ? 4.242 -40.125 -2.32 1 98.06 37 ILE B C 1
ATOM 2856 O O . ILE B 1 37 ? 4.941 -41 -2.82 1 98.06 37 ILE B O 1
ATOM 2860 N N . GLY B 1 38 ? 4.109 -39.938 -1.041 1 98.19 38 GLY B N 1
ATOM 2861 C CA . GLY B 1 38 ? 4.723 -40.844 -0.098 1 98.19 38 GLY B CA 1
ATOM 2862 C C . GLY B 1 38 ? 6.133 -40.438 0.293 1 98.19 38 GLY B C 1
ATOM 2863 O O . GLY B 1 38 ? 6.695 -41 1.246 1 98.19 38 GLY B O 1
ATOM 2864 N N . LYS B 1 39 ? 6.652 -39.5 -0.349 1 98.38 39 LYS B N 1
ATOM 2865 C CA . LYS B 1 39 ? 8.008 -39.062 -0.047 1 98.38 39 LYS B CA 1
ATOM 2866 C C . LYS B 1 39 ? 7.996 -37.938 0.999 1 98.38 39 LYS B C 1
ATOM 2868 O O . LYS B 1 39 ? 7.098 -37.094 1.007 1 98.38 39 LYS B O 1
ATOM 2873 N N . ASP B 1 40 ? 9.031 -37.938 1.856 1 98.75 40 ASP B N 1
ATOM 2874 C CA . ASP B 1 40 ? 9.188 -36.875 2.861 1 98.75 40 ASP B CA 1
ATOM 2875 C C . ASP B 1 40 ? 9.516 -35.562 2.209 1 98.75 40 ASP B C 1
ATOM 2877 O O . ASP B 1 40 ? 10.375 -35.469 1.322 1 98.75 40 ASP B O 1
ATOM 2881 N N . ILE B 1 41 ? 8.875 -34.469 2.65 1 98.69 41 ILE B N 1
ATOM 2882 C CA . ILE B 1 41 ? 9.07 -33.188 2.021 1 98.69 41 ILE B CA 1
ATOM 2883 C C . ILE B 1 41 ? 10.5 -32.719 2.242 1 98.69 41 ILE B C 1
ATOM 2885 O O . ILE B 1 41 ? 11.055 -31.969 1.422 1 98.69 41 ILE B O 1
ATOM 2889 N N . GLY B 1 42 ? 11.125 -33.062 3.34 1 98.25 42 GLY B N 1
ATOM 2890 C CA . GLY B 1 42 ? 12.516 -32.719 3.549 1 98.25 42 GLY B CA 1
ATOM 2891 C C . GLY B 1 42 ? 13.438 -33.25 2.477 1 98.25 42 GLY B C 1
ATOM 2892 O O . GLY B 1 42 ? 14.352 -32.562 2.021 1 98.25 42 GLY B O 1
ATOM 2893 N N . GLU B 1 43 ? 13.203 -34.5 2.09 1 97.75 43 GLU B N 1
ATOM 2894 C CA . GLU B 1 43 ? 13.969 -35.125 1.011 1 97.75 43 GLU B CA 1
ATOM 2895 C C . GLU B 1 43 ? 13.758 -34.375 -0.307 1 97.75 43 GLU B C 1
ATOM 2897 O O . GLU B 1 43 ? 14.719 -34.125 -1.038 1 97.75 43 GLU B O 1
ATOM 2902 N N . ILE B 1 44 ? 12.555 -34.094 -0.489 1 98 44 ILE B N 1
ATOM 2903 C CA . ILE B 1 44 ? 12.203 -33.438 -1.732 1 98 44 ILE B CA 1
ATOM 2904 C C . ILE B 1 44 ? 12.859 -32.062 -1.771 1 98 44 ILE B C 1
ATOM 2906 O O . ILE B 1 44 ? 13.336 -31.609 -2.822 1 98 44 ILE B O 1
ATOM 2910 N N . LEU B 1 45 ? 12.891 -31.375 -0.622 1 97.62 45 LEU B N 1
ATOM 2911 C CA . LEU B 1 45 ? 13.391 -30 -0.546 1 97.62 45 LEU B CA 1
ATOM 2912 C C . LEU B 1 45 ? 14.906 -29.984 -0.374 1 97.62 45 LEU B C 1
ATOM 2914 O O . LEU B 1 45 ? 15.523 -28.922 -0.42 1 97.62 45 LEU B O 1
ATOM 2918 N N . GLY B 1 46 ? 15.508 -31.109 -0.138 1 96.5 46 GLY B N 1
ATOM 2919 C CA . GLY B 1 46 ? 16.953 -31.203 -0.007 1 96.5 46 GLY B CA 1
ATOM 2920 C C . GLY B 1 46 ? 17.453 -30.844 1.379 1 96.5 46 GLY B C 1
ATOM 2921 O O . GLY B 1 46 ? 18.562 -30.312 1.53 1 96.5 46 GLY B O 1
ATOM 2922 N N . PHE B 1 47 ? 16.578 -31.047 2.365 1 96.38 47 PHE B N 1
ATOM 2923 C CA . PHE B 1 47 ? 17.016 -30.844 3.742 1 96.38 47 PHE B CA 1
ATOM 2924 C C . PHE B 1 47 ? 17.953 -31.969 4.191 1 96.38 47 PHE B C 1
ATOM 2926 O O . PHE B 1 47 ? 17.953 -33.062 3.6 1 96.38 47 PHE B O 1
ATOM 2933 N N . GLU B 1 48 ? 18.766 -31.656 5.164 1 94.25 48 GLU B N 1
ATOM 2934 C CA . GLU B 1 48 ? 19.719 -32.625 5.668 1 94.25 48 GLU B CA 1
ATOM 2935 C C . GLU B 1 48 ? 19 -33.812 6.324 1 94.25 48 GLU B C 1
ATOM 2937 O O . GLU B 1 48 ? 19.438 -34.969 6.207 1 94.25 48 GLU B O 1
ATOM 2942 N N . GLU B 1 49 ? 17.875 -33.5 6.996 1 95.12 49 GLU B N 1
ATOM 2943 C CA . GLU B 1 49 ? 17.094 -34.5 7.68 1 95.12 49 GLU B CA 1
ATOM 2944 C C . GLU B 1 49 ? 15.648 -34.531 7.188 1 95.12 49 GLU B C 1
ATOM 2946 O O . GLU B 1 49 ? 15.172 -33.531 6.625 1 95.12 49 GLU B O 1
ATOM 2951 N N . LYS B 1 50 ? 15.102 -35.656 7.395 1 97.06 50 LYS B N 1
ATOM 2952 C CA . LYS B 1 50 ? 13.672 -35.75 7.113 1 97.06 50 LYS B CA 1
ATOM 2953 C C . LYS B 1 50 ? 12.883 -34.75 7.938 1 97.06 50 LYS B C 1
ATOM 2955 O O . LYS B 1 50 ? 13.219 -34.469 9.094 1 97.06 50 LYS B O 1
ATOM 2960 N N . TYR B 1 51 ? 11.898 -34.188 7.262 1 97.81 51 TYR B N 1
ATOM 2961 C CA . TYR B 1 51 ? 11.062 -33.219 7.941 1 97.81 51 TYR B CA 1
ATOM 2962 C C . TYR B 1 51 ? 10.008 -33.906 8.805 1 97.81 51 TYR B C 1
ATOM 2964 O O . TYR B 1 51 ? 9.609 -33.375 9.844 1 97.81 51 TYR B O 1
ATOM 2972 N N . GLY B 1 52 ? 9.547 -35.094 8.344 1 98.19 52 GLY B N 1
ATOM 2973 C CA . GLY B 1 52 ? 8.539 -35.812 9.07 1 98.19 52 GLY B CA 1
ATOM 2974 C C . GLY B 1 52 ? 7.145 -35.656 8.5 1 98.19 52 GLY B C 1
ATOM 2975 O O . GLY B 1 52 ? 6.16 -36.094 9.109 1 98.19 52 GLY B O 1
ATOM 2976 N N . VAL B 1 53 ? 7.031 -35.031 7.406 1 98.5 53 VAL B N 1
ATOM 2977 C CA . VAL B 1 53 ? 5.785 -34.844 6.664 1 98.5 53 VAL B CA 1
ATOM 2978 C C . VAL B 1 53 ? 5.938 -35.438 5.262 1 98.5 53 VAL B C 1
ATOM 2980 O O . VAL B 1 53 ? 6.91 -35.156 4.562 1 98.5 53 VAL B O 1
ATOM 2983 N N . VAL B 1 54 ? 5.027 -36.281 4.84 1 98.44 54 VAL B N 1
ATOM 2984 C CA . VAL B 1 54 ? 5.086 -36.875 3.512 1 98.44 54 VAL B CA 1
ATOM 2985 C C . VAL B 1 54 ? 4.016 -36.25 2.615 1 98.44 54 VAL B C 1
ATOM 2987 O O . VAL B 1 54 ? 2.975 -35.812 3.1 1 98.44 54 VAL B O 1
ATOM 2990 N N . VAL B 1 55 ? 4.293 -36.188 1.345 1 98.75 55 VAL B N 1
ATOM 2991 C CA . VAL B 1 55 ? 3.311 -35.719 0.376 1 98.75 55 VAL B CA 1
ATOM 2992 C C . VAL B 1 55 ? 2.17 -36.75 0.261 1 98.75 55 VAL B C 1
ATOM 2994 O O . VAL B 1 55 ? 2.408 -37.938 0.131 1 98.75 55 VAL B O 1
ATOM 2997 N N . SER B 1 56 ? 0.964 -36.281 0.293 1 98.62 56 SER B N 1
ATOM 2998 C CA . SER B 1 56 ? -0.215 -37.156 0.26 1 98.62 56 SER B CA 1
ATOM 2999 C C . SER B 1 56 ? -1.22 -36.688 -0.782 1 98.62 56 SER B C 1
ATOM 3001 O O . SER B 1 56 ? -1.094 -35.562 -1.308 1 98.62 56 SER B O 1
ATOM 3003 N N . ARG B 1 57 ? -2.145 -37.562 -1.074 1 97.56 57 ARG B N 1
ATOM 3004 C CA . ARG B 1 57 ? -3.27 -37.219 -1.93 1 97.56 57 ARG B CA 1
ATOM 3005 C C . ARG B 1 57 ? -4.48 -36.812 -1.097 1 97.56 57 ARG B C 1
ATOM 3007 O O . ARG B 1 57 ? -5.426 -36.188 -1.616 1 97.56 57 ARG B O 1
ATOM 3014 N N . ASP B 1 58 ? -4.398 -37.125 0.099 1 97.75 58 ASP B N 1
ATOM 3015 C CA . ASP B 1 58 ? -5.566 -36.969 0.962 1 97.75 58 ASP B CA 1
ATOM 3016 C C . ASP B 1 58 ? -5.586 -35.594 1.627 1 97.75 58 ASP B C 1
ATOM 3018 O O . ASP B 1 58 ? -4.797 -35.344 2.537 1 97.75 58 ASP B O 1
ATOM 3022 N N . VAL B 1 59 ? -6.57 -34.812 1.297 1 98.44 59 VAL B N 1
ATOM 3023 C CA . VAL B 1 59 ? -6.688 -33.438 1.774 1 98.44 59 VAL B CA 1
ATOM 3024 C C . VAL B 1 59 ? -6.887 -33.438 3.289 1 98.44 59 VAL B C 1
ATOM 3026 O O . VAL B 1 59 ? -6.547 -32.469 3.961 1 98.44 59 VAL B O 1
ATOM 3029 N N . GLU B 1 60 ? -7.32 -34.531 3.918 1 98.31 60 GLU B N 1
ATOM 3030 C CA . GLU B 1 60 ? -7.559 -34.625 5.355 1 98.31 60 GLU B CA 1
ATOM 3031 C C . GLU B 1 60 ? -6.254 -34.469 6.141 1 98.31 60 GLU B C 1
ATOM 3033 O O . GLU B 1 60 ? -6.266 -34.156 7.324 1 98.31 60 GLU B O 1
ATOM 3038 N N . GLU B 1 61 ? -5.188 -34.719 5.488 1 98.12 61 GLU B N 1
ATOM 3039 C CA . GLU B 1 61 ? -3.879 -34.594 6.125 1 98.12 61 GLU B CA 1
ATOM 3040 C C . GLU B 1 61 ? -3.562 -33.125 6.48 1 98.12 61 GLU B C 1
ATOM 3042 O O . GLU B 1 61 ? -2.623 -32.875 7.23 1 98.12 61 GLU B O 1
ATOM 3047 N N . LEU B 1 62 ? -4.391 -32.188 6 1 98.69 62 LEU B N 1
ATOM 3048 C CA . LEU B 1 62 ? -4.164 -30.781 6.258 1 98.69 62 LEU B CA 1
ATOM 3049 C C . LEU B 1 62 ? -5.008 -30.297 7.438 1 98.69 62 LEU B C 1
ATOM 3051 O O . LEU B 1 62 ? -4.965 -29.125 7.797 1 98.69 62 LEU B O 1
ATOM 3055 N N . ILE B 1 63 ? -5.664 -31.141 8.102 1 97.94 63 ILE B N 1
ATOM 3056 C CA . ILE B 1 63 ? -6.711 -30.797 9.062 1 97.94 63 ILE B CA 1
ATOM 3057 C C . ILE B 1 63 ? -6.109 -30 10.211 1 97.94 63 ILE B C 1
ATOM 3059 O O . ILE B 1 63 ? -6.793 -29.172 10.828 1 97.94 63 ILE B O 1
ATOM 3063 N N . ASP B 1 64 ? -4.82 -30.141 10.523 1 97.62 64 ASP B N 1
ATOM 3064 C CA . ASP B 1 64 ? -4.188 -29.5 11.664 1 97.62 64 ASP B CA 1
ATOM 3065 C C . ASP B 1 64 ? -3.615 -28.125 11.281 1 97.62 64 ASP B C 1
ATOM 3067 O O . ASP B 1 64 ? -3.045 -27.422 12.117 1 97.62 64 ASP B O 1
ATOM 3071 N N . ALA B 1 65 ? -3.75 -27.703 10.047 1 98.88 65 ALA B N 1
ATOM 3072 C CA . ALA B 1 65 ? -3.156 -26.453 9.57 1 98.88 65 ALA B CA 1
ATOM 3073 C C . ALA B 1 65 ? -3.955 -25.25 10.055 1 98.88 65 ALA B C 1
ATOM 3075 O O . ALA B 1 65 ? -5.188 -25.281 10.078 1 98.88 65 ALA B O 1
ATOM 3076 N N . ASP B 1 66 ? -3.227 -24.203 10.508 1 98.81 66 ASP B N 1
ATOM 3077 C CA . ASP B 1 66 ? -3.855 -22.906 10.758 1 98.81 66 ASP B CA 1
ATOM 3078 C C . ASP B 1 66 ? -4.273 -22.234 9.453 1 98.81 66 ASP B C 1
ATOM 3080 O O . ASP B 1 66 ? -5.242 -21.469 9.422 1 98.81 66 ASP B O 1
ATOM 3084 N N . VAL B 1 67 ? -3.543 -22.516 8.383 1 98.94 67 VAL B N 1
ATOM 3085 C CA . VAL B 1 67 ? -3.748 -21.922 7.062 1 98.94 67 VAL B CA 1
ATOM 3086 C C . VAL B 1 67 ? -3.172 -22.844 5.992 1 98.94 67 VAL B C 1
ATOM 3088 O O . VAL B 1 67 ? -2.217 -23.594 6.25 1 98.94 67 VAL B O 1
ATOM 3091 N N . VAL B 1 68 ? -3.779 -22.859 4.828 1 98.94 68 VAL B N 1
ATOM 3092 C CA . VAL B 1 68 ? -3.244 -23.594 3.689 1 98.94 68 VAL B CA 1
ATOM 3093 C C . VAL B 1 68 ? -2.902 -22.625 2.559 1 98.94 68 VAL B C 1
ATOM 3095 O O . VAL B 1 68 ? -3.682 -21.719 2.248 1 98.94 68 VAL B O 1
ATOM 3098 N N . VAL B 1 69 ? -1.732 -22.781 2.029 1 98.94 69 VAL B N 1
ATOM 3099 C CA . VAL B 1 69 ? -1.398 -22.156 0.752 1 98.94 69 VAL B CA 1
ATOM 3100 C C . VAL B 1 69 ? -1.688 -23.125 -0.388 1 98.94 69 VAL B C 1
ATOM 3102 O O . VAL B 1 69 ? -1.187 -24.266 -0.392 1 98.94 69 VAL B O 1
ATOM 3105 N N . HIS B 1 70 ? -2.549 -22.703 -1.277 1 98.94 70 HIS B N 1
ATOM 3106 C CA . HIS B 1 70 ? -2.963 -23.484 -2.439 1 98.94 70 HIS B CA 1
ATOM 3107 C C . HIS B 1 70 ? -2.266 -23 -3.705 1 98.94 70 HIS B C 1
ATOM 3109 O O . HIS B 1 70 ? -2.414 -21.844 -4.094 1 98.94 70 HIS B O 1
ATOM 3115 N N . ALA B 1 71 ? -1.464 -23.797 -4.344 1 98.5 71 ALA B N 1
ATOM 3116 C CA . ALA B 1 71 ? -0.664 -23.422 -5.508 1 98.5 71 ALA B CA 1
ATOM 3117 C C . ALA B 1 71 ? -0.706 -24.516 -6.57 1 98.5 71 ALA B C 1
ATOM 3119 O O . ALA B 1 71 ? 0.296 -25.203 -6.812 1 98.5 71 ALA B O 1
ATOM 3120 N N . THR B 1 72 ? -1.824 -24.641 -7.312 1 97.5 72 THR B N 1
ATOM 3121 C CA . THR B 1 72 ? -1.96 -25.734 -8.273 1 97.5 72 THR B CA 1
ATOM 3122 C C . THR B 1 72 ? -2.168 -25.188 -9.68 1 97.5 72 THR B C 1
ATOM 3124 O O . THR B 1 72 ? -1.252 -25.219 -10.508 1 97.5 72 THR B O 1
ATOM 3127 N N . SER B 1 73 ? -3.322 -24.469 -9.906 1 95.12 73 SER B N 1
ATOM 3128 C CA . SER B 1 73 ? -3.627 -24.031 -11.258 1 95.12 73 SER B CA 1
ATOM 3129 C C . SER B 1 73 ? -4.086 -22.578 -11.281 1 95.12 73 SER B C 1
ATOM 3131 O O . SER B 1 73 ? -4.344 -21.984 -10.227 1 95.12 73 SER B O 1
ATOM 3133 N N . SER B 1 74 ? -4.211 -22.062 -12.531 1 96.06 74 SER B N 1
ATOM 3134 C CA . SER B 1 74 ? -4.477 -20.641 -12.719 1 96.06 74 SER B CA 1
ATOM 3135 C C . SER B 1 74 ? -5.969 -20.375 -12.852 1 96.06 74 SER B C 1
ATOM 3137 O O . SER B 1 74 ? -6.402 -19.219 -12.812 1 96.06 74 SER B O 1
ATOM 3139 N N . TYR B 1 75 ? -6.77 -21.406 -12.961 1 97.12 75 TYR B N 1
ATOM 3140 C CA . TYR B 1 75 ? -8.164 -21.203 -13.328 1 97.12 75 TYR B CA 1
ATOM 3141 C C . TYR B 1 75 ? -9.102 -21.766 -12.266 1 97.12 75 TYR B C 1
ATOM 3143 O O . TYR B 1 75 ? -8.992 -22.938 -11.891 1 97.12 75 TYR B O 1
ATOM 3151 N N . LEU B 1 76 ? -10.047 -20.969 -11.875 1 98.56 76 LEU B N 1
ATOM 3152 C CA . LEU B 1 76 ? -10.906 -21.281 -10.742 1 98.56 76 LEU B CA 1
ATOM 3153 C C . LEU B 1 76 ? -11.719 -22.547 -11.008 1 98.56 76 LEU B C 1
ATOM 3155 O O . LEU B 1 76 ? -11.922 -23.359 -10.102 1 98.56 76 LEU B O 1
ATOM 3159 N N . ASP B 1 77 ? -12.133 -22.703 -12.234 1 97.81 77 ASP B N 1
ATOM 3160 C CA . ASP B 1 77 ? -12.945 -23.891 -12.531 1 97.81 77 ASP B CA 1
ATOM 3161 C C . ASP B 1 77 ? -12.141 -25.172 -12.344 1 97.81 77 ASP B C 1
ATOM 3163 O O . ASP B 1 77 ? -12.703 -26.203 -11.992 1 97.81 77 ASP B O 1
ATOM 3167 N N . LYS B 1 78 ? -10.859 -25.062 -12.531 1 97.19 78 LYS B N 1
ATOM 3168 C CA . LYS B 1 78 ? -10 -26.234 -12.391 1 97.19 78 LYS B CA 1
ATOM 3169 C C . LYS B 1 78 ? -9.648 -26.5 -10.93 1 97.19 78 LYS B C 1
ATOM 3171 O O . LYS B 1 78 ? -9.391 -27.641 -10.539 1 97.19 78 LYS B O 1
ATOM 3176 N N . VAL B 1 79 ? -9.734 -25.406 -10.109 1 98.38 79 VAL B N 1
ATOM 3177 C CA . VAL B 1 79 ? -9.242 -25.594 -8.75 1 98.38 79 VAL B CA 1
ATOM 3178 C C . VAL B 1 79 ? -10.414 -25.547 -7.766 1 98.38 79 VAL B C 1
ATOM 3180 O O . VAL B 1 79 ? -10.219 -25.719 -6.559 1 98.38 79 VAL B O 1
ATOM 3183 N N . TYR B 1 80 ? -11.547 -25.375 -8.234 1 98.81 80 TYR B N 1
ATOM 3184 C CA . TYR B 1 80 ? -12.719 -25.141 -7.402 1 98.81 80 TYR B CA 1
ATOM 3185 C C . TYR B 1 80 ? -12.867 -26.25 -6.359 1 98.81 80 TYR B C 1
ATOM 3187 O O . TYR B 1 80 ? -12.977 -25.969 -5.164 1 98.81 80 TYR B O 1
ATOM 3195 N N . ASP B 1 81 ? -12.836 -27.484 -6.781 1 98.75 81 ASP B N 1
ATOM 3196 C CA . ASP B 1 81 ? -13.07 -28.609 -5.879 1 98.75 81 ASP B CA 1
ATOM 3197 C C . ASP B 1 81 ? -11.961 -28.703 -4.832 1 98.75 81 ASP B C 1
ATOM 3199 O O . ASP B 1 81 ? -12.203 -29.109 -3.693 1 98.75 81 ASP B O 1
ATOM 3203 N N . GLN B 1 82 ? -10.758 -28.391 -5.238 1 98.88 82 GLN B N 1
ATOM 3204 C CA . GLN B 1 82 ? -9.641 -28.391 -4.297 1 98.88 82 GLN B CA 1
ATOM 3205 C C . GLN B 1 82 ? -9.867 -27.375 -3.184 1 98.88 82 GLN B C 1
ATOM 3207 O O . GLN B 1 82 ? -9.758 -27.703 -2.002 1 98.88 82 GLN B O 1
ATOM 3212 N N . ILE B 1 83 ? -10.258 -26.172 -3.559 1 98.94 83 ILE B N 1
ATOM 3213 C CA . ILE B 1 83 ? -10.461 -25.094 -2.588 1 98.94 83 ILE B CA 1
ATOM 3214 C C . ILE B 1 83 ? -11.68 -25.406 -1.727 1 98.94 83 ILE B C 1
ATOM 3216 O O . ILE B 1 83 ? -11.656 -25.219 -0.509 1 98.94 83 ILE B O 1
ATOM 3220 N N . LEU B 1 84 ? -12.695 -25.922 -2.375 1 98.88 84 LEU B N 1
ATOM 3221 C CA . LEU B 1 84 ? -13.898 -26.297 -1.643 1 98.88 84 LEU B CA 1
ATOM 3222 C C . LEU B 1 84 ? -13.594 -27.328 -0.571 1 98.88 84 LEU B C 1
ATOM 3224 O O . LEU B 1 84 ? -14.148 -27.266 0.533 1 98.88 84 LEU B O 1
ATOM 3228 N N . SER B 1 85 ? -12.789 -28.297 -0.862 1 98.88 85 SER B N 1
ATOM 3229 C CA . SER B 1 85 ? -12.438 -29.328 0.11 1 98.88 85 SER B CA 1
ATOM 3230 C C . SER B 1 85 ? -11.758 -28.719 1.335 1 98.88 85 SER B C 1
ATOM 3232 O O . SER B 1 85 ? -11.969 -29.188 2.459 1 98.88 85 SER B O 1
ATOM 3234 N N . LEU B 1 86 ? -10.969 -27.703 1.172 1 98.94 86 LEU B N 1
ATOM 3235 C CA . LEU B 1 86 ? -10.32 -27.016 2.281 1 98.94 86 LEU B CA 1
ATOM 3236 C C . LEU B 1 86 ? -11.336 -26.234 3.105 1 98.94 86 LEU B C 1
ATOM 3238 O O . LEU B 1 86 ? -11.281 -26.25 4.336 1 98.94 86 LEU B O 1
ATOM 3242 N N . VAL B 1 87 ? -12.242 -25.578 2.387 1 98.88 87 VAL B N 1
ATOM 3243 C CA . VAL B 1 87 ? -13.312 -24.828 3.043 1 98.88 87 VAL B CA 1
ATOM 3244 C C . VAL B 1 87 ? -14.109 -25.766 3.951 1 98.88 87 VAL B C 1
ATOM 3246 O O . VAL B 1 87 ? -14.367 -25.453 5.113 1 98.88 87 VAL B O 1
ATOM 3249 N N . ARG B 1 88 ? -14.359 -26.938 3.471 1 98.56 88 ARG B N 1
ATOM 3250 C CA . ARG B 1 88 ? -15.188 -27.891 4.199 1 98.56 88 ARG B CA 1
ATOM 3251 C C . ARG B 1 88 ? -14.422 -28.484 5.375 1 98.56 88 ARG B C 1
ATOM 3253 O O . ARG B 1 88 ? -15.031 -29.031 6.305 1 98.56 88 ARG B O 1
ATOM 3260 N N . LEU B 1 89 ? -13.117 -28.422 5.375 1 98.62 89 LEU B N 1
ATOM 3261 C CA . LEU B 1 89 ? -12.297 -28.828 6.504 1 98.62 89 LEU B CA 1
ATOM 3262 C C . LEU B 1 89 ? -12.188 -27.719 7.531 1 98.62 89 LEU B C 1
ATOM 3264 O O . LEU B 1 89 ? -11.609 -27.906 8.602 1 98.62 89 LEU B O 1
ATOM 3268 N N . GLY B 1 90 ? -12.664 -26.484 7.207 1 98.81 90 GLY B N 1
ATOM 3269 C CA . GLY B 1 90 ? -12.641 -25.359 8.125 1 98.81 90 GLY B CA 1
ATOM 3270 C C . GLY B 1 90 ? -11.305 -24.641 8.156 1 98.81 90 GLY B C 1
ATOM 3271 O O . GLY B 1 90 ? -10.891 -24.125 9.195 1 98.81 90 GLY B O 1
ATOM 3272 N N . ILE B 1 91 ? -10.609 -24.594 7.027 1 98.94 91 ILE B N 1
ATOM 3273 C CA . ILE B 1 91 ? -9.258 -24.047 7.035 1 98.94 91 ILE B CA 1
ATOM 3274 C C . ILE B 1 91 ? -9.203 -22.797 6.156 1 98.94 91 ILE B C 1
ATOM 3276 O O . ILE B 1 91 ? -9.641 -22.828 5.004 1 98.94 91 ILE B O 1
ATOM 3280 N N . ASP B 1 92 ? -8.688 -21.672 6.625 1 98.94 92 ASP B N 1
ATOM 3281 C CA . ASP B 1 92 ? -8.391 -20.484 5.828 1 98.94 92 ASP B CA 1
ATOM 3282 C C . ASP B 1 92 ? -7.375 -20.797 4.734 1 98.94 92 ASP B C 1
ATOM 3284 O O . ASP B 1 92 ? -6.414 -21.531 4.965 1 98.94 92 ASP B O 1
ATOM 3288 N N . THR B 1 93 ? -7.641 -20.219 3.512 1 98.94 93 THR B N 1
ATOM 3289 C CA . THR B 1 93 ? -6.844 -20.625 2.357 1 98.94 93 THR B CA 1
ATOM 3290 C C . THR B 1 93 ? -6.398 -19.391 1.559 1 98.94 93 THR B C 1
ATOM 3292 O O . THR B 1 93 ? -7.211 -18.531 1.245 1 98.94 93 THR B O 1
ATOM 3295 N N . VAL B 1 94 ? -5.129 -19.297 1.292 1 99 94 VAL B N 1
ATOM 3296 C CA . VAL B 1 94 ? -4.586 -18.344 0.322 1 99 94 VAL B CA 1
ATOM 3297 C C . VAL B 1 94 ? -4.145 -19.094 -0.936 1 99 94 VAL B C 1
ATOM 3299 O O . VAL B 1 94 ? -3.383 -20.062 -0.856 1 99 94 VAL B O 1
ATOM 3302 N N . SER B 1 95 ? -4.582 -18.672 -2.086 1 98.94 95 SER B N 1
ATOM 3303 C CA . SER B 1 95 ? -4.316 -19.391 -3.324 1 98.94 95 SER B CA 1
ATOM 3304 C C . SER B 1 95 ? -3.572 -18.516 -4.328 1 98.94 95 SER B C 1
ATOM 3306 O O . SER B 1 95 ? -3.85 -17.328 -4.441 1 98.94 95 SER B O 1
ATOM 3308 N N . THR B 1 96 ? -2.682 -19.109 -5.117 1 98.62 96 THR B N 1
ATOM 3309 C CA . THR B 1 96 ? -1.966 -18.391 -6.172 1 98.62 96 THR B CA 1
ATOM 3310 C C . THR B 1 96 ? -2.75 -18.438 -7.48 1 98.62 96 THR B C 1
ATOM 3312 O O . THR B 1 96 ? -2.262 -17.969 -8.516 1 98.62 96 THR B O 1
ATOM 3315 N N . CYS B 1 97 ? -3.955 -19.016 -7.449 1 98.5 97 CYS B N 1
ATOM 3316 C CA . CYS B 1 97 ? -4.805 -19.062 -8.633 1 98.5 97 CYS B CA 1
ATOM 3317 C C . CYS B 1 97 ? -5.098 -17.672 -9.156 1 98.5 97 CYS B C 1
ATOM 3319 O O . CYS B 1 97 ? -5.812 -16.891 -8.508 1 98.5 97 CYS B O 1
ATOM 3321 N N . GLU B 1 98 ? -4.617 -17.391 -10.344 1 98.19 98 GLU B N 1
ATOM 3322 C CA . GLU B 1 98 ? -4.691 -16.031 -10.875 1 98.19 98 GLU B CA 1
ATOM 3323 C C . GLU B 1 98 ? -6.141 -15.586 -11.062 1 98.19 98 GLU B C 1
ATOM 3325 O O . GLU B 1 98 ? -6.496 -14.453 -10.727 1 98.19 98 GLU B O 1
ATOM 3330 N N . THR B 1 99 ? -7.016 -16.484 -11.477 1 98.5 99 THR B N 1
ATOM 3331 C CA . THR B 1 99 ? -8.391 -16.094 -11.742 1 98.5 99 THR B CA 1
ATOM 3332 C C . THR B 1 99 ? -9.172 -15.945 -10.438 1 98.5 99 THR B C 1
ATOM 3334 O O . THR B 1 99 ? -10.25 -15.352 -10.414 1 98.5 99 THR B O 1
ATOM 3337 N N . LEU B 1 100 ? -8.641 -16.422 -9.391 1 98.81 100 LEU B N 1
ATOM 3338 C CA . LEU B 1 100 ? -9.266 -16.281 -8.078 1 98.81 100 LEU B CA 1
ATOM 3339 C C . LEU B 1 100 ? -9.016 -14.883 -7.512 1 98.81 100 LEU B C 1
ATOM 3341 O O . LEU B 1 100 ? -9.688 -14.461 -6.566 1 98.81 100 LEU B O 1
ATOM 3345 N N . SER B 1 101 ? -8.039 -14.141 -8.062 1 98.62 101 SER B N 1
ATOM 3346 C CA . SER B 1 101 ? -7.75 -12.781 -7.594 1 98.62 101 SER B CA 1
ATOM 3347 C C . SER B 1 101 ? -8.945 -11.867 -7.805 1 98.62 101 SER B C 1
ATOM 3349 O O . SER B 1 101 ? -9.156 -10.922 -7.043 1 98.62 101 SER B O 1
ATOM 3351 N N . TYR B 1 102 ? -9.68 -12.109 -8.844 1 98.75 102 TYR B N 1
ATOM 3352 C CA . TYR B 1 102 ? -10.984 -11.516 -9.102 1 98.75 102 TYR B CA 1
ATOM 3353 C C . TYR B 1 102 ? -11.914 -12.508 -9.781 1 98.75 102 TYR B C 1
ATOM 3355 O O . TYR B 1 102 ? -12.164 -12.406 -10.984 1 98.75 102 TYR B O 1
ATOM 3363 N N . PRO B 1 103 ? -12.508 -13.344 -9.062 1 98.56 103 PRO B N 1
ATOM 3364 C CA . PRO B 1 103 ? -13.156 -14.539 -9.617 1 98.56 103 PRO B CA 1
ATOM 3365 C C . PRO B 1 103 ? -14.516 -14.234 -10.227 1 98.56 103 PRO B C 1
ATOM 3367 O O . PRO B 1 103 ? -15.086 -15.086 -10.914 1 98.56 103 PRO B O 1
ATOM 3370 N N . TYR B 1 104 ? -14.984 -13.062 -10.109 1 96.81 104 TYR B N 1
ATOM 3371 C CA . TYR B 1 104 ? -16.344 -12.727 -10.508 1 96.81 104 TYR B CA 1
ATOM 3372 C C . TYR B 1 104 ? -16.422 -12.391 -11.992 1 96.81 104 TYR B C 1
ATOM 3374 O O . TYR B 1 104 ? -17.5 -12.344 -12.57 1 96.81 104 TYR B O 1
ATOM 3382 N N . TYR B 1 105 ? -15.242 -12.203 -12.578 1 95.19 105 TYR B N 1
ATOM 3383 C CA . TYR B 1 105 ? -15.195 -11.867 -14 1 95.19 105 TYR B CA 1
ATOM 3384 C C . TYR B 1 105 ? -15.453 -13.102 -14.859 1 95.19 105 TYR B C 1
ATOM 3386 O O . TYR B 1 105 ? -16.484 -13.188 -15.539 1 95.19 105 TYR B O 1
ATOM 3394 N N . ARG B 1 106 ? -14.648 -14.156 -14.727 1 96.25 106 ARG B N 1
ATOM 3395 C CA . ARG B 1 106 ? -14.711 -15.328 -15.594 1 96.25 106 ARG B CA 1
ATOM 3396 C C . ARG B 1 106 ? -15.641 -16.391 -15.016 1 96.25 106 ARG B C 1
ATOM 3398 O O . ARG B 1 106 ? -16.25 -17.156 -15.766 1 96.25 106 ARG B O 1
ATOM 3405 N N . TYR B 1 107 ? -15.695 -16.359 -13.641 1 98.19 107 TYR B N 1
ATOM 3406 C CA . TYR B 1 107 ? -16.422 -17.453 -12.992 1 98.19 107 TYR B CA 1
ATOM 3407 C C . TYR B 1 107 ? -17.375 -16.922 -11.93 1 98.19 107 TYR B C 1
ATOM 3409 O O . TYR B 1 107 ? -17.312 -17.344 -10.773 1 98.19 107 TYR B O 1
ATOM 3417 N N . PRO B 1 108 ? -18.375 -16.109 -12.32 1 98.25 108 PRO B N 1
ATOM 3418 C CA . PRO B 1 108 ? -19.234 -15.477 -11.312 1 98.25 108 PRO B CA 1
ATOM 3419 C C . PRO B 1 108 ? -20.047 -16.484 -10.516 1 98.25 108 PRO B C 1
ATOM 3421 O O . PRO B 1 108 ? -20.219 -16.328 -9.305 1 98.25 108 PRO B O 1
ATOM 3424 N N . VAL B 1 109 ? -20.5 -17.547 -11.148 1 98.69 109 VAL B N 1
ATOM 3425 C CA . VAL B 1 109 ? -21.328 -18.531 -10.469 1 98.69 109 VAL B CA 1
ATOM 3426 C C . VAL B 1 109 ? -20.484 -19.312 -9.469 1 98.69 109 VAL B C 1
ATOM 3428 O O . VAL B 1 109 ? -20.859 -19.453 -8.305 1 98.69 109 VAL B O 1
ATOM 3431 N N . LEU B 1 110 ? -19.297 -19.766 -9.875 1 98.81 110 LEU B N 1
ATOM 3432 C CA . LEU B 1 110 ? -18.406 -20.516 -8.984 1 98.81 110 LEU B CA 1
ATOM 3433 C C . LEU B 1 110 ? -17.953 -19.625 -7.824 1 98.81 110 LEU B C 1
ATOM 3435 O O . LEU B 1 110 ? -17.828 -20.109 -6.691 1 98.81 110 LEU B O 1
ATOM 3439 N N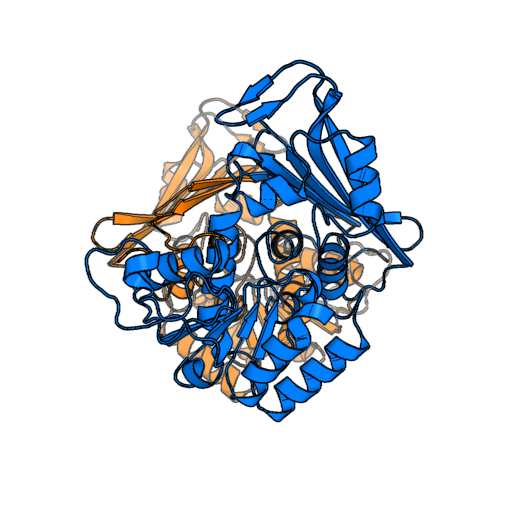 . ALA B 1 111 ? -17.719 -18.406 -8.156 1 98.81 111 ALA B N 1
ATOM 3440 C CA . ALA B 1 111 ? -17.266 -17.469 -7.137 1 98.81 111 ALA B CA 1
ATOM 3441 C C . ALA B 1 111 ? -18.312 -17.297 -6.043 1 98.81 111 ALA B C 1
ATOM 3443 O O . ALA B 1 111 ? -18 -17.344 -4.855 1 98.81 111 ALA B O 1
ATOM 3444 N N . ARG B 1 112 ? -19.547 -17.094 -6.457 1 98.75 112 ARG B N 1
ATOM 3445 C CA . ARG B 1 112 ? -20.625 -16.906 -5.5 1 98.75 112 ARG B CA 1
ATOM 3446 C C . ARG B 1 112 ? -20.828 -18.156 -4.648 1 98.75 112 ARG B C 1
ATOM 3448 O O . ARG B 1 112 ? -21.047 -18.062 -3.441 1 98.75 112 ARG B O 1
ATOM 3455 N N . LYS B 1 113 ? -20.75 -19.281 -5.297 1 98.81 113 LYS B N 1
ATOM 3456 C CA . LYS B 1 113 ? -20.875 -20.547 -4.566 1 98.81 113 LYS B CA 1
ATOM 3457 C C . LYS B 1 113 ? -19.75 -20.703 -3.543 1 98.81 113 LYS B C 1
ATOM 3459 O O . LYS B 1 113 ? -20 -21.109 -2.404 1 98.81 113 LYS B O 1
ATOM 3464 N N . LEU B 1 114 ? -18.578 -20.406 -3.988 1 98.94 114 LEU B N 1
ATOM 3465 C CA . LEU B 1 114 ? -17.438 -20.516 -3.094 1 98.94 114 LEU B CA 1
ATOM 3466 C C . LEU B 1 114 ? -17.562 -19.547 -1.915 1 98.94 114 LEU B C 1
ATOM 3468 O O . LEU B 1 114 ? -17.25 -19.922 -0.777 1 98.94 114 LEU B O 1
ATOM 3472 N N . ASN B 1 115 ? -17.984 -18.312 -2.17 1 98.94 115 ASN B N 1
ATOM 3473 C CA . ASN B 1 115 ? -18.219 -17.359 -1.099 1 98.94 115 ASN B CA 1
ATOM 3474 C C . ASN B 1 115 ? -19.25 -17.859 -0.093 1 98.94 115 ASN B C 1
ATOM 3476 O O . ASN B 1 115 ? -19.047 -17.75 1.117 1 98.94 115 ASN B O 1
ATOM 3480 N N . GLU B 1 116 ? -20.312 -18.391 -0.613 1 98.88 116 GLU B N 1
ATOM 3481 C CA . GLU B 1 116 ? -21.359 -18.922 0.247 1 98.88 116 GLU B CA 1
ATOM 3482 C C . GLU B 1 116 ? -20.828 -20.031 1.15 1 98.88 116 GLU B C 1
ATOM 3484 O O . GLU B 1 116 ? -21.125 -20.062 2.346 1 98.88 116 GLU B O 1
ATOM 3489 N N . GLU B 1 117 ? -20.062 -20.922 0.565 1 98.88 117 GLU B N 1
ATOM 3490 C CA . GLU B 1 117 ? -19.5 -22.031 1.342 1 98.88 117 GLU B CA 1
ATOM 3491 C C . GLU B 1 117 ? -18.5 -21.516 2.381 1 98.88 117 GLU B C 1
ATOM 3493 O O . GLU B 1 117 ? -18.484 -21.984 3.52 1 98.88 117 GLU B O 1
ATOM 3498 N N . ALA B 1 118 ? -17.672 -20.578 1.979 1 98.94 118 ALA B N 1
ATOM 3499 C CA . ALA B 1 118 ? -16.688 -20 2.908 1 98.94 118 ALA B CA 1
ATOM 3500 C C . ALA B 1 118 ? -17.391 -19.359 4.102 1 98.94 118 ALA B C 1
ATOM 3502 O O . ALA B 1 118 ? -16.953 -19.516 5.242 1 98.94 118 ALA B O 1
ATOM 3503 N N . LEU B 1 119 ? -18.469 -18.625 3.846 1 98.88 119 LEU B N 1
ATOM 3504 C CA . LEU B 1 119 ? -19.266 -18.016 4.906 1 98.88 119 LEU B CA 1
ATOM 3505 C C . LEU B 1 119 ? -19.891 -19.078 5.805 1 98.88 119 LEU B C 1
ATOM 3507 O O . LEU B 1 119 ? -19.859 -18.953 7.031 1 98.88 119 LEU B O 1
ATOM 3511 N N . ARG B 1 120 ? -20.438 -20.094 5.164 1 98.81 120 ARG B N 1
ATOM 3512 C CA . ARG B 1 120 ? -21.094 -21.172 5.891 1 98.81 120 ARG B CA 1
ATOM 3513 C C . ARG B 1 120 ? -20.125 -21.859 6.859 1 98.81 120 ARG B C 1
ATOM 3515 O O . ARG B 1 120 ? -20.5 -22.188 7.988 1 98.81 120 ARG B O 1
ATOM 3522 N N . TYR B 1 121 ? -18.906 -22.047 6.473 1 98.81 121 TYR B N 1
ATOM 3523 C CA . TYR B 1 121 ? -17.938 -22.781 7.277 1 98.81 121 TYR B CA 1
ATOM 3524 C C . TYR B 1 121 ? -17.094 -21.828 8.117 1 98.81 121 TYR B C 1
ATOM 3526 O O . TYR B 1 121 ? -16.25 -22.266 8.898 1 98.81 121 TYR B O 1
ATOM 3534 N N . GLY B 1 122 ? -17.281 -20.531 7.965 1 98.75 122 GLY B N 1
ATOM 3535 C CA . GLY B 1 122 ? -16.609 -19.516 8.781 1 98.75 122 GLY B CA 1
ATOM 3536 C C . GLY B 1 122 ? -15.133 -19.391 8.477 1 98.75 122 GLY B C 1
ATOM 3537 O O . GLY B 1 122 ? -14.32 -19.203 9.383 1 98.75 122 GLY B O 1
ATOM 3538 N N . VAL B 1 123 ? -14.758 -19.578 7.176 1 98.88 123 VAL B N 1
ATOM 3539 C CA . VAL B 1 123 ? -13.344 -19.5 6.816 1 98.88 123 VAL B CA 1
ATOM 3540 C C . VAL B 1 123 ? -13.141 -18.438 5.746 1 98.88 123 VAL B C 1
ATOM 3542 O O . VAL B 1 123 ? -14.109 -17.953 5.152 1 98.88 123 VAL B O 1
ATOM 3545 N N . THR B 1 124 ? -11.938 -18.062 5.543 1 98.94 124 THR B N 1
ATOM 3546 C CA . THR B 1 124 ? -11.547 -17.062 4.547 1 98.94 124 THR B CA 1
ATOM 3547 C C . THR B 1 124 ? -10.797 -17.719 3.391 1 98.94 124 THR B C 1
ATOM 3549 O O . THR B 1 124 ? -9.922 -18.562 3.609 1 98.94 124 THR B O 1
ATOM 3552 N N . VAL B 1 125 ? -11.172 -17.391 2.172 1 98.94 125 VAL B N 1
ATOM 3553 C CA . VAL B 1 125 ? -10.445 -17.75 0.957 1 98.94 125 VAL B CA 1
ATOM 3554 C C . VAL B 1 125 ? -10.008 -16.5 0.217 1 98.94 125 VAL B C 1
ATOM 3556 O O . VAL B 1 125 ? -10.805 -15.57 0.032 1 98.94 125 VAL B O 1
ATOM 3559 N N . LEU B 1 126 ? -8.773 -16.422 -0.165 1 98.94 126 LEU B N 1
ATOM 3560 C CA . LEU B 1 126 ? -8.266 -15.242 -0.861 1 98.94 126 LEU B CA 1
ATOM 3561 C C . LEU B 1 126 ? -7.246 -15.641 -1.924 1 98.94 126 LEU B C 1
ATOM 3563 O O . LEU B 1 126 ? -6.328 -16.422 -1.65 1 98.94 126 LEU B O 1
ATOM 3567 N N . GLY B 1 127 ? -7.461 -15.219 -3.158 1 98.88 127 GLY B N 1
ATOM 3568 C CA . GLY B 1 127 ? -6.488 -15.375 -4.227 1 98.88 127 GLY B CA 1
ATOM 3569 C C . GLY B 1 127 ? -5.559 -14.18 -4.367 1 98.88 127 GLY B C 1
ATOM 3570 O O . GLY B 1 127 ? -6.012 -13.039 -4.391 1 98.88 127 GLY B O 1
ATOM 3571 N N . THR B 1 128 ? -4.266 -14.43 -4.383 1 98.75 128 THR B N 1
ATOM 3572 C CA . THR B 1 128 ? -3.316 -13.336 -4.559 1 98.75 128 THR B CA 1
ATOM 3573 C C . THR B 1 128 ? -1.983 -13.852 -5.086 1 98.75 128 THR B C 1
ATOM 3575 O O . THR B 1 128 ? -1.859 -15.039 -5.418 1 98.75 128 THR B O 1
ATOM 3578 N N . GLY B 1 129 ? -0.997 -13.055 -5.285 1 98.25 129 GLY B N 1
ATOM 3579 C CA . GLY B 1 129 ? 0.328 -13.273 -5.84 1 98.25 129 GLY B CA 1
ATOM 3580 C C . GLY B 1 129 ? 1.037 -11.984 -6.219 1 98.25 129 GLY B C 1
ATOM 3581 O O . GLY B 1 129 ? 0.777 -10.93 -5.633 1 98.25 129 GLY B O 1
ATOM 3582 N N . ILE B 1 130 ? 1.918 -12.102 -7.18 1 97.44 130 ILE B N 1
ATOM 3583 C CA . ILE B 1 130 ? 2.717 -10.938 -7.562 1 97.44 130 ILE B CA 1
ATOM 3584 C C . ILE B 1 130 ? 2.023 -10.188 -8.695 1 97.44 130 ILE B C 1
ATOM 3586 O O . ILE B 1 130 ? 1.946 -8.961 -8.68 1 97.44 130 ILE B O 1
ATOM 3590 N N . ASN B 1 131 ? 1.427 -11.031 -9.742 1 95.94 131 ASN B N 1
ATOM 3591 C CA . ASN B 1 131 ? 0.599 -10.547 -10.844 1 95.94 131 ASN B CA 1
ATOM 3592 C C . ASN B 1 131 ? -0.35 -11.633 -11.344 1 95.94 131 ASN B C 1
ATOM 3594 O O . ASN B 1 131 ? 0.068 -12.547 -12.055 1 95.94 131 ASN B O 1
ATOM 3598 N N . PRO B 1 132 ? -1.609 -11.461 -11.078 1 97.81 132 PRO B N 1
ATOM 3599 C CA . PRO B 1 132 ? -2.297 -10.492 -10.227 1 97.81 132 PRO B CA 1
ATOM 3600 C C . PRO B 1 132 ? -1.975 -10.672 -8.742 1 97.81 132 PRO B C 1
ATOM 3602 O O . PRO B 1 132 ? -1.397 -11.695 -8.352 1 97.81 132 PRO B O 1
ATOM 3605 N N . GLY B 1 133 ? -2.398 -9.641 -7.996 1 98.44 133 GLY B N 1
ATOM 3606 C CA . GLY B 1 133 ? -2.359 -9.742 -6.547 1 98.44 133 GLY B CA 1
ATOM 3607 C C . GLY B 1 133 ? -1.665 -8.562 -5.891 1 98.44 133 GLY B C 1
ATOM 3608 O O . GLY B 1 133 ? -2.045 -8.141 -4.797 1 98.44 133 GLY B O 1
ATOM 3609 N N . PHE B 1 134 ? -0.568 -8.062 -6.594 1 98.81 134 PHE B N 1
ATOM 3610 C CA . PHE B 1 134 ? 0.143 -7.02 -5.863 1 98.81 134 PHE B CA 1
ATOM 3611 C C . PHE B 1 134 ? 0.685 -5.961 -6.816 1 98.81 134 PHE B C 1
ATOM 3613 O O . PHE B 1 134 ? 0.106 -4.883 -6.949 1 98.81 134 PHE B O 1
ATOM 3620 N N . LEU B 1 135 ? 1.623 -6.227 -7.777 1 98.88 135 LEU B N 1
ATOM 3621 C CA . LEU B 1 135 ? 2.443 -5.242 -8.469 1 98.88 135 LEU B CA 1
ATOM 3622 C C . LEU B 1 135 ? 1.619 -4.48 -9.5 1 98.88 135 LEU B C 1
ATOM 3624 O O . LEU B 1 135 ? 1.884 -3.305 -9.773 1 98.88 135 LEU B O 1
ATOM 3628 N N . LEU B 1 136 ? 0.609 -5.168 -10.07 1 98.69 136 LEU B N 1
ATOM 3629 C CA . LEU B 1 136 ? -0.122 -4.504 -11.141 1 98.69 136 LEU B CA 1
ATOM 3630 C C . LEU B 1 136 ? -1.557 -4.207 -10.719 1 98.69 136 LEU B C 1
ATOM 3632 O O . LEU B 1 136 ? -2.385 -3.82 -11.547 1 98.69 136 LEU B O 1
ATOM 3636 N N . ASP B 1 137 ? -1.893 -4.445 -9.469 1 98.75 137 ASP B N 1
ATOM 3637 C CA . ASP B 1 137 ? -3.254 -4.148 -9.031 1 98.75 137 ASP B CA 1
ATOM 3638 C C . ASP B 1 137 ? -3.26 -3.547 -7.629 1 98.75 137 ASP B C 1
ATOM 3640 O O . ASP B 1 137 ? -3.275 -2.324 -7.473 1 98.75 137 ASP B O 1
ATOM 3644 N N . THR B 1 138 ? -2.82 -4.242 -6.562 1 98.94 138 THR B N 1
ATOM 3645 C CA . THR B 1 138 ? -2.846 -3.732 -5.199 1 98.94 138 THR B CA 1
ATOM 3646 C C . THR B 1 138 ? -1.942 -2.512 -5.059 1 98.94 138 THR B C 1
ATOM 3648 O O . THR B 1 138 ? -2.357 -1.484 -4.516 1 98.94 138 THR B O 1
ATOM 3651 N N . LEU B 1 139 ? -0.682 -2.586 -5.57 1 98.94 139 LEU B N 1
ATOM 3652 C CA . LEU B 1 139 ? 0.272 -1.493 -5.414 1 98.94 139 LEU B CA 1
ATOM 3653 C C . LEU B 1 139 ? -0.181 -0.261 -6.191 1 98.94 139 LEU B C 1
ATOM 3655 O O . LEU B 1 139 ? -0.17 0.851 -5.656 1 98.94 139 LEU B O 1
ATOM 3659 N N . PRO B 1 140 ? -0.639 -0.408 -7.445 1 98.94 140 PRO B N 1
ATOM 3660 C CA . PRO B 1 140 ? -1.202 0.756 -8.133 1 98.94 140 PRO B CA 1
ATOM 3661 C C . PRO B 1 140 ? -2.334 1.414 -7.352 1 98.94 140 PRO B C 1
ATOM 3663 O O . PRO B 1 140 ? -2.418 2.645 -7.293 1 98.94 140 PRO B O 1
ATOM 3666 N N . ILE B 1 141 ? -3.197 0.608 -6.762 1 98.94 141 ILE B N 1
ATOM 3667 C CA . ILE B 1 141 ? -4.289 1.145 -5.953 1 98.94 141 ILE B CA 1
ATOM 3668 C C . ILE B 1 141 ? -3.721 1.948 -4.785 1 98.94 141 ILE B C 1
ATOM 3670 O O . ILE B 1 141 ? -4.148 3.078 -4.539 1 98.94 141 ILE B O 1
ATOM 3674 N N . VAL B 1 142 ? -2.746 1.429 -4.113 1 98.94 142 VAL B N 1
ATOM 3675 C CA . VAL B 1 142 ? -2.139 2.076 -2.955 1 98.94 142 VAL B CA 1
ATOM 3676 C C . VAL B 1 142 ? -1.509 3.402 -3.377 1 98.94 142 VAL B C 1
ATOM 3678 O O . VAL B 1 142 ? -1.622 4.402 -2.666 1 98.94 142 VAL B O 1
ATOM 3681 N N . LEU B 1 143 ? -0.881 3.414 -4.547 1 98.94 143 LEU B N 1
ATOM 3682 C CA . LEU B 1 143 ? -0.137 4.582 -5.008 1 98.94 143 LEU B CA 1
ATOM 3683 C C . LEU B 1 143 ? -1.084 5.707 -5.414 1 98.94 143 LEU B C 1
ATOM 3685 O O . LEU B 1 143 ? -0.644 6.82 -5.707 1 98.94 143 LEU B O 1
ATOM 3689 N N . THR B 1 144 ? -2.408 5.492 -5.363 1 98.88 144 THR B N 1
ATOM 3690 C CA . THR B 1 144 ? -3.369 6.551 -5.645 1 98.88 144 THR B CA 1
ATOM 3691 C C . THR B 1 144 ? -3.691 7.336 -4.375 1 98.88 144 THR B C 1
ATOM 3693 O O . THR B 1 144 ? -4.328 8.391 -4.434 1 98.88 144 THR B O 1
ATOM 3696 N N . ALA B 1 145 ? -3.229 6.863 -3.227 1 98.81 145 ALA B N 1
ATOM 3697 C CA . ALA B 1 145 ? -3.58 7.453 -1.937 1 98.81 145 ALA B CA 1
ATOM 3698 C C . ALA B 1 145 ? -3.314 8.953 -1.929 1 98.81 145 ALA B C 1
ATOM 3700 O O . ALA B 1 145 ? -4.137 9.734 -1.443 1 98.81 145 ALA B O 1
ATOM 3701 N N . PRO B 1 146 ? -2.195 9.469 -2.537 1 98.75 146 PRO B N 1
ATOM 3702 C CA . PRO B 1 146 ? -1.936 10.914 -2.492 1 98.75 146 PRO B CA 1
ATOM 3703 C C . PRO B 1 146 ? -2.623 11.672 -3.627 1 98.75 146 PRO B C 1
ATOM 3705 O O . PRO B 1 146 ? -2.225 12.789 -3.955 1 98.75 146 PRO B O 1
ATOM 3708 N N . PHE B 1 147 ? -3.643 11.078 -4.238 1 98.81 147 PHE B N 1
ATOM 3709 C CA . PHE B 1 147 ? -4.383 11.734 -5.305 1 98.81 147 PHE B CA 1
ATOM 3710 C C . PHE B 1 147 ? -5.84 11.945 -4.906 1 98.81 147 PHE B C 1
ATOM 3712 O O . PHE B 1 147 ? -6.512 11.008 -4.477 1 98.81 147 PHE B O 1
ATOM 3719 N N . ASN B 1 148 ? -6.316 13.141 -5.051 1 98.56 148 ASN B N 1
ATOM 3720 C CA . ASN B 1 148 ? -7.711 13.445 -4.746 1 98.56 148 ASN B CA 1
ATOM 3721 C C . ASN B 1 148 ? -8.656 12.859 -5.797 1 98.56 148 ASN B C 1
ATOM 3723 O O . ASN B 1 148 ? -9.641 12.203 -5.457 1 98.56 148 ASN B O 1
ATOM 3727 N N . ILE B 1 149 ? -8.359 13.133 -7.016 1 98.44 149 ILE B N 1
ATOM 3728 C CA . ILE B 1 149 ? -9.117 12.617 -8.148 1 98.44 149 ILE B CA 1
ATOM 3729 C C . ILE B 1 149 ? -8.164 11.984 -9.164 1 98.44 149 ILE B C 1
ATOM 3731 O O . ILE B 1 149 ? -7.227 12.633 -9.633 1 98.44 149 ILE B O 1
ATOM 3735 N N . VAL B 1 150 ? -8.414 10.773 -9.484 1 98.75 150 VAL B N 1
ATOM 3736 C CA . VAL B 1 150 ? -7.582 10.008 -10.406 1 98.75 150 VAL B CA 1
ATOM 3737 C C . VAL B 1 150 ? -8.211 10.016 -11.797 1 98.75 150 VAL B C 1
ATOM 3739 O O . VAL B 1 150 ? -9.43 9.875 -11.938 1 98.75 150 VAL B O 1
ATOM 3742 N N . GLU B 1 151 ? -7.41 10.195 -12.812 1 98.44 151 GLU B N 1
ATOM 3743 C CA . GLU B 1 151 ? -7.898 10.141 -14.188 1 98.44 151 GLU B CA 1
ATOM 3744 C C . GLU B 1 151 ? -7.484 8.844 -14.875 1 98.44 151 GLU B C 1
ATOM 3746 O O . GLU B 1 151 ? -8.234 8.289 -15.672 1 98.44 151 GLU B O 1
ATOM 3751 N N . LYS B 1 152 ? -6.289 8.406 -14.602 1 98.75 152 LYS B N 1
ATOM 3752 C CA . LYS B 1 152 ? -5.773 7.215 -15.266 1 98.75 152 LYS B CA 1
ATOM 3753 C C . LYS B 1 152 ? -4.66 6.566 -14.445 1 98.75 152 LYS B C 1
ATOM 3755 O O . LYS B 1 152 ? -3.889 7.258 -13.781 1 98.75 152 LYS B O 1
ATOM 3760 N N . ILE B 1 153 ? -4.59 5.297 -14.438 1 98.94 153 ILE B N 1
ATOM 3761 C CA . ILE B 1 153 ? -3.5 4.504 -13.883 1 98.94 153 ILE B CA 1
ATOM 3762 C C . ILE B 1 153 ? -2.828 3.695 -14.984 1 98.94 153 ILE B C 1
ATOM 3764 O O . ILE B 1 153 ? -3.5 3.006 -15.758 1 98.94 153 ILE B O 1
ATOM 3768 N N . VAL B 1 154 ? -1.509 3.799 -15.133 1 98.94 154 VAL B N 1
ATOM 3769 C CA . VAL B 1 154 ? -0.705 3.004 -16.062 1 98.94 154 VAL B CA 1
ATOM 3770 C C . VAL B 1 154 ? 0.372 2.246 -15.289 1 98.94 154 VAL B C 1
ATOM 3772 O O . VAL B 1 154 ? 1.126 2.842 -14.516 1 98.94 154 VAL B O 1
ATOM 3775 N N . ALA B 1 155 ? 0.412 0.954 -15.508 1 98.88 155 ALA B N 1
ATOM 3776 C CA . ALA B 1 155 ? 1.428 0.142 -14.844 1 98.88 155 ALA B CA 1
ATOM 3777 C C . ALA B 1 155 ? 2.062 -0.849 -15.812 1 98.88 155 ALA B C 1
ATOM 3779 O O . ALA B 1 155 ? 1.372 -1.43 -16.656 1 98.88 155 ALA B O 1
ATOM 3780 N N . LYS B 1 156 ? 3.357 -1 -15.688 1 98.81 156 LYS B N 1
ATOM 3781 C CA . LYS B 1 156 ? 4.129 -1.901 -16.547 1 98.81 156 LYS B CA 1
ATOM 3782 C C . LYS B 1 156 ? 5.121 -2.719 -15.719 1 98.81 156 LYS B C 1
ATOM 3784 O O . LYS B 1 156 ? 5.766 -2.191 -14.812 1 98.81 156 LYS B O 1
ATOM 3789 N N . ARG B 1 157 ? 5.164 -3.959 -16 1 98.69 157 ARG B N 1
ATOM 3790 C CA . ARG B 1 157 ? 6.184 -4.844 -15.438 1 98.69 157 ARG B CA 1
ATOM 3791 C C . ARG B 1 157 ? 6.957 -5.555 -16.547 1 98.69 157 ARG B C 1
ATOM 3793 O O . ARG B 1 157 ? 6.359 -6.082 -17.484 1 98.69 157 ARG B O 1
ATOM 3800 N N . SER B 1 158 ? 8.242 -5.449 -16.438 1 98.38 158 SER B N 1
ATOM 3801 C CA . SER B 1 158 ? 9.164 -6.188 -17.312 1 98.38 158 SER B CA 1
ATOM 3802 C C . SER B 1 158 ? 10 -7.18 -16.5 1 98.38 158 SER B C 1
ATOM 3804 O O . SER B 1 158 ? 10.531 -6.84 -15.445 1 98.38 158 SER B O 1
ATOM 3806 N N . LEU B 1 159 ? 10.023 -8.398 -17.031 1 96.12 159 LEU B N 1
ATOM 3807 C CA . LEU B 1 159 ? 10.727 -9.438 -16.297 1 96.12 159 LEU B CA 1
ATOM 3808 C C . LEU B 1 159 ? 11.578 -10.289 -17.234 1 96.12 159 LEU B C 1
ATOM 3810 O O . LEU B 1 159 ? 11.164 -10.578 -18.359 1 96.12 159 LEU B O 1
ATOM 3814 N N . ASP B 1 160 ? 12.742 -10.703 -16.75 1 95.81 160 ASP B N 1
ATOM 3815 C CA . ASP B 1 160 ? 13.617 -11.609 -17.484 1 95.81 160 ASP B CA 1
ATOM 3816 C C . ASP B 1 160 ? 13.172 -13.062 -17.312 1 95.81 160 ASP B C 1
ATOM 3818 O O . ASP B 1 160 ? 13.359 -13.656 -16.25 1 95.81 160 ASP B O 1
ATOM 3822 N N . ALA B 1 161 ? 12.75 -13.648 -18.375 1 94.38 161 ALA B N 1
ATOM 3823 C CA . ALA B 1 161 ? 12.18 -14.992 -18.359 1 94.38 161 ALA B CA 1
ATOM 3824 C C . ALA B 1 161 ? 13.25 -16.031 -18.031 1 94.38 161 ALA B C 1
ATOM 3826 O O . ALA B 1 161 ? 12.93 -17.125 -17.578 1 94.38 161 ALA B O 1
ATOM 3827 N N . SER B 1 162 ? 14.484 -15.664 -18.234 1 93.19 162 SER B N 1
ATOM 3828 C CA . SER B 1 162 ? 15.562 -16.625 -18.016 1 93.19 162 SER B CA 1
ATOM 3829 C C . SER B 1 162 ? 15.727 -16.938 -16.531 1 93.19 162 SER B C 1
ATOM 3831 O O . SER B 1 162 ? 16.375 -17.922 -16.172 1 93.19 162 SER B O 1
ATOM 3833 N N . LYS B 1 163 ? 15.102 -16.141 -15.672 1 89.69 163 LYS B N 1
ATOM 3834 C CA . LYS B 1 163 ? 15.266 -16.281 -14.227 1 89.69 163 LYS B CA 1
ATOM 3835 C C . LYS B 1 163 ? 14.039 -16.953 -13.602 1 89.69 163 LYS B C 1
ATOM 3837 O O . LYS B 1 163 ? 13.953 -17.078 -12.383 1 89.69 163 LYS B O 1
ATOM 3842 N N . ARG B 1 164 ? 13.164 -17.344 -14.438 1 90.62 164 ARG B N 1
ATOM 3843 C CA . ARG B 1 164 ? 11.914 -17.906 -13.945 1 90.62 164 ARG B CA 1
ATOM 3844 C C . ARG B 1 164 ? 11.938 -19.438 -14.016 1 90.62 164 ARG B C 1
ATOM 3846 O O . ARG B 1 164 ? 12.789 -20.016 -14.68 1 90.62 164 ARG B O 1
ATOM 3853 N N . ARG B 1 165 ? 11 -20 -13.289 1 84.56 165 ARG B N 1
ATOM 3854 C CA . ARG B 1 165 ? 10.883 -21.453 -13.234 1 84.56 165 ARG B CA 1
ATOM 3855 C C . ARG B 1 165 ? 10.5 -22.016 -14.602 1 84.56 165 ARG B C 1
ATOM 3857 O O . ARG B 1 165 ? 9.914 -21.312 -15.43 1 84.56 165 ARG B O 1
ATOM 3864 N N . LYS B 1 166 ? 10.711 -23.266 -14.688 1 85.19 166 LYS B N 1
ATOM 3865 C CA . LYS B 1 166 ? 10.539 -23.969 -15.953 1 85.19 166 LYS B CA 1
ATOM 3866 C C . LYS B 1 166 ? 9.094 -23.906 -16.422 1 85.19 166 LYS B C 1
ATOM 3868 O O . LYS B 1 166 ? 8.836 -23.672 -17.609 1 85.19 166 LYS B O 1
ATOM 3873 N N . SER B 1 167 ? 8.195 -24.062 -15.555 1 85.06 167 SER B N 1
ATOM 3874 C CA . SER B 1 167 ? 6.789 -24.062 -15.93 1 85.06 167 SER B CA 1
ATOM 3875 C C . SER B 1 167 ? 6.375 -22.719 -16.516 1 85.06 167 SER B C 1
ATOM 3877 O O . SER B 1 167 ? 5.594 -22.672 -17.469 1 85.06 167 SER B O 1
ATOM 3879 N N . PHE B 1 168 ? 6.938 -21.672 -16 1 87.62 168 PHE B N 1
ATOM 3880 C CA . PHE B 1 168 ? 6.648 -20.344 -16.531 1 87.62 168 PHE B CA 1
ATOM 3881 C C . PHE B 1 168 ? 7.234 -20.188 -17.922 1 87.62 168 PHE B C 1
ATOM 3883 O O . PHE B 1 168 ? 6.562 -19.672 -18.828 1 87.62 168 PHE B O 1
ATOM 3890 N N . VAL B 1 169 ? 8.414 -20.641 -18.141 1 87.12 169 VAL B N 1
ATOM 3891 C CA . VAL B 1 169 ? 9.117 -20.547 -19.422 1 87.12 169 VAL B CA 1
ATOM 3892 C C . VAL B 1 169 ? 8.344 -21.312 -20.5 1 87.12 169 VAL B C 1
ATOM 3894 O O . VAL B 1 169 ? 8.188 -20.828 -21.625 1 87.12 169 VAL B O 1
ATOM 3897 N N . GLU B 1 170 ? 7.832 -22.391 -20.094 1 87.06 170 GLU B N 1
ATOM 3898 C CA . GLU B 1 170 ? 7.047 -23.188 -21.016 1 87.06 170 GLU B CA 1
ATOM 3899 C C . GLU B 1 170 ? 5.754 -22.484 -21.406 1 87.06 170 GLU B C 1
ATOM 3901 O O . GLU B 1 170 ? 5.367 -22.484 -22.578 1 87.06 170 GLU B O 1
ATOM 3906 N N . LYS B 1 171 ? 5.219 -21.844 -20.453 1 90.19 171 LYS B N 1
ATOM 3907 C CA . LYS B 1 171 ? 3.93 -21.188 -20.656 1 90.19 171 LYS B CA 1
ATOM 3908 C C . LYS B 1 171 ? 4.055 -20.016 -21.625 1 90.19 171 LYS B C 1
ATOM 3910 O O . LYS B 1 171 ? 3.09 -19.656 -22.312 1 90.19 171 LYS B O 1
ATOM 3915 N N . ILE B 1 172 ? 5.289 -19.453 -21.734 1 91.38 172 ILE B N 1
ATOM 3916 C CA . ILE B 1 172 ? 5.406 -18.25 -22.562 1 91.38 172 ILE B CA 1
ATOM 3917 C C . ILE B 1 172 ? 6.09 -18.609 -23.875 1 91.38 172 ILE B C 1
ATOM 3919 O O . ILE B 1 172 ? 6.426 -17.719 -24.656 1 91.38 172 ILE B O 1
ATOM 3923 N N . GLY B 1 173 ? 6.363 -19.906 -24.125 1 92.12 173 GLY B N 1
ATOM 3924 C CA . GLY B 1 173 ? 6.617 -20.453 -25.453 1 92.12 173 GLY B CA 1
ATOM 3925 C C . GLY B 1 173 ? 8.039 -20.219 -25.938 1 92.12 173 GLY B C 1
ATOM 3926 O O . GLY B 1 173 ? 8.289 -20.141 -27.141 1 92.12 173 GLY B O 1
ATOM 3927 N N . ILE B 1 174 ? 8.953 -20.062 -25.062 1 93.81 174 ILE B N 1
ATOM 3928 C CA . ILE B 1 174 ? 10.336 -19.812 -25.453 1 93.81 174 ILE B CA 1
ATOM 3929 C C . ILE B 1 174 ? 10.828 -20.922 -26.391 1 93.81 174 ILE B C 1
ATOM 3931 O O . ILE B 1 174 ? 10.68 -22.109 -26.078 1 93.81 174 ILE B O 1
ATOM 3935 N N . GLY B 1 175 ? 11.289 -20.547 -27.484 1 94.38 175 GLY B N 1
ATOM 3936 C CA . GLY B 1 175 ? 11.875 -21.484 -28.422 1 94.38 175 GLY B CA 1
ATOM 3937 C C . GLY B 1 175 ? 10.875 -22.031 -29.422 1 94.38 175 GLY B C 1
ATOM 3938 O O . GLY B 1 175 ? 11.258 -22.719 -30.375 1 94.38 175 GLY B O 1
ATOM 3939 N N . MET B 1 176 ? 9.664 -21.719 -29.266 1 95.38 176 MET B N 1
ATOM 3940 C CA . MET B 1 176 ? 8.625 -22.234 -30.156 1 95.38 176 MET B CA 1
ATOM 3941 C C . MET B 1 176 ? 8.531 -21.391 -31.422 1 95.38 176 MET B C 1
ATOM 3943 O O . MET B 1 176 ? 8.969 -20.234 -31.453 1 95.38 176 MET B O 1
ATOM 3947 N N . ASP B 1 177 ? 7.918 -22.062 -32.375 1 96.06 177 ASP B N 1
ATOM 3948 C CA . ASP B 1 177 ? 7.477 -21.312 -33.562 1 96.06 177 ASP B CA 1
ATOM 3949 C C . ASP B 1 177 ? 6.309 -20.391 -33.219 1 96.06 177 ASP B C 1
ATOM 3951 O O . ASP B 1 177 ? 5.371 -20.797 -32.531 1 96.06 177 ASP B O 1
ATOM 3955 N N . PRO B 1 178 ? 6.43 -19.125 -33.688 1 96 178 PRO B N 1
ATOM 3956 C CA . PRO B 1 178 ? 5.391 -18.156 -33.312 1 96 178 PRO B CA 1
ATOM 3957 C C . PRO B 1 178 ? 3.988 -18.625 -33.688 1 96 178 PRO B C 1
ATOM 3959 O O . PRO B 1 178 ? 3.041 -18.422 -32.938 1 96 178 PRO B O 1
ATOM 3962 N N . GLU B 1 179 ? 3.818 -19.203 -34.844 1 95.25 179 GLU B N 1
ATOM 3963 C CA . GLU B 1 179 ? 2.5 -19.656 -35.25 1 95.25 179 GLU B CA 1
ATOM 3964 C C . GLU B 1 179 ? 2.012 -20.812 -34.406 1 95.25 179 GLU B C 1
ATOM 3966 O O . GLU B 1 179 ? 0.829 -20.891 -34.062 1 95.25 179 GLU B O 1
ATOM 3971 N N . GLU B 1 180 ? 2.91 -21.641 -34.156 1 95 180 GLU B N 1
ATOM 3972 C CA . GLU B 1 180 ? 2.576 -22.766 -33.281 1 95 180 GLU B CA 1
ATOM 3973 C C . GLU B 1 180 ? 2.182 -22.281 -31.875 1 95 180 GLU B C 1
ATOM 3975 O O . GLU B 1 180 ? 1.252 -22.812 -31.266 1 95 180 GLU B O 1
ATOM 3980 N N . TYR B 1 181 ? 2.934 -21.297 -31.484 1 94.38 181 TYR B N 1
ATOM 3981 C CA . TYR B 1 181 ? 2.643 -20.734 -30.156 1 94.38 181 TYR B CA 1
ATOM 3982 C C . TYR B 1 181 ? 1.264 -20.094 -30.141 1 94.38 181 TYR B C 1
ATOM 3984 O O . TYR B 1 181 ? 0.476 -20.328 -29.219 1 94.38 181 TYR B O 1
ATOM 3992 N N . MET B 1 182 ? 0.955 -19.344 -31.094 1 92.94 182 MET B N 1
ATOM 3993 C CA . MET B 1 182 ? -0.337 -18.656 -31.172 1 92.94 182 MET B CA 1
ATOM 3994 C C . MET B 1 182 ? -1.476 -19.672 -31.25 1 92.94 182 MET B C 1
ATOM 3996 O O . MET B 1 182 ? -2.535 -19.469 -30.656 1 92.94 182 MET B O 1
ATOM 4000 N N . LYS B 1 183 ? -1.222 -20.734 -31.984 1 93.19 183 LYS B N 1
ATOM 4001 C CA . LYS B 1 183 ? -2.211 -21.812 -32.062 1 93.19 183 LYS B CA 1
ATOM 4002 C C . LYS B 1 183 ? -2.443 -22.453 -30.703 1 93.19 183 LYS B C 1
ATOM 4004 O O . LYS B 1 183 ? -3.586 -22.703 -30.312 1 93.19 183 LYS B O 1
ATOM 4009 N N . ALA B 1 184 ? -1.37 -22.656 -30.031 1 91.62 184 ALA B N 1
ATOM 4010 C CA . ALA B 1 184 ? -1.454 -23.25 -28.703 1 91.62 184 ALA B CA 1
ATOM 4011 C C . ALA B 1 184 ? -2.217 -22.344 -27.75 1 91.62 184 ALA B C 1
ATOM 4013 O O . ALA B 1 184 ? -2.971 -22.828 -26.891 1 91.62 184 ALA B O 1
ATOM 4014 N N . LEU B 1 185 ? -2.053 -21.047 -27.859 1 88.31 185 LEU B N 1
ATOM 4015 C CA . LEU B 1 185 ? -2.781 -20.078 -27.047 1 88.31 185 LEU B CA 1
ATOM 4016 C C . LEU B 1 185 ? -4.277 -20.141 -27.344 1 88.31 185 LEU B C 1
ATOM 4018 O O . LEU B 1 185 ? -5.094 -20.203 -26.422 1 88.31 185 LEU B O 1
ATOM 4022 N N . ARG B 1 186 ? -4.527 -20.188 -28.578 1 87.75 186 ARG B N 1
ATOM 4023 C CA . ARG B 1 186 ? -5.922 -20.203 -29.016 1 87.75 186 ARG B CA 1
ATOM 4024 C C . ARG B 1 186 ? -6.621 -21.484 -28.547 1 87.75 186 ARG B C 1
ATOM 4026 O O . ARG B 1 186 ? -7.801 -21.453 -28.188 1 87.75 186 ARG B O 1
ATOM 4033 N N . GLU B 1 187 ? -5.855 -22.531 -28.547 1 90.38 187 GLU B N 1
ATOM 4034 C CA . GLU B 1 187 ? -6.426 -23.828 -28.188 1 90.38 187 GLU B CA 1
ATOM 4035 C C . GLU B 1 187 ? -6.418 -24.047 -26.688 1 90.38 187 GLU B C 1
ATOM 4037 O O . GLU B 1 187 ? -6.945 -25.047 -26.188 1 90.38 187 GLU B O 1
ATOM 4042 N N . GLY B 1 188 ? -5.82 -23.125 -25.984 1 84.25 188 GLY B N 1
ATOM 4043 C CA . GLY B 1 188 ? -5.781 -23.234 -24.531 1 84.25 188 GLY B CA 1
ATOM 4044 C C . GLY B 1 188 ? -4.73 -24.203 -24.031 1 84.25 188 GLY B C 1
ATOM 4045 O O . GLY B 1 188 ? -4.742 -24.594 -22.859 1 84.25 188 GLY B O 1
ATOM 4046 N N . LYS B 1 189 ? -3.842 -24.641 -24.938 1 86.81 189 LYS B N 1
ATOM 4047 C CA . LYS B 1 189 ? -2.76 -25.547 -24.547 1 86.81 189 LYS B CA 1
ATOM 4048 C C . LYS B 1 189 ? -1.679 -24.797 -23.766 1 86.81 189 LYS B C 1
ATOM 4050 O O . LYS B 1 189 ? -0.996 -25.375 -22.938 1 86.81 189 LYS B O 1
ATOM 4055 N N . LEU B 1 190 ? -1.505 -23.531 -24.125 1 87.19 190 LEU B N 1
ATOM 4056 C CA . LEU B 1 190 ? -0.653 -22.594 -23.391 1 87.19 190 LEU B CA 1
ATOM 4057 C C . LEU B 1 190 ? -1.44 -21.375 -22.953 1 87.19 190 LEU B C 1
ATOM 4059 O O . LEU B 1 190 ? -2.439 -21.016 -23.594 1 87.19 190 LEU B O 1
ATOM 4063 N N . THR B 1 191 ? -1.016 -20.875 -21.922 1 84.81 191 THR B N 1
ATOM 4064 C CA . THR B 1 191 ? -1.847 -19.812 -21.391 1 84.81 191 THR B CA 1
ATOM 4065 C C . THR B 1 191 ? -1.133 -18.469 -21.516 1 84.81 191 THR B C 1
ATOM 4067 O O . THR B 1 191 ? -1.776 -17.406 -21.516 1 84.81 191 THR B O 1
ATOM 4070 N N . GLY B 1 192 ? 0.204 -18.531 -21.656 1 90.31 192 GLY B N 1
ATOM 4071 C CA . GLY B 1 192 ? 0.909 -17.266 -21.422 1 90.31 192 GLY B CA 1
ATOM 4072 C C . GLY B 1 192 ? 0.703 -16.719 -20.031 1 90.31 192 GLY B C 1
ATOM 4073 O O . GLY B 1 192 ? 0.766 -17.453 -19.047 1 90.31 192 GLY B O 1
ATOM 4074 N N . HIS B 1 193 ? 0.535 -15.391 -19.969 1 92.06 193 HIS B N 1
ATOM 4075 C CA . HIS B 1 193 ? 0.192 -14.781 -18.688 1 92.06 193 HIS B CA 1
ATOM 4076 C C . HIS B 1 193 ? -1.312 -14.82 -18.453 1 92.06 193 HIS B C 1
ATOM 4078 O O . HIS B 1 193 ? -2.102 -14.562 -19.359 1 92.06 193 HIS B O 1
ATOM 4084 N N . VAL B 1 194 ? -1.691 -15.18 -17.266 1 93.5 194 VAL B N 1
ATOM 4085 C CA . VAL B 1 194 ? -3.09 -15.203 -16.859 1 93.5 194 VAL B CA 1
ATOM 4086 C C . VAL B 1 194 ? -3.338 -14.117 -15.812 1 93.5 194 VAL B C 1
ATOM 4088 O O . VAL B 1 194 ? -2.557 -13.961 -14.867 1 93.5 194 VAL B O 1
ATOM 4091 N N . GLY B 1 195 ? -4.422 -13.289 -16 1 96.31 195 GLY B N 1
ATOM 4092 C CA . GLY B 1 195 ? -4.84 -12.43 -14.906 1 96.31 195 GLY B CA 1
ATOM 4093 C C . GLY B 1 195 ? -4.809 -10.953 -15.266 1 96.31 195 GLY B C 1
ATOM 4094 O O . GLY B 1 195 ? -4.93 -10.094 -14.391 1 96.31 195 GLY B O 1
ATOM 4095 N N . TYR B 1 196 ? -4.645 -10.648 -16.625 1 97.19 196 TYR B N 1
ATOM 4096 C CA . TYR B 1 196 ? -4.684 -9.242 -17.016 1 97.19 196 TYR B CA 1
ATOM 4097 C C . TYR B 1 196 ? -5.996 -8.594 -16.594 1 97.19 196 TYR B C 1
ATOM 4099 O O . TYR B 1 196 ? -5.996 -7.551 -15.945 1 97.19 196 TYR B O 1
ATOM 4107 N N . ALA B 1 197 ? -7.047 -9.273 -16.984 1 97.88 197 ALA B N 1
ATOM 4108 C CA . ALA B 1 197 ? -8.375 -8.727 -16.688 1 97.88 197 ALA B CA 1
ATOM 4109 C C . ALA B 1 197 ? -8.633 -8.672 -15.188 1 97.88 197 ALA B C 1
ATOM 4111 O O . ALA B 1 197 ? -9.227 -7.719 -14.688 1 97.88 197 ALA B O 1
ATOM 4112 N N . GLU B 1 198 ? -8.242 -9.719 -14.508 1 98.62 198 GLU B N 1
ATOM 4113 C CA . GLU B 1 198 ? -8.43 -9.773 -13.062 1 98.62 198 GLU B CA 1
ATOM 4114 C C . GLU B 1 198 ? -7.805 -8.562 -12.383 1 98.62 198 GLU B C 1
ATOM 4116 O O . GLU B 1 198 ? -8.422 -7.945 -11.508 1 98.62 198 GLU B O 1
ATOM 4121 N N . SER B 1 199 ? -6.59 -8.141 -12.812 1 98.81 199 SER B N 1
ATOM 4122 C CA . SER B 1 199 ? -5.926 -6.973 -12.234 1 98.81 199 SER B CA 1
ATOM 4123 C C . SER B 1 199 ? -6.68 -5.688 -12.555 1 98.81 199 SER B C 1
ATOM 4125 O O . SER B 1 199 ? -6.824 -4.816 -11.703 1 98.81 199 SER B O 1
ATOM 4127 N N . VAL B 1 200 ? -7.145 -5.609 -13.789 1 98.88 200 VAL B N 1
ATOM 4128 C CA . VAL B 1 200 ? -7.906 -4.434 -14.195 1 98.88 200 VAL B CA 1
ATOM 4129 C C . VAL B 1 200 ? -9.164 -4.309 -13.336 1 98.88 200 VAL B C 1
ATOM 4131 O O . VAL B 1 200 ? -9.461 -3.234 -12.805 1 98.88 200 VAL B O 1
ATOM 4134 N N . TYR B 1 201 ? -9.828 -5.41 -13.117 1 98.69 201 TYR B N 1
ATOM 4135 C CA . TYR B 1 201 ? -11.086 -5.402 -12.367 1 98.69 201 TYR B CA 1
ATOM 4136 C C . TYR B 1 201 ? -10.828 -5.141 -10.891 1 98.69 201 TYR B C 1
ATOM 4138 O O . TYR B 1 201 ? -11.656 -4.523 -10.211 1 98.69 201 TYR B O 1
ATOM 4146 N N . LEU B 1 202 ? -9.711 -5.57 -10.375 1 98.81 202 LEU B N 1
ATOM 4147 C CA . LEU B 1 202 ? -9.375 -5.258 -8.984 1 98.81 202 LEU B CA 1
ATOM 4148 C C . LEU B 1 202 ? -9.266 -3.752 -8.781 1 98.81 202 LEU B C 1
ATOM 4150 O O . LEU B 1 202 ? -9.781 -3.213 -7.801 1 98.81 202 LEU B O 1
ATOM 4154 N N . ILE B 1 203 ? -8.594 -3.088 -9.703 1 98.88 203 ILE B N 1
ATOM 4155 C CA . ILE B 1 203 ? -8.445 -1.642 -9.602 1 98.88 203 ILE B CA 1
ATOM 4156 C C . ILE B 1 203 ? -9.812 -0.969 -9.688 1 98.88 203 ILE B C 1
ATOM 4158 O O . ILE B 1 203 ? -10.133 -0.094 -8.883 1 98.88 203 ILE B O 1
ATOM 4162 N N . ALA B 1 204 ? -10.602 -1.464 -10.641 1 98.56 204 ALA B N 1
ATOM 4163 C CA . ALA B 1 204 ? -11.938 -0.904 -10.805 1 98.56 204 ALA B CA 1
ATOM 4164 C C . ALA B 1 204 ? -12.797 -1.161 -9.57 1 98.56 204 ALA B C 1
ATOM 4166 O O . ALA B 1 204 ? -13.555 -0.29 -9.141 1 98.56 204 ALA B O 1
ATOM 4167 N N . ASP B 1 205 ? -12.68 -2.35 -9.039 1 97.94 205 ASP B N 1
ATOM 4168 C CA . ASP B 1 205 ? -13.422 -2.732 -7.84 1 97.94 205 ASP B CA 1
ATOM 4169 C C . ASP B 1 205 ? -13.078 -1.819 -6.664 1 97.94 205 ASP B C 1
ATOM 4171 O O . ASP B 1 205 ? -13.969 -1.343 -5.961 1 97.94 205 ASP B O 1
ATOM 4175 N N . ALA B 1 206 ? -11.812 -1.555 -6.465 1 98.31 206 ALA B N 1
ATOM 4176 C CA . ALA B 1 206 ? -11.367 -0.67 -5.391 1 98.31 206 ALA B CA 1
ATOM 4177 C C . ALA B 1 206 ? -11.969 0.724 -5.543 1 98.31 206 ALA B C 1
ATOM 4179 O O . ALA B 1 206 ? -12.297 1.379 -4.551 1 98.31 206 ALA B O 1
ATOM 4180 N N . ALA B 1 207 ? -12.117 1.157 -6.758 1 97.75 207 ALA B N 1
ATOM 4181 C CA . ALA B 1 207 ? -12.609 2.5 -7.062 1 97.75 207 ALA B CA 1
ATOM 4182 C C . ALA B 1 207 ? -14.133 2.545 -7.035 1 97.75 207 ALA B C 1
ATOM 4184 O O . ALA B 1 207 ? -14.727 3.621 -7.117 1 97.75 207 ALA B O 1
ATOM 4185 N N . GLY B 1 208 ? -14.797 1.375 -7.035 1 96.75 208 GLY B N 1
ATOM 4186 C CA . GLY B 1 208 ? -16.25 1.316 -7.102 1 96.75 208 GLY B CA 1
ATOM 4187 C C . GLY B 1 208 ? -16.797 1.715 -8.453 1 96.75 208 GLY B C 1
ATOM 4188 O O . GLY B 1 208 ? -17.875 2.32 -8.539 1 96.75 208 GLY B O 1
ATOM 4189 N N . ILE B 1 209 ? -16.031 1.416 -9.492 1 96.44 209 ILE B N 1
ATOM 4190 C CA . ILE B 1 209 ? -16.484 1.832 -10.812 1 96.44 209 ILE B CA 1
ATOM 4191 C C . ILE B 1 209 ? -16.859 0.604 -11.648 1 96.44 209 ILE B C 1
ATOM 4193 O O . ILE B 1 209 ? -16.234 -0.456 -11.5 1 96.44 209 ILE B O 1
ATOM 4197 N N . HIS B 1 210 ? -17.812 0.746 -12.477 1 96.38 210 HIS B N 1
ATOM 4198 C CA . HIS B 1 210 ? -18.172 -0.238 -13.492 1 96.38 210 HIS B CA 1
ATOM 4199 C C . HIS B 1 210 ? -17.578 0.123 -14.852 1 96.38 210 HIS B C 1
ATOM 4201 O O . HIS B 1 210 ? -17.953 1.137 -15.445 1 96.38 210 HIS B O 1
ATOM 4207 N N . LEU B 1 211 ? -16.719 -0.667 -15.312 1 97.75 211 LEU B N 1
ATOM 4208 C CA . LEU B 1 211 ? -16.062 -0.421 -16.594 1 97.75 211 LEU B CA 1
ATOM 4209 C C . LEU B 1 211 ? -16.984 -0.754 -17.75 1 97.75 211 LEU B C 1
ATOM 4211 O O . LEU B 1 211 ? -17.766 -1.705 -17.672 1 97.75 211 LEU B O 1
ATOM 4215 N N . ASP B 1 212 ? -16.859 -0.002 -18.859 1 97.88 212 ASP B N 1
ATOM 4216 C CA . ASP B 1 212 ? -17.625 -0.273 -20.062 1 97.88 212 ASP B CA 1
ATOM 4217 C C . ASP B 1 212 ? -17.062 -1.466 -20.828 1 97.88 212 ASP B C 1
ATOM 4219 O O . ASP B 1 212 ? -17.797 -2.215 -21.469 1 97.88 212 ASP B O 1
ATOM 4223 N N . LYS B 1 213 ? -15.766 -1.543 -20.734 1 97.5 213 LYS B N 1
ATOM 4224 C CA . LYS B 1 213 ? -15.062 -2.559 -21.516 1 97.5 213 LYS B CA 1
ATOM 4225 C C . LYS B 1 213 ? -13.703 -2.881 -20.891 1 97.5 213 LYS B C 1
ATOM 4227 O O . LYS B 1 213 ? -13.016 -1.985 -20.406 1 97.5 213 LYS B O 1
ATOM 4232 N N . VAL B 1 214 ? -13.445 -4.152 -20.828 1 98.19 214 VAL B N 1
ATOM 4233 C CA . VAL B 1 214 ? -12.109 -4.629 -20.469 1 98.19 214 VAL B CA 1
ATOM 4234 C C . VAL B 1 214 ? -11.523 -5.441 -21.625 1 98.19 214 VAL B C 1
ATOM 4236 O O . VAL B 1 214 ? -12.188 -6.316 -22.188 1 98.19 214 VAL B O 1
ATOM 4239 N N . GLU B 1 215 ? -10.273 -5.105 -22 1 97.31 215 GLU B N 1
ATOM 4240 C CA . GLU B 1 215 ? -9.578 -5.809 -23.078 1 97.31 215 GLU B CA 1
ATOM 4241 C C . GLU B 1 215 ? -8.266 -6.406 -22.594 1 97.31 215 GLU B C 1
ATOM 4243 O O . GLU B 1 215 ? -7.57 -5.801 -21.766 1 97.31 215 GLU B O 1
ATOM 4248 N N . GLU B 1 216 ? -8.047 -7.578 -22.984 1 95.38 216 GLU B N 1
ATOM 4249 C CA . GLU B 1 216 ? -6.746 -8.211 -22.766 1 95.38 216 GLU B CA 1
ATOM 4250 C C . GLU B 1 216 ? -6.148 -8.719 -24.062 1 95.38 216 GLU B C 1
ATOM 4252 O O . GLU B 1 216 ? -6.867 -9.211 -24.938 1 95.38 216 GLU B O 1
ATOM 4257 N N . ARG B 1 217 ? -4.879 -8.516 -24.172 1 93.62 217 ARG B N 1
ATOM 4258 C CA . ARG B 1 217 ? -4.141 -9.008 -25.344 1 93.62 217 ARG B CA 1
ATOM 4259 C C . ARG B 1 217 ? -2.738 -9.461 -24.938 1 93.62 217 ARG B C 1
ATOM 4261 O O . ARG B 1 217 ? -2.164 -8.945 -23.984 1 93.62 217 ARG B O 1
ATOM 4268 N N . GLN B 1 218 ? -2.266 -10.484 -25.641 1 93.81 218 GLN B N 1
ATOM 4269 C CA . GLN B 1 218 ? -0.879 -10.914 -25.5 1 93.81 218 GLN B CA 1
ATOM 4270 C C . GLN B 1 218 ? -0.336 -11.461 -26.812 1 93.81 218 GLN B C 1
ATOM 4272 O O . GLN B 1 218 ? -1.068 -12.094 -27.578 1 93.81 218 GLN B O 1
ATOM 4277 N N . GLU B 1 219 ? 0.878 -11.18 -27.109 1 93.75 219 GLU B N 1
ATOM 4278 C CA . GLU B 1 219 ? 1.539 -11.625 -28.344 1 93.75 219 GLU B CA 1
ATOM 4279 C C . GLU B 1 219 ? 2.963 -12.094 -28.062 1 93.75 219 GLU B C 1
ATOM 4281 O O . GLU B 1 219 ? 3.582 -11.664 -27.078 1 93.75 219 GLU B O 1
ATOM 4286 N N . PRO B 1 220 ? 3.426 -12.953 -28.938 1 96.12 220 PRO B N 1
ATOM 4287 C CA . PRO B 1 220 ? 4.801 -13.422 -28.75 1 96.12 220 PRO B CA 1
ATOM 4288 C C . PRO B 1 220 ? 5.84 -12.367 -29.141 1 96.12 220 PRO B C 1
ATOM 4290 O O . PRO B 1 220 ? 5.574 -11.523 -29.984 1 96.12 220 PRO B O 1
ATOM 4293 N N . ILE B 1 221 ? 6.953 -12.352 -28.422 1 96.94 221 ILE B N 1
ATOM 4294 C CA . ILE B 1 221 ? 8.148 -11.625 -28.828 1 96.94 221 ILE B CA 1
ATOM 4295 C C . ILE B 1 221 ? 9.086 -12.555 -29.578 1 96.94 221 ILE B C 1
ATOM 4297 O O . ILE B 1 221 ? 9.43 -13.641 -29.094 1 96.94 221 ILE B O 1
ATOM 4301 N N . ILE B 1 222 ? 9.484 -12.133 -30.734 1 97.31 222 ILE B N 1
ATOM 4302 C CA . ILE B 1 222 ? 10.227 -13.008 -31.641 1 97.31 222 ILE B CA 1
ATOM 4303 C C . ILE B 1 222 ? 11.695 -12.594 -31.656 1 97.31 222 ILE B C 1
ATOM 4305 O O . ILE B 1 222 ? 12.016 -11.406 -31.703 1 97.31 222 ILE B O 1
ATOM 4309 N N . ALA B 1 223 ? 12.57 -13.586 -31.641 1 97 223 ALA B N 1
ATOM 4310 C CA . ALA B 1 223 ? 14 -13.328 -31.703 1 97 223 ALA B CA 1
ATOM 4311 C C . ALA B 1 223 ? 14.391 -12.742 -33.062 1 97 223 ALA B C 1
ATOM 4313 O O . ALA B 1 223 ? 14.016 -13.289 -34.094 1 97 223 ALA B O 1
ATOM 4314 N N . ASP B 1 224 ? 15.18 -11.711 -33.062 1 96.19 224 ASP B N 1
ATOM 4315 C CA . ASP B 1 224 ? 15.633 -11.109 -34.312 1 96.19 224 ASP B CA 1
ATOM 4316 C C . ASP B 1 224 ? 16.984 -11.68 -34.719 1 96.19 224 ASP B C 1
ATOM 4318 O O . ASP B 1 224 ? 17.453 -11.43 -35.844 1 96.19 224 ASP B O 1
ATOM 4322 N N . LYS B 1 225 ? 17.625 -12.359 -33.875 1 96.75 225 LYS B N 1
ATOM 4323 C CA . LYS B 1 225 ? 18.875 -13.055 -34.125 1 96.75 225 LYS B CA 1
ATOM 4324 C C . LYS B 1 225 ? 19 -14.297 -33.25 1 96.75 225 LYS B C 1
ATOM 4326 O O . LYS B 1 225 ? 18.219 -14.477 -32.312 1 96.75 225 LYS B O 1
ATOM 4331 N N . ASP B 1 226 ? 19.953 -15.195 -33.688 1 96.25 226 ASP B N 1
ATOM 4332 C CA . ASP B 1 226 ? 20.25 -16.297 -32.812 1 96.25 226 ASP B CA 1
ATOM 4333 C C . ASP B 1 226 ? 20.766 -15.797 -31.453 1 96.25 226 ASP B C 1
ATOM 4335 O O . ASP B 1 226 ? 21.531 -14.828 -31.391 1 96.25 226 ASP B O 1
ATOM 4339 N N . MET B 1 227 ? 20.25 -16.406 -30.406 1 93.81 227 MET B N 1
ATOM 4340 C CA . MET B 1 227 ? 20.641 -15.93 -29.078 1 93.81 227 MET B CA 1
ATOM 4341 C C . MET B 1 227 ? 20.844 -17.094 -28.125 1 93.81 227 MET B C 1
ATOM 4343 O O . MET B 1 227 ? 20.188 -18.141 -28.25 1 93.81 227 MET B O 1
ATOM 4347 N N . ILE B 1 228 ? 21.812 -16.922 -27.266 1 93.56 228 ILE B N 1
ATOM 4348 C CA . ILE B 1 228 ? 22.062 -17.828 -26.156 1 93.56 228 ILE B CA 1
ATOM 4349 C C . ILE B 1 228 ? 22.047 -17.062 -24.844 1 93.56 228 ILE B C 1
ATOM 4351 O O . ILE B 1 228 ? 22.859 -16.156 -24.641 1 93.56 228 ILE B O 1
ATOM 4355 N N . ILE B 1 229 ? 21.109 -17.359 -24.031 1 91.69 229 ILE B N 1
ATOM 4356 C CA . ILE B 1 229 ? 21 -16.766 -22.703 1 91.69 229 ILE B CA 1
ATOM 4357 C C . ILE B 1 229 ? 20.875 -17.859 -21.656 1 91.69 229 ILE B C 1
ATOM 4359 O O . ILE B 1 229 ? 19.844 -18.531 -21.578 1 91.69 229 ILE B O 1
ATOM 4363 N N . GLY B 1 230 ? 21.938 -18.016 -20.844 1 89.5 230 GLY B N 1
ATOM 4364 C CA . GLY B 1 230 ? 21.938 -19.125 -19.922 1 89.5 230 GLY B CA 1
ATOM 4365 C C . GLY B 1 230 ? 21.797 -20.484 -20.594 1 89.5 230 GLY B C 1
ATOM 4366 O O . GLY B 1 230 ? 22.578 -20.797 -21.5 1 89.5 230 GLY B O 1
ATOM 4367 N N . GLU B 1 231 ? 20.688 -21.125 -20.219 1 91 231 GLU B N 1
ATOM 4368 C CA . GLU B 1 231 ? 20.484 -22.453 -20.781 1 91 231 GLU B CA 1
ATOM 4369 C C . GLU B 1 231 ? 19.609 -22.406 -22.031 1 91 231 GLU B C 1
ATOM 4371 O O . GLU B 1 231 ? 19.359 -23.438 -22.672 1 91 231 GLU B O 1
ATOM 4376 N N . PHE B 1 232 ? 19.25 -21.203 -22.344 1 93.38 232 PHE B N 1
ATOM 4377 C CA . PHE B 1 232 ? 18.297 -21.078 -23.438 1 93.38 232 PHE B CA 1
ATOM 4378 C C . PHE B 1 232 ? 19.016 -20.766 -24.75 1 93.38 232 PHE B C 1
ATOM 4380 O O . PHE B 1 232 ? 19.812 -19.812 -24.828 1 93.38 232 PHE B O 1
ATOM 4387 N N . LYS B 1 233 ? 18.812 -21.625 -25.719 1 94.56 233 LYS B N 1
ATOM 4388 C CA . LYS B 1 233 ? 19.25 -21.406 -27.109 1 94.56 233 LYS B CA 1
ATOM 4389 C C . LYS B 1 233 ? 18.047 -21.234 -28.031 1 94.56 233 LYS B C 1
ATOM 4391 O O . LYS B 1 233 ? 17.25 -22.156 -28.203 1 94.56 233 LYS B O 1
ATOM 4396 N N . VAL B 1 234 ? 17.969 -20.047 -28.547 1 96.44 234 VAL B N 1
ATOM 4397 C CA . VAL B 1 234 ? 16.828 -19.734 -29.391 1 96.44 234 VAL B CA 1
ATOM 4398 C C . VAL B 1 234 ? 17.328 -19.234 -30.75 1 96.44 234 VAL B C 1
ATOM 4400 O O . VAL B 1 234 ? 18.297 -18.484 -30.828 1 96.44 234 VAL B O 1
ATOM 4403 N N . ARG B 1 235 ? 16.703 -19.719 -31.859 1 96.25 235 ARG B N 1
ATOM 4404 C CA . ARG B 1 235 ? 17.047 -19.281 -33.219 1 96.25 235 ARG B CA 1
ATOM 4405 C C . ARG B 1 235 ? 16.25 -18.062 -33.625 1 96.25 235 ARG B C 1
ATOM 4407 O O . ARG B 1 235 ? 15.156 -17.812 -33.094 1 96.25 235 ARG B O 1
ATOM 4414 N N . LYS B 1 236 ? 16.875 -17.344 -34.469 1 97.19 236 LYS B N 1
ATOM 4415 C CA . LYS B 1 236 ? 16.125 -16.266 -35.094 1 97.19 236 LYS B CA 1
ATOM 4416 C C . LYS B 1 236 ? 14.75 -16.75 -35.531 1 97.19 236 LYS B C 1
ATOM 4418 O O . LYS B 1 236 ? 14.633 -17.828 -36.125 1 97.19 236 LYS B O 1
ATOM 4423 N N . GLY B 1 237 ? 13.758 -15.938 -35.156 1 97.44 237 GLY B N 1
ATOM 4424 C CA . GLY B 1 237 ? 12.414 -16.266 -35.625 1 97.44 237 GLY B CA 1
ATOM 4425 C C . GLY B 1 237 ? 11.625 -17.062 -34.594 1 97.44 237 GLY B C 1
ATOM 4426 O O . GLY B 1 237 ? 10.406 -17.219 -34.719 1 97.44 237 GLY B O 1
ATOM 4427 N N . GLU B 1 238 ? 12.273 -17.469 -33.594 1 97.62 238 GLU B N 1
ATOM 4428 C CA . GLU B 1 238 ? 11.594 -18.219 -32.531 1 97.62 238 GLU B CA 1
ATOM 4429 C C . GLU B 1 238 ? 11.117 -17.297 -31.406 1 97.62 238 GLU B C 1
ATOM 4431 O O . GLU B 1 238 ? 11.57 -16.156 -31.297 1 97.62 238 GLU B O 1
ATOM 4436 N N . VAL B 1 239 ? 10.203 -17.812 -30.672 1 97.38 239 VAL B N 1
ATOM 4437 C CA . VAL B 1 239 ? 9.617 -17.047 -29.562 1 97.38 239 VAL B CA 1
ATOM 4438 C C . VAL B 1 239 ? 10.625 -16.938 -28.422 1 97.38 239 VAL B C 1
ATOM 4440 O O . VAL B 1 239 ? 11.234 -17.922 -28.016 1 97.38 239 VAL B O 1
ATOM 4443 N N . ILE B 1 240 ? 10.789 -15.672 -27.922 1 96.94 240 ILE B N 1
ATOM 4444 C CA . ILE B 1 240 ? 11.688 -15.484 -26.797 1 96.94 240 ILE B CA 1
ATOM 4445 C C . ILE B 1 240 ? 10.898 -15.031 -25.578 1 96.94 240 ILE B C 1
ATOM 4447 O O . ILE B 1 240 ? 11.477 -14.797 -24.516 1 96.94 240 ILE B O 1
ATOM 4451 N N . GLY B 1 241 ? 9.633 -14.891 -25.703 1 96.5 241 GLY B N 1
ATOM 4452 C CA . GLY B 1 241 ? 8.773 -14.477 -24.609 1 96.5 241 GLY B CA 1
ATOM 4453 C C . GLY B 1 241 ? 7.469 -13.859 -25.078 1 96.5 241 GLY B C 1
ATOM 4454 O O . GLY B 1 241 ? 7.008 -14.141 -26.188 1 96.5 241 GLY B O 1
ATOM 4455 N N . ILE B 1 242 ? 6.832 -13.133 -24.188 1 96.56 242 ILE B N 1
ATOM 4456 C CA . ILE B 1 242 ? 5.527 -12.562 -24.5 1 96.56 242 ILE B CA 1
ATOM 4457 C C . ILE B 1 242 ? 5.465 -11.109 -24.031 1 96.56 242 ILE B C 1
ATOM 4459 O O . ILE B 1 242 ? 6.219 -10.711 -23.141 1 96.56 242 ILE B O 1
ATOM 4463 N N . LYS B 1 243 ? 4.688 -10.367 -24.656 1 96.62 243 LYS B N 1
ATOM 4464 C CA . LYS B 1 243 ? 4.234 -9.047 -24.219 1 96.62 243 LYS B CA 1
ATOM 4465 C C . LYS B 1 243 ? 2.713 -8.938 -24.281 1 96.62 243 LYS B C 1
ATOM 4467 O O . LYS B 1 243 ? 2.086 -9.484 -25.188 1 96.62 243 LYS B O 1
ATOM 4472 N N . GLY B 1 244 ? 2.137 -8.375 -23.281 1 96.56 244 GLY B N 1
ATOM 4473 C CA . GLY B 1 244 ? 0.688 -8.25 -23.25 1 96.56 244 GLY B CA 1
ATOM 4474 C C . GLY B 1 244 ? 0.203 -7.121 -22.359 1 96.56 244 GLY B C 1
ATOM 4475 O O . GLY B 1 244 ? 1.009 -6.383 -21.781 1 96.56 244 GLY B O 1
ATOM 4476 N N . TYR B 1 245 ? -1.136 -6.918 -22.422 1 97.69 245 TYR B N 1
ATOM 4477 C CA . TYR B 1 245 ? -1.71 -5.844 -21.609 1 97.69 245 TYR B CA 1
ATOM 4478 C C . TYR B 1 245 ? -3.164 -6.141 -21.266 1 97.69 245 TYR B C 1
ATOM 4480 O O . TYR B 1 245 ? -3.791 -7.008 -21.875 1 97.69 245 TYR B O 1
ATOM 4488 N N . GLY B 1 246 ? -3.607 -5.633 -20.156 1 98.44 246 GLY B N 1
ATOM 4489 C CA . GLY B 1 246 ? -5.004 -5.441 -19.812 1 98.44 246 GLY B CA 1
ATOM 4490 C C . GLY B 1 246 ? -5.395 -3.979 -19.703 1 98.44 246 GLY B C 1
ATOM 4491 O O . GLY B 1 246 ? -4.629 -3.16 -19.188 1 98.44 246 GLY B O 1
ATOM 4492 N N . THR B 1 247 ? -6.57 -3.639 -20.281 1 98.56 247 THR B N 1
ATOM 4493 C CA . THR B 1 247 ? -7.008 -2.246 -20.234 1 98.56 247 THR B CA 1
ATOM 4494 C C . THR B 1 247 ? -8.477 -2.15 -19.828 1 98.56 247 THR B C 1
ATOM 4496 O O . THR B 1 247 ? -9.273 -3.035 -20.156 1 98.56 247 THR B O 1
ATOM 4499 N N . GLY B 1 248 ? -8.773 -1.187 -19.031 1 98.62 248 GLY B N 1
ATOM 4500 C CA . GLY B 1 248 ? -10.141 -0.853 -18.672 1 98.62 248 GLY B CA 1
ATOM 4501 C C . GLY B 1 248 ? -10.594 0.493 -19.219 1 98.62 248 GLY B C 1
ATOM 4502 O O . GLY B 1 248 ? -9.844 1.469 -19.156 1 98.62 248 GLY B O 1
ATOM 4503 N N . TYR B 1 249 ? -11.828 0.478 -19.797 1 98.38 249 TYR B N 1
ATOM 4504 C CA . TYR B 1 249 ? -12.375 1.693 -20.406 1 98.38 249 TYR B CA 1
ATOM 4505 C C . TYR B 1 249 ? -13.609 2.17 -19.641 1 98.38 249 TYR B C 1
ATOM 4507 O O . TYR B 1 249 ? -14.398 1.358 -19.156 1 98.38 249 TYR B O 1
ATOM 4515 N N . LYS B 1 250 ? -13.75 3.416 -19.516 1 97.5 250 LYS B N 1
ATOM 4516 C CA . LYS B 1 250 ? -14.945 4.094 -19.016 1 97.5 250 LYS B CA 1
ATOM 4517 C C . LYS B 1 250 ? -15.242 5.348 -19.844 1 97.5 250 LYS B C 1
ATOM 4519 O O . LYS B 1 250 ? -14.352 6.168 -20.078 1 97.5 250 LYS B O 1
ATOM 4524 N N . ASN B 1 251 ? -16.5 5.512 -20.328 1 95.69 251 ASN B N 1
ATOM 4525 C CA . ASN B 1 251 ? -16.906 6.648 -21.156 1 95.69 251 ASN B CA 1
ATOM 4526 C C . ASN B 1 251 ? -15.961 6.855 -22.328 1 95.69 251 ASN B C 1
ATOM 4528 O O . ASN B 1 251 ? -15.492 7.969 -22.562 1 95.69 251 ASN B O 1
ATOM 4532 N N . ARG B 1 252 ? -15.523 5.789 -22.938 1 94.81 252 ARG B N 1
ATOM 4533 C CA . ARG B 1 252 ? -14.727 5.727 -24.156 1 94.81 252 ARG B CA 1
ATOM 4534 C C . ARG B 1 252 ? -13.289 6.168 -23.891 1 94.81 252 ARG B C 1
ATOM 4536 O O . ARG B 1 252 ? -12.547 6.461 -24.828 1 94.81 252 ARG B O 1
ATOM 4543 N N . LYS B 1 253 ? -12.961 6.184 -22.625 1 97.06 253 LYS B N 1
ATOM 4544 C CA . LYS B 1 253 ? -11.594 6.539 -22.266 1 97.06 253 LYS B CA 1
ATOM 4545 C C . LYS B 1 253 ? -10.891 5.383 -21.547 1 97.06 253 LYS B C 1
ATOM 4547 O O . LYS B 1 253 ? -11.5 4.703 -20.719 1 97.06 253 LYS B O 1
ATOM 4552 N N . GLU B 1 254 ? -9.609 5.168 -21.969 1 98.19 254 GLU B N 1
ATOM 4553 C CA . GLU B 1 254 ? -8.773 4.23 -21.219 1 98.19 254 GLU B CA 1
ATOM 4554 C C . GLU B 1 254 ? -8.367 4.812 -19.875 1 98.19 254 GLU B C 1
ATOM 4556 O O . GLU B 1 254 ? -7.617 5.793 -19.812 1 98.19 254 GLU B O 1
ATOM 4561 N N . ILE B 1 255 ? -8.844 4.219 -18.781 1 98.62 255 ILE B N 1
ATOM 4562 C CA . ILE B 1 255 ? -8.539 4.816 -17.484 1 98.62 255 ILE B CA 1
ATOM 4563 C C . ILE B 1 255 ? -7.598 3.898 -16.703 1 98.62 255 ILE B C 1
ATOM 4565 O O . ILE B 1 255 ? -7.016 4.309 -15.703 1 98.62 255 ILE B O 1
ATOM 4569 N N . ILE B 1 256 ? -7.473 2.65 -17.156 1 98.88 256 ILE B N 1
ATOM 4570 C CA . ILE B 1 256 ? -6.52 1.701 -16.594 1 98.88 256 ILE B CA 1
ATOM 4571 C C . ILE B 1 256 ? -5.742 1.018 -17.719 1 98.88 256 ILE B C 1
ATOM 4573 O O . ILE B 1 256 ? -6.336 0.541 -18.688 1 98.88 256 ILE B O 1
ATOM 4577 N N . ARG B 1 257 ? -4.43 1.019 -17.672 1 98.88 257 ARG B N 1
ATOM 4578 C CA . ARG B 1 257 ? -3.555 0.302 -18.594 1 98.88 257 ARG B CA 1
ATOM 4579 C C . ARG B 1 257 ? -2.471 -0.46 -17.844 1 98.88 257 ARG B C 1
ATOM 4581 O O . ARG B 1 257 ? -1.646 0.143 -17.156 1 98.88 257 ARG B O 1
ATOM 4588 N N . LEU B 1 258 ? -2.5 -1.771 -17.984 1 98.88 258 LEU B N 1
ATOM 4589 C CA . LEU B 1 258 ? -1.514 -2.645 -17.359 1 98.88 258 LEU B CA 1
ATOM 4590 C C . LEU B 1 258 ? -0.742 -3.436 -18.422 1 98.88 258 LEU B C 1
ATOM 4592 O O . LEU B 1 258 ? -1.344 -4.062 -19.297 1 98.88 258 LEU B O 1
ATOM 4596 N N . GLU B 1 259 ? 0.529 -3.391 -18.328 1 98.75 259 GLU B N 1
ATOM 4597 C CA . GLU B 1 259 ? 1.368 -4.105 -19.281 1 98.75 259 GLU B CA 1
ATOM 4598 C C . GLU B 1 259 ? 2.314 -5.07 -18.578 1 98.75 259 GLU B C 1
ATOM 4600 O O . GLU B 1 259 ? 2.85 -4.754 -17.516 1 98.75 259 GLU B O 1
ATOM 4605 N N . PHE B 1 260 ? 2.428 -6.188 -19.188 1 98.19 260 PHE B N 1
ATOM 4606 C CA . PHE B 1 260 ? 3.348 -7.207 -18.688 1 98.19 260 PHE B CA 1
ATOM 4607 C C . PHE B 1 260 ? 4.188 -7.77 -19.828 1 98.19 260 PHE B C 1
ATOM 4609 O O . PHE B 1 260 ? 3.65 -8.281 -20.812 1 98.19 260 PHE B O 1
ATOM 4616 N N . HIS B 1 261 ? 5.496 -7.613 -19.656 1 97.69 261 HIS B N 1
ATOM 4617 C CA . HIS B 1 261 ? 6.469 -8.141 -20.609 1 97.69 261 HIS B CA 1
ATOM 4618 C C . HIS B 1 261 ? 7.402 -9.141 -19.953 1 97.69 261 HIS B C 1
ATOM 4620 O O . HIS B 1 261 ? 8.031 -8.844 -18.938 1 97.69 261 HIS B O 1
ATOM 4626 N N . ALA B 1 262 ? 7.43 -10.305 -20.5 1 96.75 262 ALA B N 1
ATOM 4627 C CA . ALA B 1 262 ? 8.328 -11.352 -20.031 1 96.75 262 ALA B CA 1
ATOM 4628 C C . ALA B 1 262 ? 9.062 -12.008 -21.188 1 96.75 262 ALA B C 1
ATOM 4630 O O . ALA B 1 262 ? 8.453 -12.688 -22.016 1 96.75 262 ALA B O 1
ATOM 4631 N N . TYR B 1 263 ? 10.32 -11.812 -21.297 1 96.56 263 TYR B N 1
ATOM 4632 C CA . TYR B 1 263 ? 11.094 -12.398 -22.391 1 96.56 263 TYR B CA 1
ATOM 4633 C C . TYR B 1 263 ? 12.562 -12.547 -21.984 1 96.56 263 TYR B C 1
ATOM 4635 O O . TYR B 1 263 ? 13.016 -11.953 -21.016 1 96.56 263 TYR B O 1
ATOM 4643 N N . LEU B 1 264 ? 13.242 -13.344 -22.781 1 96.19 264 LEU B N 1
ATOM 4644 C CA . LEU B 1 264 ? 14.641 -13.633 -22.5 1 96.19 264 LEU B CA 1
ATOM 4645 C C . LEU B 1 264 ? 15.484 -12.367 -22.578 1 96.19 264 LEU B C 1
ATOM 4647 O O . LEU B 1 264 ? 15.453 -11.664 -23.594 1 96.19 264 LEU B O 1
ATOM 4651 N N . GLY B 1 265 ? 16.172 -12.07 -21.469 1 93.94 265 GLY B N 1
ATOM 4652 C CA . GLY B 1 265 ? 17.109 -10.953 -21.469 1 93.94 265 GLY B CA 1
ATOM 4653 C C . GLY B 1 265 ? 16.438 -9.625 -21.172 1 93.94 265 GLY B C 1
ATOM 4654 O O . GLY B 1 265 ? 17.078 -8.57 -21.234 1 93.94 265 GLY B O 1
ATOM 4655 N N . ALA B 1 266 ? 15.258 -9.664 -20.781 1 96.44 266 ALA B N 1
ATOM 4656 C CA . ALA B 1 266 ? 14.539 -8.422 -20.5 1 96.44 266 ALA B CA 1
ATOM 4657 C C . ALA B 1 266 ? 15.156 -7.695 -19.297 1 96.44 266 ALA B C 1
ATOM 4659 O O . ALA B 1 266 ? 15.578 -8.328 -18.328 1 96.44 266 ALA B O 1
ATOM 4660 N N . LYS B 1 267 ? 15.234 -6.348 -19.438 1 97.06 267 LYS B N 1
ATOM 4661 C CA . LYS B 1 267 ? 15.492 -5.555 -18.25 1 97.06 267 LYS B CA 1
ATOM 4662 C C . LYS B 1 267 ? 14.344 -5.668 -17.25 1 97.06 267 LYS B C 1
ATOM 4664 O O . LYS B 1 267 ? 13.18 -5.602 -17.625 1 97.06 267 LYS B O 1
ATOM 4669 N N . GLU B 1 268 ? 14.719 -5.875 -16.031 1 98.12 268 GLU B N 1
ATOM 4670 C CA . GLU B 1 268 ? 13.68 -6.055 -15.008 1 98.12 268 GLU B CA 1
ATOM 4671 C C . GLU B 1 268 ? 13.32 -4.727 -14.352 1 98.12 268 GLU B C 1
ATOM 4673 O O . GLU B 1 268 ? 14.203 -3.984 -13.914 1 98.12 268 GLU B O 1
ATOM 4678 N N . TYR B 1 269 ? 12.047 -4.414 -14.305 1 98.69 269 TYR B N 1
ATOM 4679 C CA . TYR B 1 269 ? 11.562 -3.229 -13.609 1 98.69 269 TYR B CA 1
ATOM 4680 C C . TYR B 1 269 ? 10.039 -3.25 -13.5 1 98.69 269 TYR B C 1
ATOM 4682 O O . TYR B 1 269 ? 9.375 -4.027 -14.188 1 98.69 269 TYR B O 1
ATOM 4690 N N . GLU B 1 270 ? 9.5 -2.521 -12.672 1 98.88 270 GLU B N 1
ATOM 4691 C CA . GLU B 1 270 ? 8.109 -2.072 -12.664 1 98.88 270 GLU B CA 1
ATOM 4692 C C . GLU B 1 270 ? 8.016 -0.555 -12.797 1 98.88 270 GLU B C 1
ATOM 4694 O O . GLU B 1 270 ? 8.859 0.172 -12.266 1 98.88 270 GLU B O 1
ATOM 4699 N N . GLU B 1 271 ? 7.09 -0.127 -13.5 1 98.94 271 GLU B N 1
ATOM 4700 C CA . GLU B 1 271 ? 6.777 1.294 -13.617 1 98.94 271 GLU B CA 1
ATOM 4701 C C . GLU B 1 271 ? 5.281 1.546 -13.438 1 98.94 271 GLU B C 1
ATOM 4703 O O . GLU B 1 271 ? 4.457 0.932 -14.117 1 98.94 271 GLU B O 1
ATOM 4708 N N . ILE B 1 272 ? 4.938 2.402 -12.523 1 98.94 272 ILE B N 1
ATOM 4709 C CA . ILE B 1 272 ? 3.545 2.727 -12.234 1 98.94 272 ILE B CA 1
ATOM 4710 C C . ILE B 1 272 ? 3.35 4.242 -12.281 1 98.94 272 ILE B C 1
ATOM 4712 O O . ILE B 1 272 ? 4.035 4.98 -11.57 1 98.94 272 ILE B O 1
ATOM 4716 N N . MET B 1 273 ? 2.492 4.645 -13.078 1 98.94 273 MET B N 1
ATOM 4717 C CA . MET B 1 273 ? 2.15 6.059 -13.219 1 98.94 273 MET B CA 1
ATOM 4718 C C . MET B 1 273 ? 0.7 6.309 -12.812 1 98.94 273 MET B C 1
ATOM 4720 O O . MET B 1 273 ? -0.213 5.664 -13.336 1 98.94 273 MET B O 1
ATOM 4724 N N . VAL B 1 274 ? 0.494 7.156 -11.875 1 98.94 274 VAL B N 1
ATOM 4725 C CA . VAL B 1 274 ? -0.835 7.656 -11.539 1 98.94 274 VAL B CA 1
ATOM 4726 C C . VAL B 1 274 ? -1.012 9.07 -12.086 1 98.94 274 VAL B C 1
ATOM 4728 O O . VAL B 1 274 ? -0.202 9.961 -11.805 1 98.94 274 VAL B O 1
ATOM 4731 N N . ILE B 1 275 ? -1.979 9.219 -12.867 1 98.81 275 ILE B N 1
ATOM 4732 C CA . ILE B 1 275 ? -2.338 10.508 -13.445 1 98.81 275 ILE B CA 1
ATOM 4733 C C . ILE B 1 275 ? -3.598 11.047 -12.766 1 98.81 275 ILE B C 1
ATOM 4735 O O . ILE B 1 275 ? -4.668 10.438 -12.859 1 98.81 275 ILE B O 1
ATOM 4739 N N . GLY B 1 276 ? -3.473 12.148 -12.055 1 98.5 276 GLY B N 1
ATOM 4740 C CA . GLY B 1 276 ? -4.598 12.828 -11.43 1 98.5 276 GLY B CA 1
ATOM 4741 C C . GLY B 1 276 ? -4.984 14.117 -12.125 1 98.5 276 GLY B C 1
ATOM 4742 O O . GLY B 1 276 ? -4.344 14.516 -13.102 1 98.5 276 GLY B O 1
ATOM 4743 N N . THR B 1 277 ? -6.047 14.703 -11.656 1 97.62 277 THR B N 1
ATOM 4744 C CA . THR B 1 277 ? -6.531 15.953 -12.234 1 97.62 277 THR B CA 1
ATOM 4745 C C . THR B 1 277 ? -5.512 17.062 -12.031 1 97.62 277 THR B C 1
ATOM 4747 O O . THR B 1 277 ? -5.355 17.938 -12.898 1 97.62 277 THR B O 1
ATOM 4750 N N . ASP B 1 278 ? -4.766 17.016 -10.945 1 97.06 278 ASP B N 1
ATOM 4751 C CA . ASP B 1 278 ? -3.914 18.141 -10.586 1 97.06 278 ASP B CA 1
ATOM 4752 C C . ASP B 1 278 ? -2.451 17.859 -10.906 1 97.06 278 ASP B C 1
ATOM 4754 O O . ASP B 1 278 ? -1.674 18.781 -11.172 1 97.06 278 ASP B O 1
ATOM 4758 N N . TYR B 1 279 ? -2.016 16.672 -10.805 1 98 279 TYR B N 1
ATOM 4759 C CA . TYR B 1 279 ? -0.63 16.297 -11.062 1 98 279 TYR B CA 1
ATOM 4760 C C . TYR B 1 279 ? -0.517 14.805 -11.375 1 98 279 TYR B C 1
ATOM 4762 O O . TYR B 1 279 ? -1.511 14.078 -11.328 1 98 279 TYR B O 1
ATOM 4770 N N . GLU B 1 280 ? 0.616 14.375 -11.82 1 98.75 280 GLU B N 1
ATOM 4771 C CA . GLU B 1 280 ? 0.935 12.969 -12.062 1 98.75 280 GLU B CA 1
ATOM 4772 C C . GLU B 1 280 ? 2.232 12.57 -11.367 1 98.75 280 GLU B C 1
ATOM 4774 O O . GLU B 1 280 ? 3.111 13.406 -11.156 1 98.75 280 GLU B O 1
ATOM 4779 N N . VAL B 1 281 ? 2.383 11.352 -10.953 1 98.88 281 VAL B N 1
ATOM 4780 C CA . VAL B 1 281 ? 3.588 10.812 -10.336 1 98.88 281 VAL B CA 1
ATOM 4781 C C . VAL B 1 281 ? 3.918 9.453 -10.953 1 98.88 281 VAL B C 1
ATOM 4783 O O . VAL B 1 281 ? 3.035 8.609 -11.117 1 98.88 281 VAL B O 1
ATOM 4786 N N . ARG B 1 282 ? 5.141 9.266 -11.344 1 98.88 282 ARG B N 1
ATOM 4787 C CA . ARG B 1 282 ? 5.656 8 -11.852 1 98.88 282 ARG B CA 1
ATOM 4788 C C . ARG B 1 282 ? 6.602 7.348 -10.852 1 98.88 282 ARG B C 1
ATOM 4790 O O . ARG B 1 282 ? 7.492 8.008 -10.312 1 98.88 282 ARG B O 1
ATOM 4797 N N . TRP B 1 283 ? 6.375 6.121 -10.555 1 98.94 283 TRP B N 1
ATOM 4798 C CA . TRP B 1 283 ? 7.266 5.285 -9.75 1 98.94 283 TRP B CA 1
ATOM 4799 C C . TRP B 1 283 ? 7.941 4.227 -10.617 1 98.94 283 TRP B C 1
ATOM 4801 O O . TRP B 1 283 ? 7.301 3.625 -11.484 1 98.94 283 TRP B O 1
ATOM 4811 N N . ARG B 1 284 ? 9.211 3.98 -10.367 1 98.88 284 ARG B N 1
ATOM 4812 C CA . ARG B 1 284 ? 9.945 2.938 -11.078 1 98.88 284 ARG B CA 1
ATOM 4813 C C . ARG B 1 284 ? 10.789 2.113 -10.109 1 98.88 284 ARG B C 1
ATOM 4815 O O . ARG B 1 284 ? 11.414 2.662 -9.195 1 98.88 284 ARG B O 1
ATOM 4822 N N . SER B 1 285 ? 10.781 0.81 -10.305 1 98.88 285 SER B N 1
ATOM 4823 C CA . SER B 1 285 ? 11.562 -0.062 -9.438 1 98.88 285 SER B CA 1
ATOM 4824 C C . SER B 1 285 ? 12.75 -0.67 -10.18 1 98.88 285 SER B C 1
ATOM 4826 O O . SER B 1 285 ? 12.867 -0.518 -11.398 1 98.88 285 SER B O 1
ATOM 4828 N N . THR B 1 286 ? 13.609 -1.316 -9.391 1 98.69 286 THR B N 1
ATOM 4829 C CA . THR B 1 286 ? 14.734 -2.043 -9.969 1 98.69 286 THR B CA 1
ATOM 4830 C C . THR B 1 286 ? 14.336 -3.479 -10.297 1 98.69 286 THR B C 1
ATOM 4832 O O . THR B 1 286 ? 15.188 -4.301 -10.641 1 98.69 286 THR B O 1
ATOM 4835 N N . GLY B 1 287 ? 13.078 -3.832 -10.148 1 98.56 287 GLY B N 1
ATOM 4836 C CA . GLY B 1 287 ? 12.602 -5.148 -10.531 1 98.56 287 GLY B CA 1
ATOM 4837 C C . GLY B 1 287 ? 12.43 -6.09 -9.352 1 98.56 287 GLY B C 1
ATOM 4838 O O . GLY B 1 287 ? 13.336 -6.223 -8.523 1 98.56 287 GLY B O 1
ATOM 4839 N N . THR B 1 288 ? 11.266 -6.715 -9.219 1 98.31 288 THR B N 1
ATOM 4840 C CA . THR B 1 288 ? 10.945 -7.691 -8.188 1 98.31 288 THR B CA 1
ATOM 4841 C C . THR B 1 288 ? 11.008 -9.109 -8.742 1 98.31 288 THR B C 1
ATOM 4843 O O . THR B 1 288 ? 10.406 -9.398 -9.781 1 98.31 288 THR B O 1
ATOM 4846 N N . PRO B 1 289 ? 11.758 -9.992 -8.086 1 97 289 PRO B N 1
ATOM 4847 C CA . PRO B 1 289 ? 11.758 -11.375 -8.547 1 97 289 PRO B CA 1
ATOM 4848 C C . PRO B 1 289 ? 10.367 -12.008 -8.516 1 97 289 PRO B C 1
ATOM 4850 O O . PRO B 1 289 ? 9.633 -11.852 -7.531 1 97 289 PRO B O 1
ATOM 4853 N N . GLY B 1 290 ? 10.039 -12.711 -9.57 1 94.94 290 GLY B N 1
ATOM 4854 C CA . GLY B 1 290 ? 8.672 -13.172 -9.766 1 94.94 290 GLY B CA 1
ATOM 4855 C C . GLY B 1 290 ? 8.273 -14.273 -8.797 1 94.94 290 GLY B C 1
ATOM 4856 O O . GLY B 1 290 ? 7.316 -14.117 -8.039 1 94.94 290 GLY B O 1
ATOM 4857 N N . ASP B 1 291 ? 9.008 -15.398 -8.789 1 96.31 291 ASP B N 1
ATOM 4858 C CA . ASP B 1 291 ? 8.648 -16.562 -7.988 1 96.31 291 ASP B CA 1
ATOM 4859 C C . ASP B 1 291 ? 8.797 -16.266 -6.496 1 96.31 291 ASP B C 1
ATOM 4861 O O . ASP B 1 291 ? 7.875 -16.531 -5.715 1 96.31 291 ASP B O 1
ATOM 4865 N N . GLN B 1 292 ? 9.891 -15.625 -6.102 1 97.5 292 GLN B N 1
ATOM 4866 C CA . GLN B 1 292 ? 10.117 -15.273 -4.707 1 97.5 292 GLN B CA 1
ATOM 4867 C C . GLN B 1 292 ? 9.094 -14.25 -4.223 1 97.5 292 GLN B C 1
ATOM 4869 O O . GLN B 1 292 ? 8.602 -14.344 -3.1 1 97.5 292 GLN B O 1
ATOM 4874 N N . GLY B 1 293 ? 8.836 -13.289 -5.102 1 98 293 GLY B N 1
ATOM 4875 C CA . GLY B 1 293 ? 7.836 -12.289 -4.762 1 98 293 GLY B CA 1
ATOM 4876 C C . GLY B 1 293 ? 6.449 -12.875 -4.574 1 98 293 GLY B C 1
ATOM 4877 O O . GLY B 1 293 ? 5.727 -12.484 -3.648 1 98 293 GLY B O 1
ATOM 4878 N N . THR B 1 294 ? 6.059 -13.773 -5.465 1 98 294 THR B N 1
ATOM 4879 C CA . THR B 1 294 ? 4.773 -14.453 -5.352 1 98 294 THR B CA 1
ATOM 4880 C C . THR B 1 294 ? 4.641 -15.141 -3.996 1 98 294 THR B C 1
ATOM 4882 O O . THR B 1 294 ? 3.658 -14.93 -3.281 1 98 294 THR B O 1
ATOM 4885 N N . VAL B 1 295 ? 5.645 -15.875 -3.654 1 98.69 295 VAL B N 1
ATOM 4886 C CA . VAL B 1 295 ? 5.625 -16.672 -2.43 1 98.69 295 VAL B CA 1
ATOM 4887 C C . VAL B 1 295 ? 5.594 -15.742 -1.215 1 98.69 295 VAL B C 1
ATOM 4889 O O . VAL B 1 295 ? 4.859 -15.992 -0.256 1 98.69 295 VAL B O 1
ATOM 4892 N N . ALA B 1 296 ? 6.32 -14.648 -1.286 1 98.81 296 ALA B N 1
ATOM 4893 C CA . ALA B 1 296 ? 6.352 -13.703 -0.177 1 98.81 296 ALA B CA 1
ATOM 4894 C C . ALA B 1 296 ? 4.984 -13.062 0.044 1 98.81 296 ALA B C 1
ATOM 4896 O O . ALA B 1 296 ? 4.504 -12.984 1.178 1 98.81 296 ALA B O 1
ATOM 4897 N N . VAL B 1 297 ? 4.332 -12.648 -1.017 1 98.88 297 VAL B N 1
ATOM 4898 C CA . VAL B 1 297 ? 3.018 -12.031 -0.898 1 98.88 297 VAL B CA 1
ATOM 4899 C C . VAL B 1 297 ? 2.033 -13.023 -0.28 1 98.88 297 VAL B C 1
ATOM 4901 O O . VAL B 1 297 ? 1.296 -12.672 0.646 1 98.88 297 VAL B O 1
ATOM 4904 N N . VAL B 1 298 ? 2.061 -14.234 -0.75 1 98.81 298 VAL B N 1
ATOM 4905 C CA . VAL B 1 298 ? 1.127 -15.266 -0.3 1 98.81 298 VAL B CA 1
ATOM 4906 C C . VAL B 1 298 ? 1.369 -15.578 1.176 1 98.81 298 VAL B C 1
ATOM 4908 O O . VAL B 1 298 ? 0.422 -15.68 1.959 1 98.81 298 VAL B O 1
ATOM 4911 N N . LEU B 1 299 ? 2.6 -15.68 1.597 1 98.81 299 LEU B N 1
ATOM 4912 C CA . LEU B 1 299 ? 2.918 -15.984 2.988 1 98.81 299 LEU B CA 1
ATOM 4913 C C . LEU B 1 299 ? 2.568 -14.812 3.895 1 98.81 299 LEU B C 1
ATOM 4915 O O . LEU B 1 299 ? 2.127 -15.008 5.027 1 98.81 299 LEU B O 1
ATOM 4919 N N . ASN B 1 300 ? 2.781 -13.609 3.391 1 98.75 300 ASN B N 1
ATOM 4920 C CA . ASN B 1 300 ? 2.426 -12.438 4.176 1 98.75 300 ASN B CA 1
ATOM 4921 C C . ASN B 1 300 ? 0.918 -12.344 4.398 1 98.75 300 ASN B C 1
ATOM 4923 O O . ASN B 1 300 ? 0.468 -11.945 5.473 1 98.75 300 ASN B O 1
ATOM 4927 N N . ILE B 1 301 ? 0.164 -12.719 3.408 1 98.81 301 ILE B N 1
ATOM 4928 C CA . ILE B 1 301 ? -1.286 -12.719 3.561 1 98.81 301 ILE B CA 1
ATOM 4929 C C . ILE B 1 301 ? -1.711 -13.898 4.438 1 98.81 301 ILE B C 1
ATOM 4931 O O . ILE B 1 301 ? -2.613 -13.766 5.27 1 98.81 301 ILE B O 1
ATOM 4935 N N . ALA B 1 302 ? -1.045 -15.031 4.262 1 98.88 302 ALA B N 1
ATOM 4936 C CA . ALA B 1 302 ? -1.316 -16.188 5.121 1 98.88 302 ALA B CA 1
ATOM 4937 C C . ALA B 1 302 ? -1.129 -15.82 6.594 1 98.88 302 ALA B C 1
ATOM 4939 O O . ALA B 1 302 ? -1.866 -16.312 7.453 1 98.88 302 ALA B O 1
ATOM 4940 N N . ASN B 1 303 ? -0.204 -14.969 6.859 1 98.12 303 ASN B N 1
ATOM 4941 C CA . ASN B 1 303 ? 0.136 -14.562 8.219 1 98.12 303 ASN B CA 1
ATOM 4942 C C . ASN B 1 303 ? -1.025 -13.844 8.898 1 98.12 303 ASN B C 1
ATOM 4944 O O . ASN B 1 303 ? -1.141 -13.859 10.125 1 98.12 303 ASN B O 1
ATOM 4948 N N . ILE B 1 304 ? -1.94 -13.227 8.148 1 98.25 304 ILE B N 1
ATOM 4949 C CA . ILE B 1 304 ? -2.949 -12.383 8.781 1 98.25 304 ILE B CA 1
ATOM 4950 C C . ILE B 1 304 ? -4.344 -12.93 8.477 1 98.25 304 ILE B C 1
ATOM 4952 O O . ILE B 1 304 ? -5.34 -12.422 9 1 98.25 304 ILE B O 1
ATOM 4956 N N . ILE B 1 305 ? -4.449 -13.953 7.652 1 98.75 305 ILE B N 1
ATOM 4957 C CA . ILE B 1 305 ? -5.723 -14.344 7.059 1 98.75 305 ILE B CA 1
ATOM 4958 C C . ILE B 1 305 ? -6.68 -14.812 8.156 1 98.75 305 ILE B C 1
ATOM 4960 O O . ILE B 1 305 ? -7.895 -14.609 8.055 1 98.75 305 ILE B O 1
ATOM 4964 N N . ASN B 1 306 ? -6.191 -15.398 9.234 1 98.69 306 ASN B N 1
ATOM 4965 C CA . ASN B 1 306 ? -7.039 -15.906 10.305 1 98.69 306 ASN B CA 1
ATOM 4966 C C . ASN B 1 306 ? -7.723 -14.773 11.062 1 98.69 306 ASN B C 1
ATOM 4968 O O . ASN B 1 306 ? -8.688 -15.008 11.797 1 98.69 306 ASN B O 1
ATOM 4972 N N . ASP B 1 307 ? -7.234 -13.516 10.906 1 97.44 307 ASP B N 1
ATOM 4973 C CA . ASP B 1 307 ? -7.801 -12.359 11.586 1 97.44 307 ASP B CA 1
ATOM 4974 C C . ASP B 1 307 ? -8.844 -11.664 10.703 1 97.44 307 ASP B C 1
ATOM 4976 O O . ASP B 1 307 ? -9.484 -10.703 11.141 1 97.44 307 ASP B O 1
ATOM 4980 N N . LEU B 1 308 ? -9.062 -12.141 9.492 1 98.31 308 LEU B N 1
ATOM 4981 C CA . LEU B 1 308 ? -9.992 -11.516 8.555 1 98.31 308 LEU B CA 1
ATOM 4982 C C . LEU B 1 308 ? -11.383 -12.117 8.688 1 98.31 308 LEU B C 1
ATOM 4984 O O . LEU B 1 308 ? -11.555 -13.195 9.266 1 98.31 308 LEU B O 1
ATOM 4988 N N . SER B 1 309 ? -12.344 -11.43 8.203 1 97.94 309 SER B N 1
ATOM 4989 C CA . SER B 1 309 ? -13.711 -11.938 8.18 1 97.94 309 SER B CA 1
ATOM 4990 C C . SER B 1 309 ? -13.852 -13.125 7.234 1 97.94 309 SER B C 1
ATOM 4992 O O . SER B 1 309 ? -13.125 -13.219 6.238 1 97.94 309 SER B O 1
ATOM 4994 N N . PRO B 1 310 ? -14.75 -14.039 7.492 1 98.81 310 PRO B N 1
ATOM 4995 C CA . PRO B 1 310 ? -14.961 -15.164 6.582 1 98.81 310 PRO B CA 1
ATOM 4996 C C . PRO B 1 310 ? -15.516 -14.734 5.223 1 98.81 310 PRO B C 1
ATOM 4998 O O . PRO B 1 310 ? -16.109 -13.656 5.105 1 98.81 310 PRO B O 1
ATOM 5001 N N . GLY B 1 311 ? -15.305 -15.547 4.203 1 98.94 311 GLY B N 1
ATOM 5002 C CA . GLY B 1 311 ? -15.797 -15.32 2.854 1 98.94 311 GLY B CA 1
ATOM 5003 C C . GLY B 1 311 ? -14.711 -15.422 1.801 1 98.94 311 GLY B C 1
ATOM 5004 O O . GLY B 1 311 ? -13.547 -15.656 2.125 1 98.94 311 GLY B O 1
ATOM 5005 N N . LEU B 1 312 ? -15.117 -15.391 0.567 1 98.94 312 LEU B N 1
ATOM 5006 C CA . LEU B 1 312 ? -14.188 -15.203 -0.537 1 98.94 312 LEU B CA 1
ATOM 5007 C C . LEU B 1 312 ? -13.797 -13.734 -0.677 1 98.94 312 LEU B C 1
ATOM 5009 O O . LEU B 1 312 ? -14.586 -12.93 -1.185 1 98.94 312 LEU B O 1
ATOM 5013 N N . LEU B 1 313 ? -12.609 -13.391 -0.198 1 98.88 313 LEU B N 1
ATOM 5014 C CA . LEU B 1 313 ? -12.188 -12 -0.132 1 98.88 313 LEU B CA 1
ATOM 5015 C C . LEU B 1 313 ? -11.258 -11.656 -1.293 1 98.88 313 LEU B C 1
ATOM 5017 O O . LEU B 1 313 ? -10.617 -12.539 -1.858 1 98.88 313 LEU B O 1
ATOM 5021 N N . LEU B 1 314 ? -11.273 -10.438 -1.678 1 98.81 314 LEU B N 1
ATOM 5022 C CA . LEU B 1 314 ? -10.32 -9.844 -2.613 1 98.81 314 LEU B CA 1
ATOM 5023 C C . LEU B 1 314 ? -9.273 -9.016 -1.875 1 98.81 314 LEU B C 1
ATOM 5025 O O . LEU B 1 314 ? -9.5 -8.602 -0.732 1 98.81 314 LEU B O 1
ATOM 5029 N N . MET B 1 315 ? -8.148 -8.797 -2.525 1 98.81 315 MET B N 1
ATOM 5030 C CA . MET B 1 315 ? -7.176 -7.875 -1.952 1 98.81 315 MET B CA 1
ATOM 5031 C C . MET B 1 315 ? -7.809 -6.52 -1.665 1 98.81 315 MET B C 1
ATOM 5033 O O . MET B 1 315 ? -7.457 -5.859 -0.685 1 98.81 315 MET B O 1
ATOM 5037 N N . THR B 1 316 ? -8.797 -6.121 -2.467 1 98.44 316 THR B N 1
ATOM 5038 C CA . THR B 1 316 ? -9.43 -4.816 -2.336 1 98.44 316 THR B CA 1
ATOM 5039 C C . THR B 1 316 ? -10.32 -4.77 -1.099 1 98.44 316 THR B C 1
ATOM 5041 O O . THR B 1 316 ? -10.703 -3.691 -0.641 1 98.44 316 THR B O 1
ATOM 5044 N N . ASP B 1 317 ? -10.672 -5.934 -0.53 1 98.06 317 ASP B N 1
ATOM 5045 C CA . ASP B 1 317 ? -11.469 -5.992 0.695 1 98.06 317 ASP B CA 1
ATOM 5046 C C . ASP B 1 317 ? -10.602 -5.695 1.921 1 98.06 317 ASP B C 1
ATOM 5048 O O . ASP B 1 317 ? -11.125 -5.324 2.975 1 98.06 317 ASP B O 1
ATOM 5052 N N . ILE B 1 318 ? -9.281 -5.805 1.781 1 98.12 318 ILE B N 1
ATOM 5053 C CA . ILE B 1 318 ? -8.484 -5.781 3.004 1 98.12 318 ILE B CA 1
ATOM 5054 C C . ILE B 1 318 ? -7.488 -4.621 2.949 1 98.12 318 ILE B C 1
ATOM 5056 O O . ILE B 1 318 ? -6.648 -4.473 3.84 1 98.12 318 ILE B O 1
ATOM 5060 N N . ILE B 1 319 ? -7.5 -3.793 1.896 1 98.06 319 ILE B N 1
ATOM 5061 C CA . ILE B 1 319 ? -6.738 -2.551 1.886 1 98.06 319 ILE B CA 1
ATOM 5062 C C . ILE B 1 319 ? -7.688 -1.36 2.006 1 98.06 319 ILE B C 1
ATOM 5064 O O . ILE B 1 319 ? -8.812 -1.401 1.499 1 98.06 319 ILE B O 1
ATOM 5068 N N . PRO B 1 320 ? -7.238 -0.261 2.629 1 98 320 PRO B N 1
ATOM 5069 C CA . PRO B 1 320 ? -8.133 0.862 2.904 1 98 320 PRO B CA 1
ATOM 5070 C C . PRO B 1 320 ? -8.195 1.868 1.756 1 98 320 PRO B C 1
ATOM 5072 O O . PRO B 1 320 ? -8.883 2.885 1.854 1 98 320 PRO B O 1
ATOM 5075 N N . PHE B 1 321 ? -7.508 1.696 0.713 1 98 321 PHE B N 1
ATOM 5076 C CA . PHE B 1 321 ? -7.34 2.691 -0.339 1 98 321 PHE B CA 1
ATOM 5077 C C . PHE B 1 321 ? -8.367 2.488 -1.447 1 98 321 PHE B C 1
ATOM 5079 O O . PHE B 1 321 ? -8.477 1.394 -2.004 1 98 321 PHE B O 1
ATOM 5086 N N . LYS B 1 322 ? -9.133 3.459 -1.706 1 98 322 LYS B N 1
ATOM 5087 C CA . LYS B 1 322 ? -10.195 3.475 -2.707 1 98 322 LYS B CA 1
ATOM 5088 C C . LYS B 1 322 ? -10.055 4.68 -3.633 1 98 322 LYS B C 1
ATOM 5090 O O . LYS B 1 322 ? -10.531 5.773 -3.314 1 98 322 LYS B O 1
ATOM 5095 N N . PRO B 1 323 ? -9.414 4.473 -4.805 1 97.62 323 PRO B N 1
ATOM 5096 C CA . PRO B 1 323 ? -9.227 5.625 -5.691 1 97.62 323 PRO B CA 1
ATOM 5097 C C . PRO B 1 323 ? -10.555 6.254 -6.117 1 97.62 323 PRO B C 1
ATOM 5099 O O . PRO B 1 323 ? -11.523 5.543 -6.371 1 97.62 323 PRO B O 1
ATOM 5102 N N . PHE B 1 324 ? -10.586 7.566 -6.121 1 96.69 324 PHE B N 1
ATOM 5103 C CA . PHE B 1 324 ? -11.711 8.336 -6.656 1 96.69 324 PHE B CA 1
ATOM 5104 C C . PHE B 1 324 ? -11.438 8.75 -8.102 1 96.69 324 PHE B C 1
ATOM 5106 O O . PHE B 1 324 ? -10.625 9.641 -8.352 1 96.69 324 PHE B O 1
ATOM 5113 N N . PHE B 1 325 ? -12.117 8.102 -9.062 1 94.62 325 PHE B N 1
ATOM 5114 C CA . PHE B 1 325 ? -11.891 8.406 -10.469 1 94.62 325 PHE B CA 1
ATOM 5115 C C . PHE B 1 325 ? -12.805 9.539 -10.93 1 94.62 325 PHE B C 1
ATOM 5117 O O . PHE B 1 325 ? -13.953 9.641 -10.484 1 94.62 325 PHE B O 1
ATOM 5124 N N . LYS B 1 326 ? -12.266 10.297 -11.836 1 84.56 326 LYS B N 1
ATOM 5125 C CA . LYS B 1 326 ? -13.039 11.375 -12.445 1 84.56 326 LYS B CA 1
ATOM 5126 C C . LYS B 1 326 ? -14.203 10.828 -13.266 1 84.56 326 LYS B C 1
ATOM 5128 O O . LYS B 1 326 ? -14.039 9.859 -14.008 1 84.56 326 LYS B O 1
ATOM 5133 N N . HIS B 1 327 ? -15.5 11.156 -13.031 1 74.75 327 HIS B N 1
ATOM 5134 C CA . HIS B 1 327 ? -16.672 10.711 -13.766 1 74.75 327 HIS B CA 1
ATOM 5135 C C . HIS B 1 327 ? -16.844 11.492 -15.07 1 74.75 327 HIS B C 1
ATOM 5137 O O . HIS B 1 327 ? -16.422 12.648 -15.164 1 74.75 327 HIS B O 1
#

Sequence (654 aa):
MRIGIYGFGSIGRLVAREAVKRGWEIVGAIDIDEKIIGKDIGEILGFEEKYGVVVSRDVEELIDADVVVHATSSYLDKVYDQILSLVRLGIDTVSTCETLSYPYYRYPVLARKLNEEALRYGVTVLGTGINPGFLLDTLPIVLTAPFNIVEKIVAKRSLDASKRRKSFVEKIGIGMDPEEYMKALREGKLTGHVGYAESVYLIADAAGIHLDKVEERQEPIIADKDMIIGEFKVRKGEVIGIKGYGTGYKNRKEIIRLEFHAYLGAKEYEEIMVIGTDYEVRWRSTGTPGDQGTVAVVLNIANIINDLSPGLLLMTDIIPFKPFFKHMRIGIYGFGSIGRLVAREAVKRGWEIVGAIDIDEKIIGKDIGEILGFEEKYGVVVSRDVEELIDADVVVHATSSYLDKVYDQILSLVRLGIDTVSTCETLSYPYYRYPVLARKLNEEALRYGVTVLGTGINPGFLLDTLPIVLTAPFNIVEKIVAKRSLDASKRRKSFVEKIGIGMDPEEYMKALREGKLTGHVGYAESVYLIADAAGIHLDKVEERQEPIIADKDMIIGEFKVRKGEVIGIKGYGTGYKNRKEIIRLEFHAYLGAKEYEEIMVIGTDYEVRWRSTGTPGDQGTVAVVLNIANIINDLSPGLLLMTDIIPFKPFFKH

Foldseek 3Di:
DEEEEEDCPPLSLLLVVVCVVVVYQHQEAEDDDPVQAQHFSCVVNVHPDGSPYGYHNDPVSCLPGQEYEYEDEQACVVCLVVLLVCLVSLHAYEYQRQCLLAVCPPHVPSQVVQQVSQQVSFYEYEYAFDARHPQLAPPLLVVCQPFPAFAAKAKEWEDAQVQDDPVLQVLFFAQHAQVVNVVCCVVVVHPNDPRQQVRVVNLCVLQVHDFPDKDKDKGFDFACAFDDDPPGTHHGNGGFGMKMWMFTHDPNDTRYIYIYTYGHPIQGKMKMKIDHPVGIDIDMDNHDDGSSRRSVSRVVCRVCRSVDGTGSDHPSNVDPGHHHYDD/DEEEEEDCPPLSLLLVVVCVVVVYQHQEAEDDDPVQAPHFSCVVSVHPDGSPYGYHNDPVSCLPGQEYEYEDEQACVVCLVVLLVCLVSLHAYEYQRQCLLAVCPPHVPSQVVQQVSQQVSFYEYEYAFDVRHPQLAPPLLVVCQPFPAFAAKAKEWEDAQVQDDPVLQVLFFAQHAQVVNVVCCVVVVHPADPRQQVRVVNLCVLQVHDFPDKDKDKGFDFACAFDDDPPGTHHGNGGFGMKMWMFTHDPNDTRYIYIYTYGHPIQGKMWMKIDHPVGIDIDMGNHDDGSSRRSVSSVVCSVCRSVDGTGSDHPSNVDPGHHHYDD